Protein AF-0000000067866726 (afdb_homodimer)

InterPro domains:
  IPR000551 MerR-type HTH domain [PF13411] (6-73)
  IPR000551 MerR-type HTH domain [PS50937] (5-75)
  IPR000551 MerR-type HTH domain [SM00422] (6-76)
  IPR009061 Putative DNA-binding domain superfamily [SSF46955] (5-109)
  IPR011256 Regulatory factor, effector binding domain superfamily [G3DSA:3.20.80.10] (126-273)
  IPR011256 Regulatory factor, effector binding domain superfamily [SSF55136] (206-272)
  IPR029442 GyrI-like small molecule binding domain [PF06445] (130-273)
  IPR047057 MerR transcriptional regulator [PTHR30204] (3-128)

Organism: NCBI:txid29363

Nearest PDB structures (foldseek):
  3d71-assembly1_A-2  TM=7.477E-01  e=5.083E-14  Bacillus subtilis
  3iao-assembly1_A-2  TM=7.105E-01  e=2.191E-12  Bacillus subtilis
  1exi-assembly1_A  TM=6.691E-01  e=5.700E-12  Bacillus subtilis
  5kax-assembly1_A  TM=7.246E-01  e=3.405E-09  Chlorobaculum tepidum TLS
  7zhe-assembly1_A  TM=7.845E-01  e=1.345E-08  Ruminiclostridium cellulolyticum

Radius of gyration: 33.06 Å; Cα contacts (8 Å, |Δi|>4): 952; chains: 2; bounding box: 66×92×61 Å

pLDDT: mean 92.14, std 7.33, range [39.56, 98.62]

Sequence (548 aa):
MENDMYSIGKVEEMCKITKKALRYYDKIGILSPDKISDDSGYRYYSKRNLLLVPLIKYYKQSGFKLDEMREYLGGASYFKIENGFRKKIDELISLQSELELKLRSVNDWYKLILEAEGIMECNACQVGVKYIEKKEMIFLDQDFKYDYMDSIINIEFTNYIESKKNAITGPVIISYPSFKDKMNGNCKKMRIMQETILKCDDGIKVEYGGGTVVSCYHIGPHETINETYKKMSEWIKKHGYTCEDECYERYVTDYWTTQVPEKFVTEVIFKIKKMENDMYSIGKVEEMCKITKKALRYYDKIGILSPDKISDDSGYRYYSKRNLLLVPLIKYYKQSGFKLDEMREYLGGASYFKIENGFRKKIDELISLQSELELKLRSVNDWYKLILEAEGIMECNACQVGVKYIEKKEMIFLDQDFKYDYMDSIINIEFTNYIESKKNAITGPVIISYPSFKDKMNGNCKKMRIMQETILKCDDGIKVEYGGGTVVSCYHIGPHETINETYKKMSEWIKKHGYTCEDECYERYVTDYWTTQVPEKFVTEVIFKIKK

Foldseek 3Di:
DPQDKDWLVRLCVVLVHDSVVQVVCCVVPQAHAPDADPVPRTGIHTPVSSVCSVVVVVCVVLPDDSVLCSCVSVDDDPVVVVVSVVVSVVVVVVVVVVVVVVCQAVVQLVVLVVVLVVCVVVVFFDKDKDADDKDKWFKDKDWDQPPVVCVQVPPPVVVVCVVQVWAFHHWKKKKFQALVCVLVRNTTMIMIITHIPDDGDPVRIDMDTDAMKIKGKDAFAPVCCSVSVVVSVVVCVVVVWAFHRMKMKTWSDDPVHDPGRRSTMIMIITGTDD/DPQDKDWLVRLCVVLVDDSVVQVVCCVVPQAHAPDADPVPRTGIHTPVSSVCSVVVVVCVVLPDDSVLCSCVSVDDDPVVVVVSVVVSVVVVVVVVVVVVVVCQAVVQLVVLVVVLVVCVVVVFFDKDKDADDKDKWFKDKDWDQPPVVCVQVPPPVVVVCVVQVWAFHHWKKKKFQALVCVLVRNTTMIMIITHIPDDGDPVRIDMDTDAMKIKGKDAFAPVCCSVSVVVSVVVCVVVVWAFHRMKMKTWSDDPVHDPGRRSTIIMIITGTDD

Secondary structure (DSSP, 8-state):
-----EEHHHHHHHHT--HHHHHHHHHTTSS--SEE-TTT--EEE-HHHHTHHHHHHHHHHTT--HHHHHHHHTT--HHHHHHHHHHHHHHHHHHHHHHHHHHHHHHHHHHHHHHHHHHHHHT----EEEEE--EEEEEEEEE--S-HHHHHH-HHHHHHHHHTT--EEEEEEEEES-HHHHHTT---EEEEEEEESS---GGGEEEE--EEEEEEEEES-GGGTHHHHHHHHHHHHHHT--EEEEEEEEEEESTTT-S-GGG-EEEEEEEEP-/-----EEHHHHHHHHT--HHHHHHHHHTTSS--SEE-TTT--EEE-HHHHTHHHHHHHHHHTT--HHHHHHHHTT--HHHHHHHHHHHHHHHHHHHHHHHHHHHHHHHHHHHHHHHHHHHHHT----EEEEE--EEEEEEEEE--S-HHHHHH-HHHHHHHHHTT--EEEEEEEEES-HHHHHTT---EEEEEEEESS---GGGEEEE--EEEEEEEEES-GGGTHHHHHHHHHHHHHHT--EEEEEEEEEEESTTT-S-GGG-EEEEEEEEP-

Structure (mmCIF, N/CA/C/O backbone):
data_AF-0000000067866726-model_v1
#
loop_
_entity.id
_entity.type
_entity.pdbx_description
1 polymer 'MerR family transcriptional regulator'
#
loop_
_atom_site.group_PDB
_atom_site.id
_atom_site.type_symbol
_atom_site.label_atom_id
_atom_site.label_alt_id
_atom_site.label_comp_id
_atom_site.lab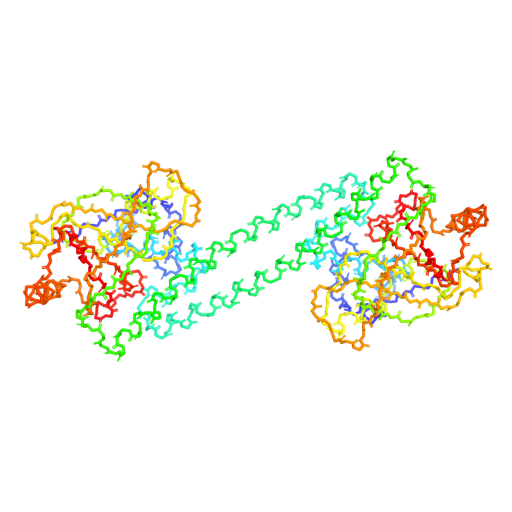el_asym_id
_atom_site.label_entity_id
_atom_site.label_seq_id
_atom_site.pdbx_PDB_ins_code
_atom_site.Cartn_x
_atom_site.Cartn_y
_atom_site.Cartn_z
_atom_site.occupancy
_atom_site.B_iso_or_equiv
_atom_site.auth_seq_id
_atom_site.auth_comp_id
_atom_site.auth_asym_id
_atom_site.auth_atom_id
_atom_site.pdbx_PDB_model_num
ATOM 1 N N . MET A 1 1 ? -13.531 41.688 15.703 1 39.56 1 MET A N 1
ATOM 2 C CA . MET A 1 1 ? -13.391 40.781 14.562 1 39.56 1 MET A CA 1
ATOM 3 C C . MET A 1 1 ? -14.742 40.531 13.891 1 39.56 1 MET A C 1
ATOM 5 O O . MET A 1 1 ? -15.672 40.031 14.531 1 39.56 1 MET A O 1
ATOM 9 N N . GLU A 1 2 ? -15.188 41.281 13.094 1 44.59 2 GLU A N 1
ATOM 10 C CA . GLU A 1 2 ? -16.531 41.375 12.523 1 44.59 2 GLU A CA 1
ATOM 11 C C . GLU A 1 2 ? -17 40 12.039 1 44.59 2 GLU A C 1
ATOM 13 O O . GLU A 1 2 ? -16.203 39.219 11.484 1 44.59 2 GLU A O 1
ATOM 18 N N . ASN A 1 3 ? -17.984 39.344 12.695 1 55.62 3 ASN A N 1
ATOM 19 C CA . ASN A 1 3 ? -18.656 38.062 12.609 1 55.62 3 ASN A CA 1
ATOM 20 C C . ASN A 1 3 ? -18.969 37.688 11.164 1 55.62 3 ASN A C 1
ATOM 22 O O . ASN A 1 3 ? -20.078 37.906 10.688 1 55.62 3 ASN A O 1
ATOM 26 N N . ASP A 1 4 ? -17.969 37.938 10.258 1 74 4 ASP A N 1
ATOM 27 C CA . ASP A 1 4 ? -18.281 37.781 8.836 1 74 4 ASP A CA 1
ATOM 28 C C . ASP A 1 4 ? -18.672 36.312 8.531 1 74 4 ASP A C 1
ATOM 30 O O . ASP A 1 4 ? -17.969 35.375 8.93 1 74 4 ASP A O 1
ATOM 34 N N . MET A 1 5 ? -19.922 36.219 8.359 1 86.88 5 MET A N 1
ATOM 35 C CA . MET A 1 5 ? -20.516 34.969 7.902 1 86.88 5 MET A CA 1
ATOM 36 C C . MET A 1 5 ? -20.344 34.812 6.395 1 86.88 5 MET A C 1
ATOM 38 O O . MET A 1 5 ? -20.391 35.781 5.648 1 86.88 5 MET A O 1
ATOM 42 N N . TYR A 1 6 ? -20 33.625 6.074 1 91.44 6 TYR A N 1
ATOM 43 C CA . TYR A 1 6 ? -19.797 33.281 4.668 1 91.44 6 TYR A CA 1
ATOM 44 C C . TYR A 1 6 ? -20.922 32.375 4.172 1 91.44 6 TYR A C 1
ATOM 46 O O . TYR A 1 6 ? -21.25 31.375 4.82 1 91.44 6 TYR A O 1
ATOM 54 N N . SER A 1 7 ? -21.484 32.75 3.049 1 91.12 7 SER A N 1
ATOM 55 C CA . SER A 1 7 ? -22.5 31.906 2.453 1 91.12 7 SER A CA 1
ATOM 56 C C . SER A 1 7 ? -21.875 30.609 1.928 1 91.12 7 SER A C 1
ATOM 58 O O . SER A 1 7 ? -20.672 30.531 1.717 1 91.12 7 SER A O 1
ATOM 60 N N . ILE A 1 8 ? -22.797 29.609 1.743 1 90.81 8 ILE A N 1
ATOM 61 C CA . ILE A 1 8 ? -22.328 28.312 1.269 1 90.81 8 ILE A CA 1
ATOM 62 C C . ILE A 1 8 ? -21.641 28.484 -0.084 1 90.81 8 ILE A C 1
ATOM 64 O O . ILE A 1 8 ? -20.672 27.781 -0.38 1 90.81 8 ILE A O 1
ATOM 68 N N . GLY A 1 9 ? -22.125 29.344 -0.984 1 91.06 9 GLY A N 1
ATOM 69 C CA . GLY A 1 9 ? -21.484 29.625 -2.262 1 91.06 9 GLY A CA 1
ATOM 70 C C . GLY A 1 9 ? -20.094 30.203 -2.119 1 91.06 9 GLY A C 1
ATOM 71 O O . GLY A 1 9 ? -19.188 29.844 -2.865 1 91.06 9 GLY A O 1
ATOM 72 N N . LYS A 1 10 ? -19.969 31.078 -1.201 1 91.44 10 LYS A N 1
ATOM 73 C CA . LYS A 1 10 ? -18.656 31.672 -0.946 1 91.44 10 LYS A CA 1
ATOM 74 C C . LYS A 1 10 ? -17.672 30.641 -0.402 1 91.44 10 LYS A C 1
ATOM 76 O O . LYS A 1 10 ? -16.5 30.641 -0.765 1 91.44 10 LYS A O 1
ATOM 81 N N . VAL A 1 11 ? -18.172 29.844 0.468 1 91.31 11 VAL A N 1
ATOM 82 C CA . VAL A 1 11 ? -17.344 28.781 1.022 1 91.31 11 VAL A CA 1
ATOM 83 C C . VAL A 1 11 ? -16.859 27.875 -0.098 1 91.31 11 VAL A C 1
ATOM 85 O O . VAL A 1 11 ? -15.688 27.484 -0.134 1 91.31 11 VAL A O 1
ATOM 88 N N . GLU A 1 12 ? -17.734 27.516 -0.987 1 92.62 12 GLU A N 1
ATOM 89 C CA . GLU A 1 12 ? -17.391 26.688 -2.137 1 92.62 12 GLU A CA 1
ATOM 90 C C . GLU A 1 12 ? -16.234 27.297 -2.936 1 92.62 12 GLU A C 1
ATOM 92 O O . GLU A 1 12 ? -15.289 26.594 -3.307 1 92.62 12 GLU A O 1
ATOM 97 N N . GLU A 1 13 ? -16.375 28.516 -3.111 1 92.56 13 GLU A N 1
ATOM 98 C CA . GLU A 1 13 ? -15.367 29.219 -3.902 1 92.56 13 GLU A CA 1
ATOM 99 C C . GLU A 1 13 ? -14.039 29.328 -3.152 1 92.56 13 GLU A C 1
ATOM 101 O O . GLU A 1 13 ? -12.977 29.062 -3.723 1 92.56 13 GLU A O 1
ATOM 106 N N . MET A 1 14 ? -14.102 29.656 -1.896 1 92.06 14 MET A N 1
ATOM 107 C CA . MET A 1 14 ? -12.906 29.938 -1.096 1 92.06 14 MET A CA 1
ATOM 108 C C . MET A 1 14 ? -12.156 28.641 -0.786 1 92.06 14 MET A C 1
ATOM 110 O O . MET A 1 14 ? -10.922 28.625 -0.781 1 92.06 14 MET A O 1
ATOM 114 N N . CYS A 1 15 ? -12.844 27.594 -0.505 1 92.75 15 CYS A N 1
ATOM 115 C CA . CYS A 1 15 ? -12.219 26.375 -0.012 1 92.75 15 CYS A CA 1
ATOM 116 C C . CYS A 1 15 ? -12.172 25.297 -1.1 1 92.75 15 CYS A C 1
ATOM 118 O O . CYS A 1 15 ? -11.656 24.203 -0.878 1 92.75 15 CYS A O 1
ATOM 120 N N . LYS A 1 16 ? -12.703 25.609 -2.256 1 92.56 16 LYS A N 1
ATOM 121 C CA . LYS A 1 16 ? -12.719 24.688 -3.389 1 92.56 16 LYS A CA 1
ATOM 122 C C . LYS A 1 16 ? -13.344 23.359 -3 1 92.56 16 LYS A C 1
ATOM 124 O O . LYS A 1 16 ? -12.75 22.297 -3.219 1 92.56 16 LYS A O 1
ATOM 129 N N . ILE A 1 17 ? -14.531 23.422 -2.482 1 92.44 17 ILE A N 1
ATOM 130 C CA . ILE A 1 17 ? -15.344 22.281 -2.109 1 92.44 17 ILE A CA 1
ATOM 131 C C . ILE A 1 17 ? -16.766 22.453 -2.641 1 92.44 17 ILE A C 1
ATOM 133 O O . ILE A 1 17 ? -17.266 23.578 -2.734 1 92.44 17 ILE A O 1
ATOM 137 N N . THR A 1 18 ? -17.375 21.453 -2.973 1 93.38 18 THR A N 1
ATOM 138 C CA . THR A 1 18 ? -18.703 21.562 -3.588 1 93.38 18 THR A CA 1
ATOM 139 C C . THR A 1 18 ? -19.766 21.781 -2.527 1 93.38 18 THR A C 1
ATOM 141 O O . THR A 1 18 ? -19.609 21.359 -1.376 1 93.38 18 THR A O 1
ATOM 144 N N . LYS A 1 19 ? -20.812 22.438 -2.965 1 93.56 19 LYS A N 1
ATOM 145 C CA . LYS A 1 19 ? -21.969 22.609 -2.084 1 93.56 19 LYS A CA 1
ATOM 146 C C . LYS A 1 19 ? -22.516 21.266 -1.627 1 93.56 19 LYS A C 1
ATOM 148 O O . LYS A 1 19 ? -22.938 21.109 -0.479 1 93.56 19 LYS A O 1
ATOM 153 N N . LYS A 1 20 ? -22.484 20.328 -2.539 1 94.19 20 LYS A N 1
ATOM 154 C CA . LYS A 1 20 ? -22.969 18.984 -2.229 1 94.19 20 LYS A CA 1
ATOM 155 C C . LYS A 1 20 ? -22.188 18.375 -1.062 1 94.19 20 LYS A C 1
ATOM 157 O O . LYS A 1 20 ? -22.781 17.797 -0.151 1 94.19 20 LYS A 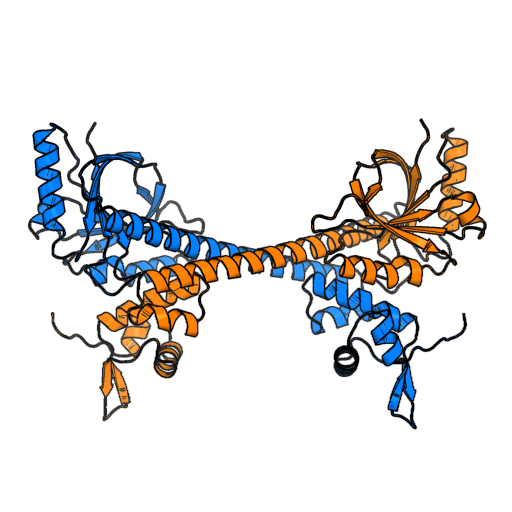O 1
ATOM 162 N N . ALA A 1 21 ? -20.938 18.547 -1.068 1 93.31 21 ALA A N 1
ATOM 163 C CA . ALA A 1 21 ? -20.094 18.031 0.008 1 93.31 21 ALA A CA 1
ATOM 164 C C . ALA A 1 21 ? -20.406 18.719 1.33 1 93.31 21 ALA A C 1
ATOM 166 O O . ALA A 1 21 ? -20.5 18.062 2.371 1 93.31 21 ALA A O 1
ATOM 167 N N . LEU A 1 22 ? -20.594 20.047 1.281 1 93.06 22 LEU A N 1
ATOM 168 C CA . LEU A 1 22 ? -20.891 20.812 2.484 1 93.06 22 LEU A CA 1
ATOM 169 C C . LEU A 1 22 ? -22.219 20.375 3.098 1 93.06 22 LEU A C 1
ATOM 171 O O . LEU A 1 22 ? -22.328 20.234 4.32 1 93.06 22 LEU A O 1
ATOM 175 N N . ARG A 1 23 ? -23.125 20.125 2.275 1 91.56 23 ARG A N 1
ATOM 176 C CA . ARG A 1 23 ? -24.422 19.656 2.754 1 91.56 23 ARG A CA 1
ATOM 177 C C . ARG A 1 23 ? -24.312 18.266 3.35 1 91.56 23 ARG A C 1
ATOM 179 O O . ARG A 1 23 ? -24.969 17.953 4.352 1 91.56 23 ARG A O 1
ATOM 186 N N . TYR A 1 24 ? -23.609 17.5 2.689 1 93.19 24 TYR A N 1
ATOM 187 C CA . TYR A 1 24 ? -23.406 16.141 3.209 1 93.19 24 TYR A CA 1
ATOM 188 C C . TYR A 1 24 ? -22.719 16.188 4.57 1 93.19 24 TYR A C 1
ATOM 190 O O . TYR A 1 24 ? -23.125 15.469 5.492 1 93.19 24 TYR A O 1
ATOM 198 N N . TYR A 1 25 ? -21.641 17.016 4.68 1 91.06 25 TYR A N 1
ATOM 199 C CA . TYR A 1 25 ? -20.922 17.156 5.945 1 91.06 25 TYR A CA 1
ATOM 200 C C . TYR A 1 25 ? -21.875 17.609 7.055 1 91.06 25 TYR A C 1
ATOM 202 O O . TYR A 1 25 ? -21.734 17.188 8.203 1 91.06 25 TYR A O 1
ATOM 210 N N . ASP A 1 26 ? -22.75 18.484 6.703 1 90.44 26 ASP A N 1
ATOM 211 C CA . ASP A 1 26 ? -23.75 18.953 7.656 1 90.44 26 ASP A CA 1
ATOM 212 C C . ASP A 1 26 ? -24.672 17.812 8.086 1 90.44 26 ASP A C 1
ATOM 214 O O . ASP A 1 26 ? -24.938 17.625 9.273 1 90.44 26 ASP A O 1
ATOM 218 N N . LYS A 1 27 ? -25.141 17.031 7.152 1 90.88 27 LYS A N 1
ATOM 219 C CA . LYS A 1 27 ? -26.047 15.922 7.398 1 90.88 27 LYS A CA 1
ATOM 220 C C . LYS A 1 27 ? -25.422 14.914 8.367 1 90.88 27 LYS A C 1
ATOM 222 O O . LYS A 1 27 ? -26.109 14.391 9.25 1 90.88 27 LYS A O 1
ATOM 227 N N . ILE A 1 28 ? -24.156 14.727 8.25 1 88.62 28 ILE A N 1
ATOM 228 C CA . ILE A 1 28 ? -23.531 13.695 9.07 1 88.62 28 ILE A CA 1
ATOM 229 C C . ILE A 1 28 ? -22.922 14.32 10.328 1 88.62 28 ILE A C 1
ATOM 231 O O . ILE A 1 28 ? -22.297 13.633 11.133 1 88.62 28 ILE A O 1
ATOM 235 N N . GLY A 1 29 ? -22.953 15.586 10.445 1 85.69 29 GLY A N 1
ATOM 236 C CA . GLY A 1 29 ? -22.594 16.266 11.68 1 85.69 29 GLY A CA 1
ATOM 237 C C . GLY A 1 29 ? -21.109 16.578 11.773 1 85.69 29 GLY A C 1
ATOM 238 O O . GLY A 1 29 ? -20.578 16.734 12.875 1 85.69 29 GLY A O 1
ATOM 239 N N . ILE A 1 30 ? -20.375 16.641 10.742 1 87 30 ILE A N 1
ATOM 240 C CA . ILE A 1 30 ? -18.938 16.953 10.719 1 87 30 ILE A CA 1
ATOM 241 C C . ILE A 1 30 ? -18.75 18.469 10.664 1 87 30 ILE A C 1
ATOM 243 O O . ILE A 1 30 ? -17.875 19.016 11.344 1 87 30 ILE A O 1
ATOM 247 N N . LEU A 1 31 ? -19.5 19.141 9.812 1 87.88 31 LEU A N 1
ATOM 248 C CA . LEU A 1 31 ? -19.469 20.578 9.602 1 87.88 31 LEU A CA 1
ATOM 249 C C . LEU A 1 31 ? -20.875 21.125 9.391 1 87.88 31 LEU A C 1
ATOM 251 O O . LEU A 1 31 ? -21.516 20.812 8.391 1 87.88 31 LEU A O 1
ATOM 255 N N . SER A 1 32 ? -21.266 21.844 10.32 1 89.06 32 SER A N 1
ATOM 256 C CA . SER A 1 32 ? -22.609 22.422 10.242 1 89.06 32 SER A CA 1
ATOM 257 C C . SER A 1 32 ? -22.562 23.938 10.078 1 89.06 32 SER A C 1
ATOM 259 O O . SER A 1 32 ? -21.656 24.594 10.602 1 89.06 32 SER A O 1
ATOM 261 N N . PRO A 1 33 ? -23.531 24.406 9.32 1 91.44 33 PRO A N 1
ATOM 262 C CA . PRO A 1 33 ? -23.578 25.859 9.227 1 91.44 33 PRO A CA 1
ATOM 263 C C . PRO A 1 33 ? -23.875 26.531 10.562 1 91.44 33 PRO A C 1
ATOM 265 O O . PRO A 1 33 ? -24.547 25.938 11.414 1 91.44 33 PRO A O 1
ATOM 268 N N . ASP A 1 34 ? -23.328 27.656 10.711 1 91.25 34 ASP A N 1
ATOM 269 C CA . ASP A 1 34 ? -23.547 28.406 11.938 1 91.25 34 ASP A CA 1
ATOM 270 C C . ASP A 1 34 ? -24.953 29.031 11.945 1 91.25 34 ASP A C 1
ATOM 272 O O . ASP A 1 34 ? -25.531 29.234 13.008 1 91.25 34 ASP A O 1
ATOM 276 N N . LYS A 1 35 ? -25.375 29.406 10.75 1 90.38 35 LYS A N 1
ATOM 277 C CA . LYS A 1 35 ? -26.688 30.016 10.625 1 90.38 35 LYS A CA 1
ATOM 278 C C . LYS A 1 35 ? -27.391 29.547 9.352 1 90.38 35 LYS A C 1
ATOM 280 O O . LYS A 1 35 ? -26.75 29.391 8.305 1 90.38 35 LYS A O 1
ATOM 285 N N . ILE A 1 36 ? -28.656 29.25 9.445 1 87.88 36 ILE A N 1
ATOM 286 C CA . ILE A 1 36 ? -29.484 28.953 8.289 1 87.88 36 ILE A CA 1
ATOM 287 C C . ILE A 1 36 ? -30.609 29.984 8.188 1 87.88 36 ILE A C 1
ATOM 289 O O . ILE A 1 36 ? -31.344 30.203 9.148 1 87.88 36 ILE A O 1
ATOM 293 N N . SER A 1 37 ? -30.562 30.578 7.078 1 86.56 37 SER A N 1
ATOM 294 C CA . SER A 1 37 ? -31.609 31.594 6.891 1 86.56 37 SER A CA 1
ATOM 295 C C . SER A 1 37 ? -33 30.953 6.898 1 86.56 37 SER A C 1
ATOM 297 O O . SER A 1 37 ? -33.219 29.953 6.215 1 86.56 37 SER A O 1
ATOM 299 N N . ASP A 1 38 ? -33.875 31.562 7.656 1 81.44 38 ASP A N 1
ATOM 300 C CA . ASP A 1 38 ? -35.25 31.062 7.75 1 81.44 38 ASP A CA 1
ATOM 301 C C . ASP A 1 38 ? -36 31.266 6.438 1 81.44 38 ASP A C 1
ATOM 303 O O . ASP A 1 38 ? -36.844 30.469 6.078 1 81.44 38 ASP A O 1
ATOM 307 N N . ASP A 1 39 ? -35.688 32.312 5.789 1 79.75 39 ASP A N 1
ATOM 308 C CA . ASP A 1 39 ? -36.438 32.719 4.598 1 79.75 39 ASP A CA 1
ATOM 309 C C . ASP A 1 39 ? -35.969 31.953 3.371 1 79.75 39 ASP A C 1
ATOM 311 O O . ASP A 1 39 ? -36.781 31.406 2.619 1 79.75 39 ASP A O 1
ATOM 315 N N . SER A 1 40 ? -34.656 31.828 3.172 1 79.12 40 SER A N 1
ATOM 316 C CA . SER A 1 40 ? -34.094 31.297 1.936 1 79.12 40 SER A CA 1
ATOM 317 C C . SER A 1 40 ? -33.562 29.875 2.145 1 79.12 40 SER A C 1
ATOM 319 O O . SER A 1 40 ? -33.375 29.141 1.181 1 79.12 40 SER A O 1
ATOM 321 N N . GLY A 1 41 ? -33.438 29.562 3.42 1 82.69 41 GLY A N 1
ATOM 322 C CA . GLY A 1 41 ? -32.844 28.266 3.693 1 82.69 41 GLY A CA 1
ATOM 323 C C . GLY A 1 41 ? -31.328 28.25 3.43 1 82.69 41 GLY A C 1
ATOM 324 O O . GLY A 1 41 ? -30.703 27.188 3.488 1 82.69 41 GLY A O 1
ATOM 325 N N . TYR A 1 42 ? -30.844 29.438 3.197 1 85.69 42 TYR A N 1
ATOM 326 C CA . TYR A 1 42 ? -29.422 29.531 2.838 1 85.69 42 TYR A CA 1
ATOM 327 C C . TYR A 1 42 ? -28.547 29.297 4.055 1 85.69 42 TYR A C 1
ATOM 329 O O . TYR A 1 42 ? -28.859 29.75 5.156 1 85.69 42 TYR A O 1
ATOM 337 N N . ARG A 1 43 ? -27.469 28.531 3.854 1 89.69 43 ARG A N 1
ATOM 338 C CA . ARG A 1 43 ? -26.531 28.203 4.922 1 89.69 43 ARG A CA 1
ATOM 339 C C . ARG A 1 43 ? -25.406 29.219 4.984 1 89.69 43 ARG A C 1
ATOM 341 O O . ARG A 1 43 ? -24.844 29.594 3.953 1 89.69 43 ARG A O 1
ATOM 348 N N . TYR A 1 44 ? -25.078 29.641 6.23 1 92.12 44 TYR A N 1
ATOM 349 C CA . TYR A 1 44 ? -23.984 30.578 6.477 1 92.12 44 TYR A CA 1
ATOM 350 C C . TYR A 1 44 ? -22.969 29.984 7.449 1 92.12 44 TYR A C 1
ATOM 352 O O . TYR A 1 44 ? -23.344 29.328 8.422 1 92.12 44 TYR A O 1
ATOM 360 N N . TYR A 1 45 ? -21.703 30.203 7.145 1 92.56 45 TYR A N 1
ATOM 361 C CA . TYR A 1 45 ? -20.609 29.656 7.938 1 92.56 45 TYR A CA 1
ATOM 362 C C . TYR A 1 45 ? -19.734 30.766 8.508 1 92.56 45 TYR A C 1
ATOM 364 O O . TYR A 1 45 ? -19.438 31.75 7.824 1 92.56 45 TYR A O 1
ATOM 372 N N . SER A 1 46 ? -19.375 30.562 9.742 1 91.06 46 SER A N 1
ATOM 373 C CA . SER A 1 46 ? -18.406 31.453 10.352 1 91.06 46 SER A CA 1
ATOM 374 C C . SER A 1 46 ? -17 31.172 9.828 1 91.06 46 SER A C 1
ATOM 376 O O . SER A 1 46 ? -16.766 30.156 9.164 1 91.06 46 SER A O 1
ATOM 378 N N . LYS A 1 47 ? -16.109 32.062 10.062 1 87.75 47 LYS A N 1
ATOM 379 C CA . LYS A 1 47 ? -14.719 31.844 9.68 1 87.75 47 LYS A CA 1
ATOM 380 C C . LYS A 1 47 ? -14.148 30.594 10.328 1 87.75 47 LYS A C 1
ATOM 382 O O . LYS A 1 47 ? -13.43 29.828 9.672 1 87.75 47 LYS A O 1
ATOM 387 N N . ARG A 1 48 ? -14.484 30.438 11.531 1 85.12 48 ARG A N 1
ATOM 388 C CA . ARG A 1 48 ? -14.008 29.25 12.258 1 85.12 48 ARG A CA 1
ATOM 389 C C . ARG A 1 48 ? -14.469 27.969 11.57 1 85.12 48 ARG A C 1
ATOM 391 O O . ARG A 1 48 ? -13.68 27.047 11.383 1 85.12 48 ARG A O 1
ATOM 398 N N . ASN A 1 49 ? -15.672 27.938 11.281 1 86.31 49 ASN A N 1
ATOM 399 C CA . ASN A 1 49 ? -16.219 26.766 10.617 1 86.31 49 ASN A CA 1
ATOM 400 C C . ASN A 1 49 ? -15.625 26.578 9.227 1 86.31 49 ASN A C 1
ATOM 402 O O . ASN A 1 49 ? -15.391 25.438 8.797 1 86.31 49 ASN A O 1
ATOM 406 N N . LEU A 1 50 ? -15.43 27.703 8.594 1 87.38 50 LEU A N 1
ATOM 407 C CA . LEU A 1 50 ? -14.781 27.688 7.289 1 87.38 50 LEU A CA 1
ATOM 408 C C . LEU A 1 50 ? -13.414 27.016 7.375 1 87.38 50 LEU A C 1
ATOM 410 O O . LEU A 1 50 ? -13.023 26.266 6.484 1 87.38 50 LEU A O 1
ATOM 414 N N . LEU A 1 51 ? -12.773 27.266 8.438 1 88.94 51 LEU A N 1
ATOM 415 C CA . LEU A 1 51 ? -11.398 26.812 8.594 1 88.94 51 LEU A CA 1
ATOM 416 C C . LEU A 1 51 ? -11.359 25.328 8.938 1 88.94 51 LEU A C 1
ATOM 418 O O . LEU A 1 51 ? -10.289 24.719 8.945 1 88.94 51 LEU A O 1
ATOM 422 N N . LEU A 1 52 ? -12.477 24.719 9.102 1 89 52 LEU A N 1
ATOM 423 C CA . LEU A 1 52 ? -12.539 23.281 9.352 1 89 52 LEU A CA 1
ATOM 424 C C . LEU A 1 52 ? -12.422 22.5 8.039 1 89 52 LEU A C 1
ATOM 426 O O . LEU A 1 52 ? -12.109 21.312 8.055 1 89 52 LEU A O 1
ATOM 430 N N . VAL A 1 53 ? -12.648 23.172 6.973 1 91.19 53 VAL A N 1
ATOM 431 C CA . VAL A 1 53 ? -12.672 22.5 5.672 1 91.19 53 VAL A CA 1
ATOM 432 C C . VAL A 1 53 ? -11.289 21.953 5.348 1 91.19 53 VAL A C 1
ATOM 434 O O . VAL A 1 53 ? -11.133 20.781 5.012 1 91.19 53 VAL A O 1
ATOM 437 N N . PRO A 1 54 ? -10.219 22.781 5.469 1 92.38 54 PRO A N 1
ATOM 438 C CA . PRO A 1 54 ? -8.883 22.219 5.23 1 92.38 54 PRO A CA 1
ATOM 439 C C . PRO A 1 54 ? -8.562 21.047 6.152 1 92.38 54 PRO A C 1
ATOM 441 O O . PRO A 1 54 ? -7.871 20.109 5.742 1 92.38 54 PRO A O 1
ATOM 444 N N . LEU A 1 55 ? -9.055 21.125 7.328 1 91.75 55 LEU A N 1
ATOM 445 C CA . LEU A 1 55 ? -8.828 20.031 8.273 1 91.75 55 LEU A CA 1
ATOM 446 C C . LEU A 1 55 ? -9.438 18.734 7.758 1 91.75 55 LEU A C 1
ATOM 448 O O . LEU A 1 55 ? -8.781 17.688 7.789 1 91.75 55 LEU A O 1
ATOM 452 N N . ILE A 1 56 ? -10.633 18.859 7.348 1 91.88 56 ILE A N 1
ATOM 453 C CA . ILE A 1 56 ? -11.336 17.703 6.805 1 91.88 56 ILE A CA 1
ATOM 454 C C . ILE A 1 56 ? -10.555 17.141 5.621 1 91.88 56 ILE A C 1
ATOM 456 O O . ILE A 1 56 ? -10.367 15.922 5.512 1 91.88 56 ILE A O 1
ATOM 460 N N . LYS A 1 57 ? -10.094 17.984 4.773 1 92.12 57 LYS A N 1
ATOM 461 C CA . LYS A 1 57 ? -9.32 17.562 3.615 1 92.12 57 LYS A CA 1
ATOM 462 C C . LYS A 1 57 ? -8.055 16.812 4.043 1 92.12 57 LYS A C 1
ATOM 464 O O . LYS A 1 57 ? -7.699 15.797 3.443 1 92.12 57 LYS A O 1
ATOM 469 N N . TYR A 1 58 ? -7.422 17.281 5.074 1 92.19 58 TYR A N 1
ATOM 470 C CA . TYR A 1 58 ? -6.176 16.672 5.52 1 92.19 58 TYR A CA 1
ATOM 471 C C . TYR A 1 58 ? -6.438 15.32 6.184 1 92.19 58 TYR A C 1
ATOM 473 O O . TYR A 1 58 ? -5.652 14.383 6.023 1 92.19 58 TYR A O 1
ATOM 481 N N . TYR A 1 59 ? -7.457 15.211 6.953 1 92.75 59 TYR A N 1
ATOM 482 C CA . TYR A 1 59 ? -7.844 13.93 7.523 1 92.75 59 TYR A CA 1
ATOM 483 C C . TYR A 1 59 ? -8.109 12.898 6.43 1 92.75 59 TYR A C 1
ATOM 485 O O . TYR A 1 59 ? -7.688 11.75 6.535 1 92.75 59 TYR A O 1
ATOM 493 N N . LYS A 1 60 ? -8.789 13.383 5.426 1 92.94 60 LYS A N 1
ATOM 494 C CA . LYS A 1 60 ? -9.062 12.508 4.289 1 92.94 60 LYS A CA 1
ATOM 495 C C . LYS A 1 60 ? -7.766 12.078 3.607 1 92.94 60 LYS A C 1
ATOM 497 O O . LYS A 1 60 ? -7.605 10.906 3.256 1 92.94 60 LYS A O 1
ATOM 502 N N . GLN A 1 61 ? -6.926 13.023 3.404 1 93.31 61 GLN A N 1
ATOM 503 C CA . GLN A 1 61 ? -5.617 12.727 2.83 1 93.31 61 GLN A CA 1
ATOM 504 C C . GLN A 1 61 ? -4.895 11.656 3.643 1 93.31 61 GLN A C 1
ATOM 506 O O . GLN A 1 61 ? -4.215 10.797 3.078 1 93.31 61 GLN A O 1
ATOM 511 N N . SER A 1 62 ? -5.086 11.742 4.941 1 94.12 62 SER A N 1
ATOM 512 C CA . SER A 1 62 ? -4.391 10.844 5.855 1 94.12 62 SER A CA 1
ATOM 513 C C . SER A 1 62 ? -5.086 9.492 5.941 1 94.12 62 SER A C 1
ATOM 515 O O . SER A 1 62 ? -4.621 8.594 6.645 1 94.12 62 SER A O 1
ATOM 517 N N . GLY A 1 63 ? -6.195 9.359 5.34 1 94.25 63 GLY A N 1
ATOM 518 C CA . GLY A 1 63 ? -6.84 8.055 5.223 1 94.25 63 GLY A CA 1
ATOM 519 C C . GLY A 1 63 ? -8 7.879 6.18 1 94.25 63 GLY A C 1
ATOM 520 O O . GLY A 1 63 ? -8.562 6.785 6.281 1 94.25 63 GLY A O 1
ATOM 521 N N . PHE A 1 64 ? -8.359 8.898 6.836 1 94.44 64 PHE A N 1
ATOM 522 C CA . PHE A 1 64 ? -9.484 8.797 7.766 1 94.44 64 PHE A CA 1
ATOM 523 C C . PHE A 1 64 ? -10.812 8.859 7.027 1 94.44 64 PHE A C 1
ATOM 525 O O . PHE A 1 64 ? -10.945 9.602 6.051 1 94.44 64 PHE A O 1
ATOM 532 N N . LYS A 1 65 ? -11.797 8.07 7.543 1 92 65 LYS A N 1
ATOM 533 C CA . LYS A 1 65 ? -13.18 8.172 7.074 1 92 65 LYS A CA 1
ATOM 534 C C . LYS A 1 65 ? -13.922 9.289 7.797 1 92 65 LYS A C 1
ATOM 536 O O . LYS A 1 65 ? -13.523 9.711 8.883 1 92 65 LYS A O 1
ATOM 541 N N . LEU A 1 66 ? -14.93 9.805 7.219 1 87.88 66 LEU A N 1
ATOM 542 C CA . LEU A 1 66 ? -15.664 10.945 7.754 1 87.88 66 LEU A CA 1
ATOM 543 C C . LEU A 1 66 ? -16.156 10.648 9.164 1 87.88 66 LEU A C 1
ATOM 545 O O . LEU A 1 66 ? -16.078 11.508 10.055 1 87.88 66 LEU A O 1
ATOM 549 N N . ASP A 1 67 ? -16.609 9.422 9.344 1 85.5 67 ASP A N 1
ATOM 550 C CA . ASP A 1 67 ? -17.141 9.055 10.656 1 85.5 67 ASP A CA 1
ATOM 551 C C . ASP A 1 67 ? -16.031 9.008 11.695 1 85.5 67 ASP A C 1
ATOM 553 O O . ASP A 1 67 ? -16.25 9.344 12.867 1 85.5 67 ASP A O 1
ATOM 557 N N . GLU A 1 68 ? -14.859 8.672 11.336 1 85.81 68 GLU A N 1
ATOM 558 C CA . GLU A 1 68 ? -13.719 8.602 12.242 1 85.81 68 GLU A CA 1
ATOM 559 C C . GLU A 1 68 ? -13.25 9.992 12.648 1 85.81 68 GLU A C 1
ATOM 561 O O . GLU A 1 68 ? -12.844 10.211 13.789 1 85.81 68 GLU A O 1
ATOM 566 N N . MET A 1 69 ? -13.336 10.938 11.719 1 85.94 69 MET A N 1
ATOM 567 C CA . MET A 1 69 ? -12.773 12.258 11.984 1 85.94 69 MET A CA 1
ATOM 568 C C . MET A 1 69 ? -13.695 13.078 12.875 1 85.94 69 MET A C 1
ATOM 570 O O . MET A 1 69 ? -13.258 14.023 13.531 1 85.94 69 MET A O 1
ATOM 574 N N . ARG A 1 70 ? -14.977 12.742 12.859 1 81.69 70 ARG A N 1
ATOM 575 C CA . ARG A 1 70 ? -15.938 13.469 13.68 1 81.69 70 ARG A CA 1
ATOM 576 C C . ARG A 1 70 ? -15.516 13.469 15.141 1 81.69 70 ARG A C 1
ATOM 578 O O . ARG A 1 70 ? -15.695 14.469 15.844 1 81.69 70 ARG A O 1
ATOM 585 N N . GLU A 1 71 ? -15.008 12.414 15.547 1 77.12 71 GLU A N 1
ATOM 586 C CA . GLU A 1 71 ? -14.602 12.266 16.938 1 77.12 71 GLU A CA 1
ATOM 587 C C . GLU A 1 71 ? -13.438 13.195 17.281 1 77.12 71 GLU A C 1
ATOM 589 O O . GLU A 1 71 ? -13.297 13.633 18.422 1 77.12 71 GLU A O 1
ATOM 594 N N . TYR A 1 72 ? -12.703 13.602 16.312 1 79.44 72 TYR A N 1
ATOM 595 C CA . TYR A 1 72 ? -11.5 14.391 16.531 1 79.44 72 TYR A CA 1
ATOM 596 C C . TYR A 1 72 ? -11.789 15.875 16.406 1 79.44 72 TYR A C 1
ATOM 598 O O . TYR A 1 72 ? -11.211 16.688 17.125 1 79.44 72 TYR A O 1
ATOM 606 N N . LEU A 1 73 ? -12.633 16.219 15.523 1 76.31 73 LEU A N 1
ATOM 607 C CA . LEU A 1 73 ? -12.953 17.625 15.234 1 76.31 73 LEU A CA 1
ATOM 608 C C . LEU A 1 73 ? -13.758 18.234 16.375 1 76.31 73 LEU A C 1
ATOM 610 O O . LEU A 1 73 ? -13.734 19.453 16.578 1 76.31 73 LEU A O 1
ATOM 614 N N . GLY A 1 74 ? -14.375 17.469 17.25 1 67.06 74 GLY A N 1
ATOM 615 C CA . GLY A 1 74 ? -15.234 17.969 18.312 1 67.06 74 GLY A CA 1
ATOM 616 C C . GLY A 1 74 ? -14.5 18.172 19.625 1 67.06 74 GLY A C 1
ATOM 617 O O . GLY A 1 74 ? -15.125 18.391 20.656 1 67.06 74 GLY A O 1
ATOM 618 N N . GLY A 1 75 ? -13.266 18.109 19.578 1 70.75 75 GLY A N 1
ATOM 619 C CA . GLY A 1 75 ? -12.562 18.375 20.828 1 70.75 75 GLY A CA 1
ATOM 620 C C . GLY A 1 75 ? -12.164 17.125 21.578 1 70.75 75 GLY A C 1
ATOM 621 O O . GLY A 1 75 ? -12.297 17.062 22.797 1 70.75 75 GLY A O 1
ATOM 622 N N . ALA A 1 76 ? -11.617 16.234 20.969 1 72.5 76 ALA A N 1
ATOM 623 C CA . ALA A 1 76 ? -11.172 15 21.625 1 72.5 76 ALA A CA 1
ATOM 624 C C . ALA A 1 76 ? -9.891 15.234 22.422 1 72.5 76 ALA A C 1
ATOM 626 O O . ALA A 1 76 ? -9.156 16.188 22.156 1 72.5 76 ALA A O 1
ATOM 627 N N . SER A 1 77 ? -9.781 14.453 23.484 1 76.31 77 SER A N 1
ATOM 628 C CA . SER A 1 77 ? -8.555 14.492 24.281 1 76.31 77 SER A CA 1
ATOM 629 C C . SER A 1 77 ? -7.355 14.039 23.453 1 76.31 77 SER A C 1
ATOM 631 O O . SER A 1 77 ? -7.508 13.344 22.453 1 76.31 77 SER A O 1
ATOM 633 N N . TYR A 1 78 ? -6.219 14.508 23.906 1 78.12 78 TYR A N 1
ATOM 634 C CA . TYR A 1 78 ? -4.977 14.109 23.25 1 78.12 78 TYR A CA 1
ATOM 635 C C . TYR A 1 78 ? -4.848 12.594 23.219 1 78.12 78 TYR A C 1
ATOM 637 O O . TYR A 1 78 ? -4.391 12.023 22.219 1 78.12 78 TYR A O 1
ATOM 645 N N . PHE A 1 79 ? -5.289 12.055 24.344 1 78.75 79 PHE A N 1
ATOM 646 C CA . PHE A 1 79 ? -5.18 10.602 24.438 1 78.75 79 PHE A CA 1
ATOM 647 C C . PHE A 1 79 ? -6.035 9.922 23.375 1 78.75 79 PHE A C 1
ATOM 649 O O . PHE A 1 79 ? -5.594 8.977 22.719 1 78.75 79 PHE A O 1
ATOM 656 N N . LYS A 1 80 ? -7.176 10.375 23.234 1 85.06 80 LYS A N 1
ATOM 657 C CA . LYS A 1 80 ? -8.086 9.812 22.25 1 85.06 80 LYS A CA 1
ATOM 658 C C . LYS A 1 80 ? -7.555 10.016 20.828 1 85.06 80 LYS A C 1
ATOM 660 O O . LYS A 1 80 ? -7.648 9.125 20 1 85.06 80 LYS A O 1
ATOM 665 N N . ILE A 1 81 ? -7.027 11.156 20.594 1 86.94 81 ILE A N 1
ATOM 666 C CA . ILE A 1 81 ? -6.48 11.484 19.281 1 86.94 81 ILE A CA 1
ATOM 667 C C . ILE A 1 81 ? -5.281 10.578 18.984 1 86.94 81 ILE A C 1
ATOM 669 O O . ILE A 1 81 ? -5.203 9.969 17.906 1 86.94 81 ILE A O 1
ATOM 673 N N . GLU A 1 82 ? -4.43 10.469 19.969 1 89.06 82 GLU A N 1
ATOM 674 C CA . GLU A 1 82 ? -3.244 9.633 19.812 1 89.06 82 GLU A CA 1
ATOM 675 C C . GLU A 1 82 ? -3.625 8.188 19.516 1 89.06 82 GLU A C 1
ATOM 677 O O . GLU A 1 82 ? -3.053 7.559 18.625 1 89.06 82 GLU A O 1
ATOM 682 N N . ASN A 1 83 ? -4.543 7.707 20.25 1 90.75 83 ASN A N 1
ATOM 683 C CA . ASN A 1 83 ? -4.992 6.332 20.062 1 90.75 83 ASN A CA 1
ATOM 684 C C . ASN A 1 83 ? -5.625 6.141 18.688 1 90.75 83 ASN A C 1
ATOM 686 O O . ASN A 1 83 ? -5.441 5.098 18.047 1 90.75 83 ASN A O 1
ATOM 690 N N . GLY A 1 84 ? -6.406 7.105 18.297 1 91.19 84 GLY A N 1
ATOM 691 C CA . GLY A 1 84 ? -7.016 7.055 16.984 1 91.19 84 GLY A CA 1
ATOM 692 C C . GLY A 1 84 ? -6 7.016 15.859 1 91.19 84 GLY A C 1
ATOM 693 O O . GLY A 1 84 ? -6.152 6.246 14.906 1 91.19 84 GLY A O 1
ATOM 694 N N . PHE A 1 85 ? -5 7.797 16.016 1 93.5 85 PHE A N 1
ATOM 695 C CA . PHE A 1 85 ? -3.953 7.848 15 1 93.5 85 PHE A CA 1
ATOM 696 C C . PHE A 1 85 ? -3.18 6.535 14.953 1 93.5 85 PHE A C 1
ATOM 698 O O . PHE A 1 85 ? -2.871 6.027 13.875 1 93.5 85 PHE A O 1
ATOM 705 N N . ARG A 1 86 ? -2.875 6.004 16.125 1 94.12 86 ARG A N 1
ATOM 706 C CA . ARG A 1 86 ? -2.18 4.723 16.188 1 94.12 86 ARG A CA 1
ATOM 707 C C . ARG A 1 86 ? -2.986 3.627 15.508 1 94.12 86 ARG A C 1
ATOM 709 O O . ARG A 1 86 ? -2.436 2.822 14.758 1 94.12 86 ARG A O 1
ATOM 716 N N . LYS A 1 87 ? -4.234 3.602 15.805 1 95.12 87 LYS A N 1
ATOM 717 C CA . LYS A 1 87 ? -5.113 2.615 15.188 1 95.12 87 LYS A CA 1
ATOM 718 C C . LYS A 1 87 ? -5.141 2.771 13.664 1 95.12 87 LYS A C 1
ATOM 720 O O . LYS A 1 87 ? -5.141 1.779 12.938 1 95.12 87 LYS A O 1
ATOM 725 N N . LYS A 1 88 ? -5.191 3.994 13.219 1 95.88 88 LYS A N 1
ATOM 726 C CA . LYS A 1 88 ? -5.191 4.266 11.789 1 95.88 88 LYS A CA 1
ATOM 727 C C . LYS A 1 88 ? -3.893 3.795 11.141 1 95.88 88 LYS A C 1
ATOM 729 O O . LYS A 1 88 ? -3.912 3.193 10.062 1 95.88 88 LYS A O 1
ATOM 734 N N . ILE A 1 89 ? -2.818 4.047 11.781 1 96.5 89 ILE A N 1
ATOM 735 C CA . ILE A 1 89 ? -1.521 3.613 11.273 1 96.5 89 ILE A CA 1
ATOM 736 C C . ILE A 1 89 ? -1.495 2.09 11.164 1 96.5 89 ILE A C 1
ATOM 738 O O . ILE A 1 89 ? -1.095 1.547 10.133 1 96.5 89 ILE A O 1
ATOM 742 N N . ASP A 1 90 ? -1.955 1.448 12.195 1 96.81 90 ASP A N 1
ATOM 743 C CA . ASP A 1 90 ? -1.999 -0.011 12.188 1 96.81 90 ASP A CA 1
ATOM 744 C C . ASP A 1 90 ? -2.863 -0.526 11.039 1 96.81 90 ASP A C 1
ATOM 746 O O . ASP A 1 90 ? -2.502 -1.497 10.367 1 96.81 90 ASP A O 1
ATOM 750 N N . GLU A 1 91 ? -3.969 0.108 10.891 1 96.75 91 GLU A N 1
ATOM 751 C CA . GLU A 1 91 ? -4.875 -0.254 9.812 1 96.75 91 GLU A CA 1
ATOM 752 C C . GLU A 1 91 ? -4.199 -0.097 8.453 1 96.75 91 GLU A C 1
ATOM 754 O O . GLU A 1 91 ? -4.281 -0.991 7.605 1 96.75 91 GLU A O 1
ATOM 759 N N . LEU A 1 92 ? -3.566 0.995 8.195 1 96.88 92 LEU A N 1
ATOM 760 C CA . LEU A 1 92 ? -2.932 1.284 6.914 1 96.88 92 LEU A CA 1
ATOM 761 C C . LEU A 1 92 ? -1.752 0.35 6.668 1 96.88 92 LEU A C 1
ATOM 763 O O . LEU A 1 92 ? -1.516 -0.072 5.535 1 96.88 92 LEU A O 1
ATOM 767 N N . ILE A 1 93 ? -1.041 0.021 7.75 1 95.56 93 ILE A N 1
ATOM 768 C CA . ILE A 1 93 ? 0.074 -0.912 7.637 1 95.56 93 ILE A CA 1
ATOM 769 C C . ILE A 1 93 ? -0.445 -2.289 7.227 1 95.56 93 ILE A C 1
ATOM 771 O O . ILE A 1 93 ? 0.152 -2.957 6.379 1 95.56 93 ILE A O 1
ATOM 775 N N . SER A 1 94 ? -1.472 -2.723 7.836 1 96.5 94 SER A N 1
ATOM 776 C CA . SER A 1 94 ? -2.088 -3.996 7.48 1 96.5 94 SER A CA 1
ATOM 777 C C . SER A 1 94 ? -2.514 -4.016 6.016 1 96.5 94 SER A C 1
ATOM 779 O O . SER A 1 94 ? -2.268 -4.992 5.305 1 96.5 94 SER A O 1
ATOM 781 N N . LEU A 1 95 ? -3.125 -2.951 5.594 1 95.75 95 LEU A N 1
ATOM 782 C CA . LEU A 1 95 ? -3.539 -2.834 4.199 1 95.75 95 LEU A CA 1
ATOM 783 C C . LEU A 1 95 ? -2.332 -2.859 3.268 1 95.75 95 LEU A C 1
ATOM 785 O O . LEU A 1 95 ? -2.379 -3.471 2.199 1 95.75 95 LEU A O 1
ATOM 789 N N . GLN A 1 96 ? -1.317 -2.186 3.646 1 94.88 96 GLN A N 1
ATOM 790 C CA . GLN A 1 96 ? -0.091 -2.156 2.855 1 94.88 96 GLN A CA 1
ATOM 791 C C . GLN A 1 96 ? 0.489 -3.557 2.688 1 94.88 96 GLN A C 1
ATOM 793 O O . GLN A 1 96 ? 0.917 -3.93 1.593 1 94.88 96 GLN A O 1
ATOM 798 N N . SER A 1 97 ? 0.5 -4.305 3.725 1 94.38 97 SER A N 1
ATOM 799 C CA . SER A 1 97 ? 1.013 -5.668 3.689 1 94.38 97 SER A CA 1
ATOM 800 C C . SER A 1 97 ? 0.183 -6.547 2.76 1 94.38 97 SER A C 1
ATOM 802 O O . SER A 1 97 ? 0.731 -7.355 2.008 1 94.38 97 SER A O 1
ATOM 804 N N . GLU A 1 98 ? -1.05 -6.434 2.875 1 95.19 98 GLU A N 1
ATOM 805 C CA . GLU A 1 98 ? -1.942 -7.188 1.995 1 95.19 98 GLU A CA 1
ATOM 806 C C . GLU A 1 98 ? -1.701 -6.832 0.531 1 95.19 98 GLU A C 1
ATOM 808 O O . GLU A 1 98 ? -1.693 -7.711 -0.333 1 95.19 98 GLU A O 1
ATOM 813 N N . LEU A 1 99 ? -1.589 -5.57 0.277 1 95.94 99 LEU A N 1
ATOM 814 C CA . LEU A 1 99 ? -1.366 -5.105 -1.089 1 95.94 99 LEU A CA 1
ATOM 815 C C . LEU A 1 99 ? -0.038 -5.625 -1.629 1 95.94 99 LEU A C 1
ATOM 817 O O . LEU A 1 99 ? 0.063 -5.977 -2.807 1 95.94 99 LEU A O 1
ATOM 821 N N . GLU A 1 100 ? 0.919 -5.641 -0.796 1 94.25 100 GLU A N 1
ATOM 822 C CA . GLU A 1 100 ? 2.223 -6.164 -1.194 1 94.25 100 GLU A CA 1
ATOM 823 C C . GLU A 1 100 ? 2.129 -7.637 -1.587 1 94.25 100 GLU A C 1
ATOM 825 O O . GLU A 1 100 ? 2.756 -8.07 -2.557 1 94.25 100 GLU A O 1
ATOM 830 N N . LEU A 1 101 ? 1.396 -8.352 -0.803 1 95 101 LEU A N 1
ATOM 831 C CA . LEU A 1 101 ? 1.176 -9.766 -1.101 1 95 101 LEU A CA 1
ATOM 832 C C . LEU A 1 101 ? 0.495 -9.938 -2.455 1 95 101 LEU A C 1
ATOM 834 O O . LEU A 1 101 ? 0.917 -10.766 -3.266 1 95 101 LEU A O 1
ATOM 838 N N . LYS A 1 102 ? -0.526 -9.18 -2.684 1 96.88 102 LYS A N 1
ATOM 839 C CA . LYS A 1 102 ? -1.242 -9.234 -3.955 1 96.88 102 LYS A CA 1
ATOM 840 C C . LYS A 1 102 ? -0.319 -8.891 -5.121 1 96.88 102 LYS A C 1
ATOM 842 O O . LYS A 1 102 ? -0.316 -9.578 -6.141 1 96.88 102 LYS A O 1
ATOM 847 N N . LEU A 1 103 ? 0.417 -7.879 -4.941 1 96.38 103 LEU A N 1
ATOM 848 C CA . LEU A 1 103 ? 1.309 -7.41 -6 1 96.38 103 LEU A CA 1
ATOM 849 C C . LEU A 1 103 ? 2.373 -8.453 -6.312 1 96.38 103 LEU A C 1
ATOM 851 O O . LEU A 1 103 ? 2.682 -8.703 -7.484 1 96.38 103 LEU A O 1
ATOM 855 N N . ARG A 1 104 ? 2.93 -9.031 -5.305 1 95.88 104 ARG A N 1
ATOM 856 C CA . ARG A 1 104 ? 3.918 -10.086 -5.504 1 95.88 104 ARG A CA 1
ATOM 857 C C . ARG A 1 104 ? 3.318 -11.266 -6.266 1 95.88 104 ARG A C 1
ATOM 859 O O . ARG A 1 104 ? 3.924 -11.773 -7.211 1 95.88 104 ARG A O 1
ATOM 866 N N . SER A 1 105 ? 2.156 -11.68 -5.863 1 96.31 105 SER A N 1
ATOM 867 C CA . SER A 1 105 ? 1.479 -12.805 -6.496 1 96.31 105 SER A CA 1
ATOM 868 C C . SER A 1 105 ? 1.215 -12.539 -7.973 1 96.31 105 SER A C 1
ATOM 870 O O . SER A 1 105 ? 1.576 -13.352 -8.828 1 96.31 105 SER A O 1
ATOM 872 N N . VAL A 1 106 ? 0.631 -11.43 -8.266 1 96.19 106 VAL A N 1
ATOM 873 C CA . VAL A 1 106 ? 0.228 -11.133 -9.633 1 96.19 106 VAL A CA 1
ATOM 874 C C . VAL A 1 106 ? 1.465 -10.883 -10.492 1 96.19 106 VAL A C 1
ATOM 876 O O . VAL A 1 106 ? 1.508 -11.289 -11.664 1 96.19 106 VAL A O 1
ATOM 879 N N . ASN A 1 107 ? 2.451 -10.25 -9.953 1 95.69 107 ASN A N 1
ATOM 880 C CA . ASN A 1 107 ? 3.682 -10 -10.695 1 95.69 107 ASN A CA 1
ATOM 881 C C . ASN A 1 107 ? 4.387 -11.297 -11.062 1 95.69 107 ASN A C 1
ATOM 883 O O . ASN A 1 107 ? 4.859 -11.453 -12.188 1 95.69 107 ASN A O 1
ATOM 887 N N . ASP A 1 108 ? 4.523 -12.141 -10.086 1 96.44 108 ASP A N 1
ATOM 888 C CA . ASP A 1 108 ? 5.168 -13.422 -10.344 1 96.44 108 ASP A CA 1
ATOM 889 C C . ASP A 1 108 ? 4.406 -14.219 -11.406 1 96.44 108 ASP A C 1
ATOM 891 O O . ASP A 1 108 ? 5.016 -14.867 -12.258 1 96.44 108 ASP A O 1
ATOM 895 N N . TRP A 1 109 ? 3.117 -14.234 -11.32 1 95.06 109 TRP A N 1
ATOM 896 C CA . TRP A 1 109 ? 2.297 -14.914 -12.312 1 95.06 109 TRP A CA 1
ATOM 897 C C . TRP A 1 109 ? 2.459 -14.273 -13.688 1 95.06 109 TRP A C 1
ATOM 899 O O . TRP A 1 109 ? 2.604 -14.969 -14.695 1 95.06 109 TRP A O 1
ATOM 909 N N . TYR A 1 110 ? 2.502 -12.984 -13.711 1 94.75 110 TYR A N 1
ATOM 910 C CA . TYR A 1 110 ? 2.686 -12.234 -14.945 1 94.75 110 TYR A CA 1
ATOM 911 C C . TYR A 1 110 ? 4.012 -12.586 -15.609 1 94.75 110 TYR A C 1
ATOM 913 O O . TYR A 1 110 ? 4.078 -12.758 -16.828 1 94.75 110 TYR A O 1
ATOM 921 N N . LYS A 1 111 ? 5.012 -12.648 -14.82 1 95.69 111 LYS A N 1
ATOM 922 C CA . LYS A 1 111 ? 6.328 -13 -15.344 1 95.69 111 LYS A CA 1
ATOM 923 C C . LYS A 1 111 ? 6.312 -14.375 -16 1 95.69 111 LYS A C 1
ATOM 925 O O . LYS A 1 111 ? 6.996 -14.602 -17 1 95.69 111 LYS A O 1
ATOM 930 N N . LEU A 1 112 ? 5.594 -15.281 -15.469 1 96 112 LEU A N 1
ATOM 931 C CA . LEU A 1 112 ? 5.469 -16.609 -16.062 1 96 112 LEU A CA 1
ATOM 932 C C . LEU A 1 112 ? 4.766 -16.531 -17.422 1 96 112 LEU A C 1
ATOM 934 O O . LEU A 1 112 ? 5.16 -17.219 -18.359 1 96 112 LEU A O 1
ATOM 938 N N . ILE A 1 113 ? 3.734 -15.773 -17.453 1 93.12 113 ILE A N 1
ATOM 939 C CA . ILE A 1 113 ? 3.008 -15.602 -18.703 1 93.12 113 ILE A CA 1
ATOM 940 C C . ILE A 1 113 ? 3.941 -15.016 -19.766 1 93.12 113 ILE A C 1
ATOM 942 O O . ILE A 1 113 ? 3.973 -15.492 -20.906 1 93.12 113 ILE A O 1
ATOM 946 N N . LEU A 1 114 ? 4.723 -14.047 -19.375 1 92.62 114 LEU A N 1
ATOM 947 C CA . LEU A 1 114 ? 5.684 -13.453 -20.312 1 92.62 114 LEU A CA 1
ATOM 948 C C . LEU A 1 114 ? 6.711 -14.484 -20.75 1 92.62 114 LEU A C 1
ATOM 950 O O . LEU A 1 114 ? 7.066 -14.539 -21.938 1 92.62 114 LEU A O 1
ATOM 954 N N . GLU A 1 115 ? 7.215 -15.195 -19.812 1 94.31 115 GLU A N 1
ATOM 955 C CA . GLU A 1 115 ? 8.156 -16.266 -20.125 1 94.31 115 GLU A CA 1
ATOM 956 C C . GLU A 1 115 ? 7.566 -17.234 -21.141 1 94.31 115 GLU A C 1
ATOM 958 O O . GLU A 1 115 ? 8.203 -17.547 -22.156 1 94.31 115 GLU A O 1
ATOM 963 N N . ALA A 1 116 ? 6.379 -17.641 -20.922 1 94.25 116 ALA A N 1
ATOM 964 C CA . ALA A 1 116 ? 5.723 -18.594 -21.812 1 94.25 116 ALA A CA 1
ATOM 965 C C . ALA A 1 116 ? 5.523 -18 -23.203 1 94.25 116 ALA A C 1
ATOM 967 O O . ALA A 1 116 ? 5.762 -18.656 -24.203 1 94.25 116 ALA A O 1
ATOM 968 N N . GLU A 1 117 ? 5.055 -16.828 -23.219 1 90.31 117 GLU A N 1
ATOM 969 C CA . GLU A 1 117 ? 4.875 -16.141 -24.484 1 90.31 117 GLU A CA 1
ATOM 970 C C . GLU A 1 117 ? 6.184 -16.062 -25.266 1 90.31 117 GLU A C 1
ATOM 972 O O . GLU A 1 117 ? 6.211 -16.328 -26.469 1 90.31 117 GLU A O 1
ATOM 977 N N . GLY A 1 118 ? 7.227 -15.688 -24.594 1 90.81 118 GLY A N 1
ATOM 978 C CA . GLY A 1 118 ? 8.531 -15.633 -25.234 1 90.81 118 GLY A CA 1
ATOM 979 C C . GLY A 1 118 ? 8.984 -16.969 -25.781 1 90.81 118 GLY A C 1
ATOM 980 O O . GLY A 1 118 ? 9.484 -17.047 -26.906 1 90.81 118 GLY A O 1
ATOM 981 N N . ILE A 1 119 ? 8.82 -17.984 -25.031 1 94.19 119 ILE A N 1
ATOM 982 C CA . ILE A 1 119 ? 9.234 -19.328 -25.422 1 94.19 119 ILE A CA 1
ATOM 983 C C . ILE A 1 119 ? 8.43 -19.766 -26.641 1 94.19 119 ILE A C 1
ATOM 985 O O . ILE A 1 119 ? 8.984 -20.328 -27.578 1 94.19 119 ILE A O 1
ATOM 989 N N . MET A 1 120 ? 7.191 -19.547 -26.609 1 92.06 120 MET A N 1
ATOM 990 C CA . MET A 1 120 ? 6.324 -19.969 -27.719 1 92.06 120 MET A CA 1
ATOM 991 C C . MET A 1 120 ? 6.641 -19.188 -28.984 1 92.06 120 MET A C 1
ATOM 993 O O . MET A 1 120 ? 6.66 -19.75 -30.078 1 92.06 120 MET A O 1
ATOM 997 N N . GLU A 1 121 ? 6.895 -17.969 -28.812 1 91 121 GLU A N 1
ATOM 998 C CA . GLU A 1 121 ? 7.215 -17.125 -29.969 1 91 121 GLU A CA 1
ATOM 999 C C . GLU A 1 121 ? 8.523 -17.547 -30.609 1 91 121 GLU A C 1
ATOM 1001 O O . GLU A 1 121 ? 8.648 -17.547 -31.844 1 91 121 GLU A O 1
ATOM 1006 N N . CYS A 1 122 ? 9.461 -17.938 -29.766 1 91.69 122 CYS A N 1
ATOM 1007 C CA . CYS A 1 122 ? 10.773 -18.281 -30.281 1 91.69 122 CYS A CA 1
ATOM 1008 C C . CYS A 1 122 ? 10.883 -19.781 -30.531 1 91.69 122 CYS A C 1
ATOM 1010 O O . CYS A 1 122 ? 11.891 -20.266 -31.047 1 91.69 122 CYS A O 1
ATOM 1012 N N . ASN A 1 123 ? 9.852 -20.484 -30.172 1 88.5 123 ASN A N 1
ATOM 1013 C CA . ASN A 1 123 ? 9.898 -21.953 -30.203 1 88.5 123 ASN A CA 1
ATOM 1014 C C . ASN A 1 123 ? 11.164 -22.484 -29.562 1 88.5 123 ASN A C 1
ATOM 1016 O O . ASN A 1 123 ? 11.867 -23.312 -30.156 1 88.5 123 ASN A O 1
ATOM 1020 N N . ALA A 1 124 ? 11.461 -21.922 -28.422 1 84.88 124 ALA A N 1
ATOM 1021 C CA . ALA A 1 124 ? 12.711 -22.234 -27.719 1 84.88 124 ALA A CA 1
ATOM 1022 C C . ALA A 1 124 ? 12.625 -23.578 -27.016 1 84.88 124 ALA A C 1
ATOM 1024 O O . ALA A 1 124 ? 12.445 -23.641 -25.797 1 84.88 124 ALA A O 1
ATOM 1025 N N . CYS A 1 125 ? 12.734 -24.656 -27.734 1 90.75 125 CYS A N 1
ATOM 1026 C CA . CYS A 1 125 ? 12.664 -26 -27.172 1 90.75 125 CYS A CA 1
ATOM 1027 C C . CYS A 1 125 ? 13.984 -26.75 -27.344 1 90.75 125 CYS A C 1
ATOM 1029 O O . CYS A 1 125 ? 13.992 -27.938 -27.672 1 90.75 125 CYS A O 1
ATOM 1031 N N . GLN A 1 126 ? 15.031 -26.031 -27.188 1 93.44 126 GLN A N 1
ATOM 1032 C CA . GLN A 1 126 ? 16.359 -26.641 -27.266 1 93.44 126 GLN A CA 1
ATOM 1033 C C . GLN A 1 126 ? 16.875 -27 -25.875 1 93.44 126 GLN A C 1
ATOM 1035 O O . GLN A 1 126 ? 16.594 -26.297 -24.906 1 93.44 126 GLN A O 1
ATOM 1040 N N . VAL A 1 127 ? 17.547 -28.141 -25.906 1 96.94 127 VAL A N 1
ATOM 1041 C CA . VAL A 1 127 ? 18.156 -28.578 -24.656 1 96.94 127 VAL A CA 1
ATOM 1042 C C . VAL A 1 127 ? 19.359 -27.688 -24.328 1 96.94 127 VAL A C 1
ATOM 1044 O O . VAL A 1 127 ? 20.141 -27.344 -25.219 1 96.94 127 VAL A O 1
ATOM 1047 N N . GLY A 1 128 ? 19.469 -27.25 -23.094 1 94.88 128 GLY A N 1
ATOM 1048 C CA . GLY A 1 128 ? 20.594 -26.422 -22.672 1 94.88 128 GLY A CA 1
ATOM 1049 C C . GLY A 1 128 ? 21 -26.641 -21.234 1 94.88 128 GLY A C 1
ATOM 1050 O O . GLY A 1 128 ? 20.312 -27.344 -20.484 1 94.88 128 GLY A O 1
ATOM 1051 N N . VAL A 1 129 ? 22.188 -26.109 -20.906 1 96.12 129 VAL A N 1
ATOM 1052 C CA . VAL A 1 129 ? 22.719 -26.172 -19.547 1 96.12 129 VAL A CA 1
ATOM 1053 C C . VAL A 1 129 ? 22.641 -24.797 -18.891 1 96.12 129 VAL A C 1
ATOM 1055 O O . VAL A 1 129 ? 22.922 -23.781 -19.516 1 96.12 129 VAL A O 1
ATOM 1058 N N . LYS A 1 130 ? 22.203 -24.797 -17.609 1 95.81 130 LYS A N 1
ATOM 1059 C CA . LYS A 1 130 ? 22.156 -23.531 -16.875 1 95.81 130 LYS A CA 1
ATOM 1060 C C . LYS A 1 130 ? 22.297 -23.766 -15.375 1 95.81 130 LYS A C 1
ATOM 1062 O O . LYS A 1 130 ? 22.234 -24.906 -14.914 1 95.81 130 LYS A O 1
ATOM 1067 N N . TYR A 1 131 ? 22.578 -22.703 -14.656 1 95.69 131 TYR A N 1
ATOM 1068 C CA . TYR A 1 131 ? 22.625 -22.734 -13.195 1 95.69 131 TYR A CA 1
ATOM 1069 C C . TYR A 1 131 ? 21.297 -22.297 -12.602 1 95.69 131 TYR A C 1
ATOM 1071 O O . TYR A 1 131 ? 20.703 -21.328 -13.062 1 95.69 131 TYR A O 1
ATOM 1079 N N . ILE A 1 132 ? 20.797 -23 -11.648 1 96.31 132 ILE A N 1
ATOM 1080 C CA . ILE A 1 132 ? 19.609 -22.609 -10.898 1 96.31 132 ILE A CA 1
ATOM 1081 C C . ILE A 1 132 ? 20 -22.25 -9.469 1 96.31 132 ILE A C 1
ATOM 1083 O O . ILE A 1 132 ? 20.641 -23.031 -8.766 1 96.31 132 ILE A O 1
ATOM 1087 N N . GLU A 1 133 ? 19.703 -21.062 -9.062 1 94.69 133 GLU A N 1
ATOM 1088 C CA . GLU A 1 133 ? 20 -20.609 -7.711 1 94.69 133 GLU A CA 1
ATOM 1089 C C . GLU A 1 133 ? 19.219 -21.406 -6.676 1 94.69 133 GLU A C 1
ATOM 1091 O O . GLU A 1 133 ? 18.094 -21.844 -6.938 1 94.69 133 GLU A O 1
ATOM 1096 N N . LYS A 1 134 ? 19.828 -21.438 -5.559 1 95.56 134 LYS A N 1
ATOM 1097 C CA . LYS A 1 134 ? 19.203 -22.156 -4.453 1 95.56 134 LYS A CA 1
ATOM 1098 C C . LYS A 1 134 ? 18.031 -21.359 -3.889 1 95.56 134 LYS A C 1
ATOM 1100 O O . LYS A 1 134 ? 18.141 -20.156 -3.664 1 95.56 134 LYS A O 1
ATOM 1105 N N . LYS A 1 135 ? 16.953 -22.125 -3.723 1 94.88 135 LYS A N 1
ATOM 1106 C CA . LYS A 1 135 ? 15.766 -21.531 -3.104 1 94.88 135 LYS A CA 1
ATOM 1107 C C . LYS A 1 135 ? 15.133 -22.5 -2.107 1 94.88 135 LYS A C 1
ATOM 1109 O O . LYS A 1 135 ? 15.281 -23.719 -2.227 1 94.88 135 LYS A O 1
ATOM 1114 N N . GLU A 1 136 ? 14.469 -21.875 -1.158 1 94.25 136 GLU A N 1
ATOM 1115 C CA . GLU A 1 136 ? 13.672 -22.672 -0.232 1 94.25 136 GLU A CA 1
ATOM 1116 C C . GLU A 1 136 ? 12.195 -22.656 -0.618 1 94.25 136 GLU A C 1
ATOM 1118 O O . GLU A 1 136 ? 11.617 -21.594 -0.84 1 94.25 136 GLU A O 1
ATOM 1123 N N . MET A 1 137 ? 11.633 -23.875 -0.704 1 96 137 MET A N 1
ATOM 1124 C CA . MET A 1 137 ? 10.25 -24.016 -1.146 1 96 137 MET A CA 1
ATOM 1125 C C . MET A 1 137 ? 9.445 -24.844 -0.154 1 96 137 MET A C 1
ATOM 1127 O O . MET A 1 137 ? 9.969 -25.766 0.461 1 96 137 MET A O 1
ATOM 1131 N N . ILE A 1 138 ? 8.195 -24.484 0.045 1 96.62 138 ILE A N 1
ATOM 1132 C CA . ILE A 1 138 ? 7.281 -25.391 0.747 1 96.62 138 ILE A CA 1
ATOM 1133 C C . ILE A 1 138 ? 6.93 -26.578 -0.151 1 96.62 138 ILE A C 1
ATOM 1135 O O . ILE A 1 138 ? 6.883 -26.438 -1.377 1 96.62 138 ILE A O 1
ATOM 1139 N N . PHE A 1 139 ? 6.691 -27.75 0.468 1 97.25 139 PHE A N 1
ATOM 1140 C CA . PHE A 1 139 ? 6.484 -28.938 -0.362 1 97.25 139 PHE A CA 1
ATOM 1141 C C . PHE A 1 139 ? 5.465 -29.875 0.273 1 97.25 139 PHE A C 1
ATOM 1143 O O . PHE A 1 139 ? 5.113 -29.719 1.444 1 97.25 139 PHE A O 1
ATOM 1150 N N . LEU A 1 140 ? 4.969 -30.75 -0.474 1 97.38 140 LEU A N 1
ATOM 1151 C CA . LEU A 1 140 ? 4.125 -31.859 -0.039 1 97.38 140 LEU A CA 1
ATOM 1152 C C . LEU A 1 140 ? 4.391 -33.094 -0.874 1 97.38 140 LEU A C 1
ATOM 1154 O O . LEU A 1 140 ? 4.324 -33.062 -2.104 1 97.38 140 LEU A O 1
ATOM 1158 N N . ASP A 1 141 ? 4.734 -34.219 -0.205 1 97.69 141 ASP A N 1
ATOM 1159 C CA . ASP A 1 141 ? 4.898 -35.5 -0.875 1 97.69 141 ASP A CA 1
ATOM 1160 C C . ASP A 1 141 ? 3.553 -36.188 -1.068 1 97.69 141 ASP A C 1
ATOM 1162 O O . ASP A 1 141 ? 2.725 -36.219 -0.156 1 97.69 141 ASP A O 1
ATOM 1166 N N . GLN A 1 142 ? 3.395 -36.688 -2.277 1 97.81 142 GLN A N 1
ATOM 1167 C CA . GLN A 1 142 ? 2.1 -37.281 -2.602 1 97.81 142 GLN A CA 1
ATOM 1168 C C . GLN A 1 142 ? 2.258 -38.438 -3.562 1 97.81 142 GLN A C 1
ATOM 1170 O O . GLN A 1 142 ? 3.344 -38.688 -4.102 1 97.81 142 GLN A O 1
ATOM 1175 N N . ASP A 1 143 ? 1.156 -39.188 -3.701 1 97.5 143 ASP A N 1
ATOM 1176 C CA . ASP A 1 143 ? 1.104 -40.188 -4.746 1 97.5 143 ASP A CA 1
ATOM 1177 C C . ASP A 1 143 ? 0.879 -39.562 -6.117 1 97.5 143 ASP A C 1
ATOM 1179 O O . ASP A 1 143 ? 0.254 -38.5 -6.227 1 97.5 143 ASP A O 1
ATOM 1183 N N . PHE A 1 144 ? 1.433 -40.219 -7.082 1 97.19 144 PHE A N 1
ATOM 1184 C CA . PHE A 1 144 ? 1.304 -39.75 -8.461 1 97.19 144 PHE A CA 1
ATOM 1185 C C . PHE A 1 144 ? 0.633 -40.812 -9.328 1 97.19 144 PHE A C 1
ATOM 1187 O O . PHE A 1 144 ? 1.031 -41.969 -9.32 1 97.19 144 PHE A O 1
ATOM 1194 N N . LYS A 1 145 ? -0.405 -40.438 -10.039 1 94.94 145 LYS A N 1
ATOM 1195 C CA . LYS A 1 145 ? -1.166 -41.375 -10.859 1 94.94 145 LYS A CA 1
ATOM 1196 C C . LYS A 1 145 ? -1.288 -40.875 -12.297 1 94.94 145 LYS A C 1
ATOM 1198 O O . LYS A 1 145 ? -2.301 -41.094 -12.953 1 94.94 145 LYS A O 1
ATOM 1203 N N . TYR A 1 146 ? -0.409 -40 -12.766 1 95.44 146 TYR A N 1
ATOM 1204 C CA . TYR A 1 146 ? -0.312 -39.438 -14.109 1 95.44 146 TYR A CA 1
ATOM 1205 C C . TYR A 1 146 ? -1.557 -38.656 -14.469 1 95.44 146 TYR A C 1
ATOM 1207 O O . TYR A 1 146 ? -1.964 -38.594 -15.633 1 95.44 146 TYR A O 1
ATOM 1215 N N . ASP A 1 147 ? -2.273 -38.188 -13.453 1 94 147 ASP A N 1
ATOM 1216 C CA . ASP A 1 147 ? -3.281 -37.125 -13.617 1 94 147 ASP A CA 1
ATOM 1217 C C . ASP A 1 147 ? -2.67 -35.75 -13.422 1 94 147 ASP A C 1
ATOM 1219 O O . ASP A 1 147 ? -2.643 -35.219 -12.312 1 94 147 ASP A O 1
ATOM 1223 N N . TYR A 1 148 ? -2.266 -35.156 -14.492 1 95.19 148 TYR A N 1
ATOM 1224 C CA . TYR A 1 148 ? -1.475 -33.938 -14.445 1 95.19 148 TYR A CA 1
ATOM 1225 C C . TYR A 1 148 ? -2.301 -32.781 -13.906 1 95.19 148 TYR A C 1
ATOM 1227 O O . TYR A 1 148 ? -1.813 -31.969 -13.102 1 95.19 148 TYR A O 1
ATOM 1235 N N . MET A 1 149 ? -3.502 -32.656 -14.383 1 93.62 149 MET A N 1
ATOM 1236 C CA . MET A 1 149 ? -4.336 -31.547 -13.914 1 93.62 149 MET A CA 1
ATOM 1237 C C . MET A 1 149 ? -4.488 -31.594 -12.391 1 93.62 149 MET A C 1
ATOM 1239 O O . MET A 1 149 ? -4.301 -30.578 -11.719 1 93.62 149 MET A O 1
ATOM 1243 N N . ASP A 1 150 ? -4.785 -32.75 -11.891 1 93.88 150 ASP A N 1
ATOM 1244 C CA . ASP A 1 150 ? -4.938 -32.938 -10.453 1 93.88 150 ASP A CA 1
ATOM 1245 C C . ASP A 1 150 ? -3.629 -32.656 -9.711 1 93.88 150 ASP A C 1
ATOM 1247 O O . ASP A 1 150 ? -3.637 -32.094 -8.625 1 93.88 150 ASP A O 1
ATOM 1251 N N . SER A 1 151 ? -2.527 -33.094 -10.289 1 96.25 151 SER A N 1
ATOM 1252 C CA . SER A 1 151 ? -1.217 -32.938 -9.664 1 96.25 151 SER A CA 1
ATOM 1253 C C . SER A 1 151 ? -0.768 -31.484 -9.633 1 96.25 151 SER A C 1
ATOM 1255 O O . SER A 1 151 ? -0.129 -31.047 -8.68 1 96.25 151 SER A O 1
ATOM 1257 N N . ILE A 1 152 ? -1.107 -30.75 -10.648 1 95.81 152 ILE A N 1
ATOM 1258 C CA . ILE A 1 152 ? -0.615 -29.391 -10.812 1 95.81 152 ILE A CA 1
ATOM 1259 C C . ILE A 1 152 ? -1.497 -28.422 -10.023 1 95.81 152 ILE A C 1
ATOM 1261 O O . ILE A 1 152 ? -0.994 -27.578 -9.281 1 95.81 152 ILE A O 1
ATOM 1265 N N . ILE A 1 153 ? -2.748 -28.406 -10.148 1 94.44 153 ILE A N 1
ATOM 1266 C CA . ILE A 1 153 ? -3.662 -27.562 -9.398 1 94.44 153 ILE A CA 1
ATOM 1267 C C . ILE A 1 153 ? -3.666 -27.984 -7.93 1 94.44 153 ILE A C 1
ATOM 1269 O O . ILE A 1 153 ? -3.496 -27.141 -7.035 1 94.44 153 ILE A O 1
ATOM 1273 N N . ASN A 1 154 ? -3.82 -29.266 -7.703 1 94.75 154 ASN A N 1
ATOM 1274 C CA . ASN A 1 154 ? -3.551 -29.984 -6.461 1 94.75 154 ASN A CA 1
ATOM 1275 C C . ASN A 1 154 ? -4.32 -29.375 -5.289 1 94.75 154 ASN A C 1
ATOM 1277 O O . ASN A 1 154 ? -3.799 -28.516 -4.578 1 94.75 154 ASN A O 1
ATOM 1281 N N . ILE A 1 155 ? -5.441 -29.781 -5.035 1 94.56 155 ILE A N 1
ATOM 1282 C CA . ILE A 1 155 ? -6.328 -29.297 -3.986 1 94.56 155 ILE A CA 1
ATOM 1283 C C . ILE A 1 155 ? -5.707 -29.578 -2.617 1 94.56 155 ILE A C 1
ATOM 1285 O O . ILE A 1 155 ? -5.734 -28.719 -1.733 1 94.56 155 ILE A O 1
ATOM 1289 N N . GLU A 1 156 ? -5.113 -30.734 -2.557 1 94.88 156 GLU A N 1
ATOM 1290 C CA . GLU A 1 156 ? -4.48 -31.109 -1.295 1 94.88 156 GLU A CA 1
ATOM 1291 C C . GLU A 1 156 ? -3.367 -30.125 -0.923 1 94.88 156 GLU A C 1
ATOM 1293 O O . GLU A 1 156 ? -3.262 -29.703 0.231 1 94.88 156 GLU A O 1
ATOM 1298 N N . PHE A 1 157 ? -2.586 -29.812 -1.834 1 96.12 157 PHE A N 1
ATOM 1299 C CA . PHE A 1 157 ? -1.49 -28.891 -1.603 1 96.12 157 PHE A CA 1
ATOM 1300 C C . PHE A 1 157 ? -2.023 -27.5 -1.243 1 96.12 157 PHE A C 1
ATOM 1302 O O . PHE A 1 157 ? -1.51 -26.844 -0.33 1 96.12 157 PHE A O 1
ATOM 1309 N N . THR A 1 158 ? -3.016 -27.047 -1.897 1 94.94 158 THR A N 1
ATOM 1310 C CA . THR A 1 158 ? -3.643 -25.766 -1.611 1 94.94 158 THR A CA 1
ATOM 1311 C C . THR A 1 158 ? -4.164 -25.734 -0.177 1 94.94 158 THR A C 1
ATOM 1313 O O . THR A 1 158 ? -3.943 -24.75 0.542 1 94.94 158 THR A O 1
ATOM 1316 N N . ASN A 1 159 ? -4.824 -26.781 0.182 1 95.06 159 ASN A N 1
ATOM 1317 C CA . ASN A 1 159 ? -5.324 -26.875 1.549 1 95.06 159 ASN A CA 1
ATOM 1318 C C . ASN A 1 159 ? -4.188 -26.859 2.564 1 95.06 159 ASN A C 1
ATOM 1320 O O . ASN A 1 159 ? -4.312 -26.25 3.629 1 95.06 159 ASN A O 1
ATOM 1324 N N . TYR A 1 160 ? -3.174 -27.578 2.189 1 95.5 160 TYR A N 1
ATOM 1325 C CA . TYR A 1 160 ? -2.006 -27.625 3.061 1 95.5 160 TYR A CA 1
ATOM 1326 C C . TYR A 1 160 ? -1.432 -26.234 3.291 1 95.5 160 TYR A C 1
ATOM 1328 O O . TYR A 1 160 ? -1.174 -25.844 4.434 1 95.5 160 TYR A O 1
ATOM 1336 N N . ILE A 1 161 ? -1.277 -25.469 2.307 1 94.38 161 ILE A N 1
ATOM 1337 C CA . ILE A 1 161 ? -0.75 -24.109 2.383 1 94.38 161 ILE A CA 1
ATOM 1338 C C . ILE A 1 161 ? -1.651 -23.25 3.27 1 94.38 161 ILE A C 1
ATOM 1340 O O . ILE A 1 161 ? -1.166 -22.5 4.125 1 94.38 161 ILE A O 1
ATOM 1344 N N . GLU A 1 162 ? -2.936 -23.328 3.051 1 92.75 162 GLU A N 1
ATOM 1345 C CA . GLU A 1 162 ? -3.902 -22.562 3.832 1 92.75 162 GLU A CA 1
ATOM 1346 C C . GLU A 1 162 ? -3.822 -22.922 5.312 1 92.75 162 GLU A C 1
ATOM 1348 O O . GLU A 1 162 ? -3.955 -22.047 6.176 1 92.75 162 GLU A O 1
ATOM 1353 N N . SER A 1 163 ? -3.646 -24.188 5.559 1 93.31 163 SER A N 1
ATOM 1354 C CA . SER A 1 163 ? -3.547 -24.641 6.941 1 93.31 163 SER A CA 1
ATOM 1355 C C . SER A 1 163 ? -2.322 -24.047 7.633 1 93.31 163 SER A C 1
ATOM 1357 O O . SER A 1 163 ? -2.293 -23.922 8.859 1 93.31 163 SER A O 1
ATOM 1359 N N . LYS A 1 164 ? -1.328 -23.734 6.844 1 93.31 164 LYS A N 1
ATOM 1360 C CA . LYS A 1 164 ? -0.119 -23.125 7.379 1 93.31 164 LYS A CA 1
ATOM 1361 C C . LYS A 1 164 ? -0.232 -21.594 7.375 1 93.31 164 LYS A C 1
ATOM 1363 O O . LYS A 1 164 ? 0.742 -20.891 7.656 1 93.31 164 LYS A O 1
ATOM 1368 N N . LYS A 1 165 ? -1.416 -21.109 6.996 1 91.12 165 LYS A N 1
ATOM 1369 C CA . LYS A 1 165 ? -1.701 -19.672 6.93 1 91.12 165 LYS A CA 1
ATOM 1370 C C . LYS A 1 165 ? -0.666 -18.953 6.078 1 91.12 165 LYS A C 1
ATOM 1372 O O . LYS A 1 165 ? -0.143 -17.906 6.48 1 91.12 165 LYS A O 1
ATOM 1377 N N . ASN A 1 166 ? -0.324 -19.562 5.016 1 93.69 166 ASN A N 1
ATOM 1378 C CA . ASN A 1 166 ? 0.644 -18.984 4.09 1 93.69 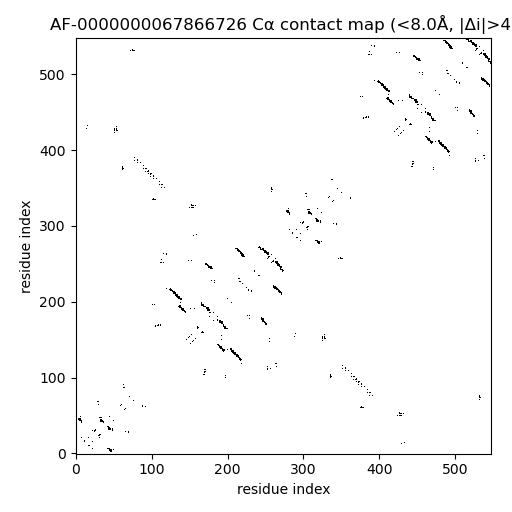166 ASN A CA 1
ATOM 1379 C C . ASN A 1 166 ? 0.037 -18.766 2.703 1 93.69 166 ASN A C 1
ATOM 1381 O O . ASN A 1 166 ? -1.148 -19.031 2.494 1 93.69 166 ASN A O 1
ATOM 1385 N N . ALA A 1 167 ? 0.771 -18.125 1.875 1 93.44 167 ALA A N 1
ATOM 1386 C CA . ALA A 1 167 ? 0.403 -17.891 0.481 1 93.44 167 ALA A CA 1
ATOM 1387 C C . ALA A 1 167 ? 1.547 -18.25 -0.459 1 93.44 167 ALA A C 1
ATOM 1389 O O . ALA A 1 167 ? 2.717 -18.031 -0.139 1 93.44 167 ALA A O 1
ATOM 1390 N N . ILE A 1 168 ? 1.144 -18.75 -1.55 1 94.06 168 ILE A N 1
ATOM 1391 C CA . ILE A 1 168 ? 2.154 -19.219 -2.494 1 94.06 168 ILE A CA 1
ATOM 1392 C C . ILE A 1 168 ? 2.281 -18.219 -3.645 1 94.06 168 ILE A C 1
ATOM 1394 O O . ILE A 1 168 ? 1.391 -17.391 -3.859 1 94.06 168 ILE A O 1
ATOM 1398 N N . THR A 1 169 ? 3.363 -18.359 -4.344 1 95.62 169 THR A N 1
ATOM 1399 C CA . THR A 1 169 ? 3.604 -17.562 -5.539 1 95.62 169 THR A CA 1
ATOM 1400 C C . THR A 1 169 ? 4.555 -18.281 -6.492 1 95.62 169 THR A C 1
ATOM 1402 O O . THR A 1 169 ? 5.129 -19.312 -6.141 1 95.62 169 THR A O 1
ATOM 1405 N N . GLY A 1 170 ? 4.551 -17.766 -7.73 1 95.06 170 GLY A N 1
ATOM 1406 C CA . GLY A 1 170 ? 5.461 -18.328 -8.711 1 95.06 170 GLY A CA 1
ATOM 1407 C C . GLY A 1 170 ? 4.973 -19.656 -9.273 1 95.06 170 GLY A C 1
ATOM 1408 O O . GLY A 1 170 ? 3.814 -20.031 -9.078 1 95.06 170 GLY A O 1
ATOM 1409 N N . PRO A 1 171 ? 5.828 -20.312 -9.922 1 97.56 171 PRO A N 1
ATOM 1410 C CA . PRO A 1 171 ? 5.422 -21.547 -10.617 1 97.56 171 PRO A CA 1
ATOM 1411 C C . PRO A 1 171 ? 5.309 -22.734 -9.672 1 97.56 171 PRO A C 1
ATOM 1413 O O . PRO A 1 171 ? 6.039 -22.828 -8.68 1 97.56 171 PRO A O 1
ATOM 1416 N N . VAL A 1 172 ? 4.43 -23.578 -10.023 1 98 172 VAL A N 1
ATOM 1417 C CA . VAL A 1 172 ? 4.406 -24.922 -9.43 1 98 172 VAL A CA 1
ATOM 1418 C C . VAL A 1 172 ? 5.586 -25.734 -9.945 1 98 172 VAL A C 1
ATOM 1420 O O . VAL A 1 172 ? 5.863 -25.75 -11.148 1 98 172 VAL A O 1
ATOM 1423 N N . ILE A 1 173 ? 6.297 -26.391 -9.078 1 98.56 173 ILE A N 1
ATOM 1424 C CA . ILE A 1 173 ? 7.375 -27.312 -9.438 1 98.56 173 ILE A CA 1
ATOM 1425 C C . ILE A 1 173 ? 7.094 -28.688 -8.852 1 98.56 173 ILE A C 1
ATOM 1427 O O . ILE A 1 173 ? 6.758 -28.812 -7.672 1 98.56 173 ILE A O 1
ATOM 1431 N N . ILE A 1 174 ? 7.152 -29.672 -9.664 1 98.62 174 ILE A N 1
ATOM 1432 C CA . ILE A 1 174 ? 6.969 -31.031 -9.195 1 98.62 174 ILE A CA 1
ATOM 1433 C C . ILE A 1 174 ? 8.242 -31.844 -9.43 1 98.62 174 ILE A C 1
ATOM 1435 O O . ILE A 1 174 ? 8.828 -31.781 -10.516 1 98.62 174 ILE A O 1
ATOM 1439 N N . SER A 1 175 ? 8.664 -32.5 -8.484 1 98.31 175 SER A N 1
ATOM 1440 C CA . SER A 1 175 ? 9.805 -33.406 -8.602 1 98.31 175 SER A CA 1
ATOM 1441 C C . SER A 1 175 ? 9.352 -34.875 -8.625 1 98.31 175 SER A C 1
ATOM 1443 O O . SER A 1 175 ? 8.383 -35.25 -7.957 1 98.31 175 SER A O 1
ATOM 1445 N N . TYR A 1 176 ? 9.977 -35.625 -9.398 1 98.19 176 TYR A N 1
ATOM 1446 C CA . TYR A 1 176 ? 9.773 -37.062 -9.492 1 98.19 176 TYR A CA 1
ATOM 1447 C C . TYR A 1 176 ? 11.055 -37.812 -9.148 1 98.19 176 TYR A C 1
ATOM 1449 O O . TYR A 1 176 ? 12.148 -37.406 -9.531 1 98.19 176 TYR A O 1
ATOM 1457 N N . PRO A 1 177 ? 10.969 -38.938 -8.477 1 97.38 177 PRO A N 1
ATOM 1458 C CA . PRO A 1 177 ? 12.148 -39.656 -7.996 1 97.38 177 PRO A CA 1
ATOM 1459 C C . PRO A 1 177 ? 13.023 -40.188 -9.133 1 97.38 177 PRO A C 1
ATOM 1461 O O . PRO A 1 177 ? 14.234 -40.344 -8.961 1 97.38 177 PRO A O 1
ATOM 1464 N N . SER A 1 178 ? 12.43 -40.5 -10.25 1 96.88 178 SER A N 1
ATOM 1465 C CA . SER A 1 178 ? 13.18 -41.094 -11.367 1 96.88 178 SER A CA 1
ATOM 1466 C C . SER A 1 178 ? 12.578 -40.656 -12.703 1 96.88 178 SER A C 1
ATOM 1468 O O . SER A 1 178 ? 11.422 -40.969 -12.992 1 96.88 178 SER A O 1
ATOM 1470 N N . PHE A 1 179 ? 13.438 -40.031 -13.531 1 95.75 179 PHE A N 1
ATOM 1471 C CA . PHE A 1 179 ? 12.922 -39.625 -14.836 1 95.75 179 PHE A CA 1
ATOM 1472 C C . PHE A 1 179 ? 12.648 -40.844 -15.711 1 95.75 179 PHE A C 1
ATOM 1474 O O . PHE A 1 179 ? 11.742 -40.844 -16.547 1 95.75 179 PHE A O 1
ATOM 1481 N N . LYS A 1 180 ? 13.383 -41.969 -15.516 1 94.44 180 LYS A N 1
ATOM 1482 C CA . LYS A 1 180 ? 13.164 -43.188 -16.25 1 94.44 180 LYS A CA 1
ATOM 1483 C C . LYS A 1 180 ? 11.797 -43.781 -15.922 1 94.44 180 LYS A C 1
ATOM 1485 O O . LYS A 1 180 ? 11.031 -44.156 -16.812 1 94.44 180 LYS A O 1
ATOM 1490 N N . ASP A 1 181 ? 11.531 -43.844 -14.617 1 96.25 181 ASP A N 1
ATOM 1491 C CA . ASP A 1 181 ? 10.242 -44.375 -14.188 1 96.25 181 ASP A CA 1
ATOM 1492 C C . ASP A 1 181 ? 9.094 -43.5 -14.68 1 96.25 181 ASP A C 1
ATOM 1494 O O . ASP A 1 181 ? 8.047 -44.031 -15.086 1 96.25 181 ASP A O 1
ATOM 1498 N N . LYS A 1 182 ? 9.305 -42.281 -14.664 1 96 182 LYS A N 1
ATOM 1499 C CA . LYS A 1 182 ? 8.281 -41.344 -15.109 1 96 182 LYS A CA 1
ATOM 1500 C C . LYS A 1 182 ? 7.973 -41.531 -16.594 1 96 182 LYS A C 1
ATOM 1502 O O . LYS A 1 182 ? 6.805 -41.594 -16.984 1 96 182 LYS A O 1
ATOM 1507 N N . MET A 1 183 ? 8.961 -41.625 -17.406 1 93.81 183 MET A N 1
ATOM 1508 C CA . MET A 1 183 ? 8.805 -41.812 -18.844 1 93.81 183 MET A CA 1
ATOM 1509 C C . MET A 1 183 ? 8.109 -43.125 -19.156 1 93.81 183 MET A C 1
ATOM 1511 O O . MET A 1 183 ? 7.328 -43.219 -20.109 1 93.81 183 MET A O 1
ATOM 1515 N N . ASN A 1 184 ? 8.398 -44.094 -18.312 1 93.75 184 ASN A N 1
ATOM 1516 C CA . ASN A 1 184 ? 7.922 -45.438 -18.594 1 93.75 184 ASN A CA 1
ATOM 1517 C C . ASN A 1 184 ? 6.555 -45.688 -17.969 1 93.75 184 ASN A C 1
ATOM 1519 O O . ASN A 1 184 ? 6.023 -46.781 -18.062 1 93.75 184 ASN A O 1
ATOM 1523 N N . GLY A 1 185 ? 6.031 -44.719 -17.281 1 93.81 185 GLY A N 1
ATOM 1524 C CA . GLY A 1 185 ? 4.707 -44.875 -16.703 1 93.81 185 GLY A CA 1
ATOM 1525 C C . GLY A 1 185 ? 4.711 -45.594 -15.375 1 93.81 185 GLY A C 1
ATOM 1526 O O . GLY A 1 185 ? 3.676 -46.094 -14.93 1 93.81 185 GLY A O 1
ATOM 1527 N N . ASN A 1 186 ? 5.871 -45.656 -14.719 1 95.44 186 ASN A N 1
ATOM 1528 C CA . ASN A 1 186 ? 6.008 -46.438 -13.5 1 95.44 186 ASN A CA 1
ATOM 1529 C C . ASN A 1 186 ? 6.184 -45.562 -12.273 1 95.44 186 ASN A C 1
ATOM 1531 O O . ASN A 1 186 ? 6.398 -46.031 -11.164 1 95.44 186 ASN A O 1
ATOM 1535 N N . CYS A 1 187 ? 6.133 -44.281 -12.461 1 96.94 187 CYS A N 1
ATOM 1536 C CA . CYS A 1 187 ? 6.312 -43.375 -11.352 1 96.94 187 CYS A CA 1
ATOM 1537 C C . CYS A 1 187 ? 5.062 -43.312 -10.477 1 96.94 187 CYS A C 1
ATOM 1539 O O . CYS A 1 187 ? 3.961 -43.094 -10.984 1 96.94 187 CYS A O 1
ATOM 1541 N N . LYS A 1 188 ? 5.234 -43.438 -9.117 1 97.19 188 LYS A N 1
ATOM 1542 C CA . LYS A 1 188 ? 4.066 -43.531 -8.242 1 97.19 188 LYS A CA 1
ATOM 1543 C C . LYS A 1 188 ? 4.102 -42.438 -7.18 1 97.19 188 LYS A C 1
ATOM 1545 O O . LYS A 1 188 ? 3.146 -42.281 -6.414 1 97.19 188 LYS A O 1
ATOM 1550 N N . LYS A 1 189 ? 5.18 -41.75 -7.16 1 98 189 LYS A N 1
ATOM 1551 C CA . LYS A 1 189 ? 5.34 -40.719 -6.148 1 98 189 LYS A CA 1
ATOM 1552 C C . LYS A 1 189 ? 5.77 -39.375 -6.781 1 98 189 LYS A C 1
ATOM 1554 O O . LYS A 1 189 ? 6.418 -39.375 -7.832 1 98 189 LYS A O 1
ATOM 1559 N N . MET A 1 190 ? 5.422 -38.312 -6.164 1 98.19 190 MET A N 1
ATOM 1560 C CA . MET A 1 190 ? 5.832 -36.969 -6.586 1 98.19 190 MET A CA 1
ATOM 1561 C C . MET A 1 190 ? 5.934 -36.031 -5.387 1 98.19 190 MET A C 1
ATOM 1563 O O . MET A 1 190 ? 5.383 -36.312 -4.324 1 98.19 190 MET A O 1
ATOM 1567 N N . ARG A 1 191 ? 6.691 -35 -5.512 1 98.19 191 ARG A N 1
ATOM 1568 C CA . ARG A 1 191 ? 6.77 -33.906 -4.562 1 98.19 191 ARG A CA 1
ATOM 1569 C C . ARG A 1 191 ? 6.406 -32.594 -5.23 1 98.19 191 ARG A C 1
ATOM 1571 O O . ARG A 1 191 ? 7.066 -32.156 -6.18 1 98.19 191 ARG A O 1
ATOM 1578 N N . ILE A 1 192 ? 5.344 -32 -4.789 1 98.31 192 ILE A N 1
ATOM 1579 C CA . ILE A 1 192 ? 4.977 -30.703 -5.297 1 98.31 192 ILE A CA 1
ATOM 1580 C C . ILE A 1 192 ? 5.625 -29.609 -4.438 1 98.31 192 ILE A C 1
ATOM 1582 O O . ILE A 1 192 ? 5.668 -29.734 -3.211 1 98.31 192 ILE A O 1
ATOM 1586 N N . MET A 1 193 ? 6.148 -28.594 -5.074 1 97.94 193 MET A N 1
ATOM 1587 C CA . MET A 1 193 ? 6.852 -27.5 -4.398 1 97.94 193 MET A CA 1
ATOM 1588 C C . MET A 1 193 ? 6.465 -26.156 -4.988 1 97.94 193 MET A C 1
ATOM 1590 O O . MET A 1 193 ? 6.242 -26.031 -6.195 1 97.94 193 MET A O 1
ATOM 1594 N N . GLN A 1 194 ? 6.461 -25.156 -4.121 1 97.12 194 GLN A N 1
ATOM 1595 C CA . GLN A 1 194 ? 6.227 -23.781 -4.57 1 97.12 194 GLN A CA 1
ATOM 1596 C C . GLN A 1 194 ? 6.781 -22.781 -3.57 1 97.12 194 GLN A C 1
ATOM 1598 O O . GLN A 1 194 ? 7.008 -23.109 -2.404 1 97.12 194 GLN A O 1
ATOM 1603 N N . GLU A 1 195 ? 7.039 -21.609 -4.086 1 95.88 195 GLU A N 1
ATOM 1604 C CA . GLU A 1 195 ? 7.543 -20.547 -3.217 1 95.88 195 GLU A CA 1
ATOM 1605 C C . GLU A 1 195 ? 6.422 -19.953 -2.367 1 95.88 195 GLU A C 1
ATOM 1607 O O . GLU A 1 195 ? 5.309 -19.75 -2.854 1 95.88 195 GLU A O 1
ATOM 1612 N N . THR A 1 196 ? 6.766 -19.641 -1.112 1 94.12 196 THR A N 1
ATOM 1613 C CA . THR A 1 196 ? 5.805 -18.984 -0.234 1 94.12 196 THR A CA 1
ATOM 1614 C C . THR A 1 196 ? 6.07 -17.484 -0.175 1 94.12 196 THR A C 1
ATOM 1616 O O . THR A 1 196 ? 7.203 -17.047 -0.375 1 94.12 196 THR A O 1
ATOM 1619 N N . ILE A 1 197 ? 5.047 -16.766 0.065 1 92.31 197 ILE A N 1
ATOM 1620 C CA . ILE A 1 197 ? 5.184 -15.32 0.188 1 92.31 197 ILE A CA 1
ATOM 1621 C C . ILE A 1 197 ? 5.547 -14.953 1.625 1 92.31 197 ILE A C 1
ATOM 1623 O O . ILE A 1 197 ? 6.441 -14.141 1.858 1 92.31 197 ILE A O 1
ATOM 1627 N N . LEU A 1 198 ? 4.863 -15.578 2.586 1 91 198 LEU A N 1
ATOM 1628 C CA . LEU A 1 198 ? 5.141 -15.336 3.998 1 91 198 LEU A CA 1
ATOM 1629 C C . LEU A 1 198 ? 6.199 -16.312 4.516 1 91 198 LEU A C 1
ATOM 1631 O O . LEU A 1 198 ? 6.418 -17.375 3.926 1 91 198 LEU A O 1
ATOM 1635 N N . LYS A 1 199 ? 6.777 -15.898 5.59 1 86.31 199 LYS A N 1
ATOM 1636 C CA . LYS A 1 199 ? 7.781 -16.75 6.211 1 86.31 199 LYS A CA 1
ATOM 1637 C C . LYS A 1 199 ? 7.168 -18.062 6.695 1 86.31 199 LYS A C 1
ATOM 1639 O O . LYS A 1 199 ? 6.055 -18.078 7.223 1 86.31 199 LYS A O 1
ATOM 1644 N N . CYS A 1 200 ? 7.816 -19.094 6.391 1 84.06 200 CYS A N 1
ATOM 1645 C CA . CYS A 1 200 ? 7.348 -20.438 6.754 1 84.06 200 CYS A CA 1
ATOM 1646 C C . CYS A 1 200 ? 8.336 -21.125 7.684 1 84.06 200 CYS A C 1
ATOM 1648 O O . CYS A 1 200 ? 9.531 -20.828 7.66 1 84.06 200 CYS A O 1
ATOM 1650 N N . ASP A 1 201 ? 7.852 -21.984 8.508 1 83.06 201 ASP A N 1
ATOM 1651 C CA . ASP A 1 201 ? 8.695 -22.75 9.414 1 83.06 201 ASP A CA 1
ATOM 1652 C C . ASP A 1 201 ? 9.672 -23.641 8.633 1 83.06 201 ASP A C 1
ATOM 1654 O O . ASP A 1 201 ? 9.336 -24.141 7.555 1 83.06 201 ASP A O 1
ATOM 1658 N N . ASP A 1 202 ? 10.781 -23.906 9.156 1 77.75 202 ASP A N 1
ATOM 1659 C CA . ASP A 1 202 ? 11.852 -24.641 8.492 1 77.75 202 ASP A CA 1
ATOM 1660 C C . ASP A 1 202 ? 11.453 -26.109 8.258 1 77.75 202 ASP A C 1
ATOM 1662 O O . ASP A 1 202 ? 11.883 -26.719 7.285 1 77.75 202 ASP A O 1
ATOM 1666 N N . GLY A 1 203 ? 10.648 -26.656 9.008 1 83.31 203 GLY A N 1
ATOM 1667 C CA . GLY A 1 203 ? 10.32 -28.078 8.922 1 83.31 203 GLY A CA 1
ATOM 1668 C C . GLY A 1 203 ? 9.453 -28.406 7.727 1 83.31 203 GLY A C 1
ATOM 1669 O O . GLY A 1 203 ? 9.266 -29.594 7.398 1 83.31 203 GLY A O 1
ATOM 1670 N N . ILE A 1 204 ? 8.969 -27.516 7.109 1 88.75 204 ILE A N 1
ATOM 1671 C CA . ILE A 1 204 ? 8.062 -27.797 6 1 88.75 204 ILE A CA 1
ATOM 1672 C C . ILE A 1 204 ? 8.641 -27.234 4.703 1 88.75 204 ILE A C 1
ATOM 1674 O O . ILE A 1 204 ? 7.902 -27 3.74 1 88.75 204 ILE A O 1
ATOM 1678 N N . LYS A 1 205 ? 9.922 -26.969 4.656 1 93.19 205 LYS A N 1
ATOM 1679 C CA . LYS A 1 205 ? 10.586 -26.422 3.479 1 93.19 205 LYS A CA 1
ATOM 1680 C C . LYS A 1 205 ? 11.609 -27.406 2.92 1 93.19 205 LYS A C 1
ATOM 1682 O O . LYS A 1 205 ? 12.117 -28.25 3.648 1 93.19 205 LYS A O 1
ATOM 1687 N N . VAL A 1 206 ? 11.898 -27.297 1.66 1 94.81 206 VAL A N 1
ATOM 1688 C CA . VAL A 1 206 ? 12.914 -28.078 0.968 1 94.81 206 VAL A CA 1
ATOM 1689 C C . VAL A 1 206 ? 13.742 -27.172 0.058 1 94.81 206 VAL A C 1
ATOM 1691 O O . VAL A 1 206 ? 13.242 -26.156 -0.427 1 94.81 206 VAL A O 1
ATOM 1694 N N . GLU A 1 207 ? 14.93 -27.609 -0.149 1 94.06 207 GLU A N 1
ATOM 1695 C CA . GLU A 1 207 ? 15.797 -26.844 -1.041 1 94.06 207 GLU A CA 1
ATOM 1696 C C . GLU A 1 207 ? 15.57 -27.234 -2.498 1 94.06 207 GLU A C 1
ATOM 1698 O O . GLU A 1 207 ? 15.422 -28.422 -2.814 1 94.06 207 GLU A O 1
ATOM 1703 N N . TYR A 1 208 ? 15.438 -26.281 -3.324 1 95.38 208 TYR A N 1
ATOM 1704 C CA . TYR A 1 208 ? 15.367 -26.422 -4.773 1 95.38 208 TYR A CA 1
ATOM 1705 C C . TYR A 1 208 ? 16.469 -25.625 -5.461 1 95.38 208 TYR A C 1
ATOM 1707 O O . TYR A 1 208 ? 16.75 -24.484 -5.082 1 95.38 208 TYR A O 1
ATOM 1715 N N . GLY A 1 209 ? 17.031 -26.281 -6.492 1 94.81 209 GLY A N 1
ATOM 1716 C CA . GLY A 1 209 ? 18.109 -25.609 -7.203 1 94.81 209 GLY A CA 1
ATOM 1717 C C . GLY A 1 209 ? 19.469 -25.75 -6.516 1 94.81 209 GLY A C 1
ATOM 1718 O O . GLY A 1 209 ? 19.781 -26.812 -5.98 1 94.81 209 GLY A O 1
ATOM 1719 N N . GLY A 1 210 ? 20.359 -24.812 -6.699 1 93.12 210 GLY A N 1
ATOM 1720 C CA . GLY A 1 210 ? 21.703 -24.844 -6.117 1 93.12 210 GLY A CA 1
ATOM 1721 C C . GLY A 1 210 ? 22.688 -25.656 -6.922 1 93.12 210 GLY A C 1
ATOM 1722 O O . GLY A 1 210 ? 23.5 -26.391 -6.352 1 93.12 210 GLY A O 1
ATOM 1723 N N . GLY A 1 211 ? 22.594 -25.484 -8.219 1 93.88 211 GLY A N 1
ATOM 1724 C CA . GLY A 1 211 ? 23.516 -26.25 -9.039 1 93.88 211 GLY A CA 1
ATOM 1725 C C . GLY A 1 211 ? 23.25 -26.094 -10.523 1 93.88 211 GLY A C 1
ATOM 1726 O O . GLY A 1 211 ? 22.359 -25.344 -10.93 1 93.88 211 GLY A O 1
ATOM 1727 N N . THR A 1 212 ? 24.078 -26.875 -11.219 1 96 212 THR A N 1
ATOM 1728 C CA . THR A 1 212 ? 23.938 -26.859 -12.672 1 96 212 THR A CA 1
ATOM 1729 C C . THR A 1 212 ? 22.969 -27.938 -13.133 1 96 212 THR A C 1
ATOM 1731 O O . THR A 1 212 ? 22.984 -29.062 -12.617 1 96 212 THR A O 1
ATOM 1734 N N . VAL A 1 213 ? 22.156 -27.531 -14.148 1 97.81 213 VAL A N 1
ATOM 1735 C CA . VAL A 1 213 ? 21.125 -28.453 -14.602 1 97.81 213 VAL A CA 1
ATOM 1736 C C . VAL A 1 213 ? 21.109 -28.484 -16.125 1 97.81 213 VAL A C 1
ATOM 1738 O O . VAL A 1 213 ? 21.625 -27.578 -16.781 1 97.81 213 VAL A O 1
ATOM 1741 N N . VAL A 1 214 ? 20.625 -29.562 -16.641 1 97.25 214 VAL A N 1
ATOM 1742 C CA . VAL A 1 214 ? 20.156 -29.625 -18.016 1 97.25 214 VAL A CA 1
ATOM 1743 C C . VAL A 1 214 ? 18.656 -29.359 -18.078 1 97.25 214 VAL A C 1
ATOM 1745 O O . VAL A 1 214 ? 17.891 -29.969 -17.328 1 97.25 214 VAL A O 1
ATOM 1748 N N . SER A 1 215 ? 18.25 -28.469 -18.906 1 97.94 215 SER A N 1
ATOM 1749 C CA . SER A 1 215 ? 16.828 -28.125 -18.969 1 97.94 215 SER A CA 1
ATOM 1750 C C . SER A 1 215 ? 16.344 -27.984 -20.406 1 97.94 215 SER A C 1
ATOM 1752 O O . SER A 1 215 ? 17.156 -27.781 -21.312 1 97.94 215 SER A O 1
ATOM 1754 N N . CYS A 1 216 ? 15.086 -28.172 -20.578 1 98.25 216 CYS A N 1
ATOM 1755 C CA . CYS A 1 216 ? 14.422 -28.031 -21.859 1 98.25 216 CYS A CA 1
ATOM 1756 C C . CYS A 1 216 ? 12.945 -27.703 -21.688 1 98.25 216 CYS A C 1
ATOM 1758 O O . CYS A 1 216 ? 12.266 -28.312 -20.859 1 98.25 216 CYS A O 1
ATOM 1760 N N . TYR A 1 217 ? 12.492 -26.797 -22.484 1 98.25 217 TYR A N 1
ATOM 1761 C CA . TYR A 1 217 ? 11.07 -26.453 -22.438 1 98.25 217 TYR A CA 1
ATOM 1762 C C . TYR A 1 217 ? 10.25 -27.422 -23.281 1 98.25 217 TYR A C 1
ATOM 1764 O O . TYR A 1 217 ? 10.68 -27.828 -24.359 1 98.25 217 TYR A O 1
ATOM 1772 N N . HIS A 1 218 ? 9.125 -27.781 -22.828 1 98.12 218 HIS A N 1
ATOM 1773 C CA . HIS A 1 218 ? 8.094 -28.516 -23.547 1 98.12 218 HIS A CA 1
ATOM 1774 C C . HIS A 1 218 ? 6.887 -27.625 -23.828 1 98.12 218 HIS A C 1
ATOM 1776 O O . HIS A 1 218 ? 6.289 -27.062 -22.906 1 98.12 218 HIS A O 1
ATOM 1782 N N . ILE A 1 219 ? 6.555 -27.5 -25.078 1 97.12 219 ILE A N 1
ATOM 1783 C CA . ILE A 1 219 ? 5.371 -26.734 -25.453 1 97.12 219 ILE A CA 1
ATOM 1784 C C . ILE A 1 219 ? 4.262 -27.703 -25.891 1 97.12 219 ILE A C 1
ATOM 1786 O O . ILE A 1 219 ? 4.453 -28.5 -26.812 1 97.12 219 ILE A O 1
ATOM 1790 N N . GLY A 1 220 ? 3.109 -27.609 -25.172 1 95.75 220 GLY A N 1
ATOM 1791 C CA . GLY A 1 220 ? 1.996 -28.469 -25.547 1 95.75 220 GLY A CA 1
ATOM 1792 C C . GLY A 1 220 ? 1.459 -29.297 -24.375 1 95.75 220 GLY A C 1
ATOM 1793 O O . GLY A 1 220 ? 1.809 -29.047 -23.219 1 95.75 220 GLY A O 1
ATOM 1794 N N . PRO A 1 221 ? 0.576 -30.203 -24.672 1 96.88 221 PRO A N 1
ATOM 1795 C CA . PRO A 1 221 ? -0.073 -30.984 -23.625 1 96.88 221 PRO A CA 1
ATOM 1796 C C . PRO A 1 221 ? 0.919 -31.812 -22.797 1 96.88 221 PRO A C 1
ATOM 1798 O O . PRO A 1 221 ? 1.945 -32.25 -23.328 1 96.88 221 PRO A O 1
ATOM 1801 N N . HIS A 1 222 ? 0.598 -32.094 -21.547 1 96.56 222 HIS A N 1
ATOM 1802 C CA . HIS A 1 222 ? 1.463 -32.844 -20.641 1 96.56 222 HIS A CA 1
ATOM 1803 C C . HIS A 1 222 ? 1.539 -34.312 -21.047 1 96.56 222 HIS A C 1
ATOM 1805 O O . HIS A 1 222 ? 2.512 -35 -20.719 1 96.56 222 HIS A O 1
ATOM 1811 N N . GLU A 1 223 ? 0.606 -34.75 -21.781 1 93.81 223 GLU A N 1
ATOM 1812 C CA . GLU A 1 223 ? 0.568 -36.125 -22.234 1 93.81 223 GLU A CA 1
ATOM 1813 C C . GLU A 1 223 ? 1.722 -36.438 -23.188 1 93.81 223 GLU A C 1
ATOM 1815 O O . GLU A 1 223 ? 2.117 -37.594 -23.344 1 93.81 223 GLU A O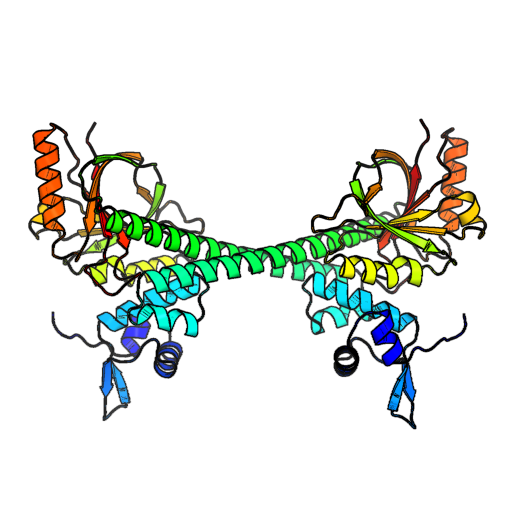 1
ATOM 1820 N N . THR A 1 224 ? 2.23 -35.406 -23.844 1 96.06 224 THR A N 1
ATOM 1821 C CA . THR A 1 224 ? 3.299 -35.625 -24.812 1 96.06 224 THR A CA 1
ATOM 1822 C C . THR A 1 224 ? 4.648 -35.219 -24.234 1 96.06 224 THR A C 1
ATOM 1824 O O . THR A 1 224 ? 5.648 -35.156 -24.953 1 96.06 224 THR A O 1
ATOM 1827 N N . ILE A 1 225 ? 4.711 -35 -22.969 1 97.12 225 ILE A N 1
ATOM 1828 C CA . ILE A 1 225 ? 5.902 -34.438 -22.344 1 97.12 225 ILE A CA 1
ATOM 1829 C C . ILE A 1 225 ? 7.051 -35.438 -22.422 1 97.12 225 ILE A C 1
ATOM 1831 O O . ILE A 1 225 ? 8.219 -35.062 -22.344 1 97.12 225 ILE A O 1
ATOM 1835 N N . ASN A 1 226 ? 6.789 -36.719 -22.594 1 96.56 226 ASN A N 1
ATOM 1836 C CA . ASN A 1 226 ? 7.805 -37.75 -22.703 1 96.56 226 ASN A CA 1
ATOM 1837 C C . ASN A 1 226 ? 8.727 -37.5 -23.906 1 96.56 226 ASN A C 1
ATOM 1839 O O . ASN A 1 226 ? 9.891 -37.906 -23.891 1 96.56 226 ASN A O 1
ATOM 1843 N N . GLU A 1 227 ? 8.195 -36.875 -24.906 1 96.62 227 GLU A N 1
ATOM 1844 C CA . GLU A 1 227 ? 9.031 -36.531 -26.047 1 96.62 227 GLU A CA 1
ATOM 1845 C C . GLU A 1 227 ? 10.211 -35.656 -25.641 1 96.62 227 GLU A C 1
ATOM 1847 O O . GLU A 1 227 ? 11.32 -35.844 -26.156 1 96.62 227 GLU A O 1
ATOM 1852 N N . THR A 1 228 ? 9.945 -34.781 -24.781 1 97.38 228 THR A N 1
ATOM 1853 C CA . THR A 1 228 ? 10.992 -33.875 -24.297 1 97.38 228 THR A CA 1
ATOM 1854 C C . THR A 1 228 ? 11.984 -34.625 -23.422 1 97.38 228 THR A C 1
ATOM 1856 O O . THR A 1 228 ? 13.195 -34.438 -23.531 1 97.38 228 THR A O 1
ATOM 1859 N N . TYR A 1 229 ? 11.484 -35.531 -22.578 1 97.19 229 TYR A N 1
ATOM 1860 C CA . TYR A 1 229 ? 12.359 -36.375 -21.75 1 97.19 229 TYR A CA 1
ATOM 1861 C C . TYR A 1 229 ? 13.312 -37.156 -22.625 1 97.19 229 TYR A C 1
ATOM 1863 O O . TYR A 1 229 ? 14.508 -37.25 -22.344 1 97.19 229 TYR A O 1
ATOM 1871 N N . LYS A 1 230 ? 12.789 -37.75 -23.641 1 96.19 230 LYS A N 1
ATOM 1872 C CA . LYS A 1 230 ? 13.594 -38.531 -24.562 1 96.19 230 LYS A CA 1
ATOM 1873 C C . LYS A 1 230 ? 14.656 -37.656 -25.234 1 96.19 230 LYS A C 1
ATOM 1875 O O . LYS A 1 230 ? 15.82 -38.062 -25.328 1 96.19 230 LYS A O 1
ATOM 1880 N N . LYS A 1 231 ? 14.18 -36.562 -25.688 1 97.06 231 LYS A N 1
ATOM 1881 C CA . LYS A 1 231 ? 15.086 -35.594 -26.328 1 97.06 231 LYS A CA 1
ATOM 1882 C C . LYS A 1 231 ? 16.25 -35.25 -25.391 1 97.06 231 LYS A C 1
ATOM 1884 O O . LYS A 1 231 ? 17.406 -35.25 -25.812 1 97.06 231 LYS A O 1
ATOM 1889 N N . MET A 1 232 ? 15.938 -34.969 -24.203 1 97.06 232 MET A N 1
ATOM 1890 C CA . MET A 1 232 ? 16.953 -34.625 -23.219 1 97.06 232 MET A CA 1
ATOM 1891 C C . MET A 1 232 ? 17.891 -35.781 -22.938 1 97.06 232 MET A C 1
ATOM 1893 O O . MET A 1 232 ? 19.109 -35.594 -22.844 1 97.06 232 MET A O 1
ATOM 1897 N N . SER A 1 233 ? 17.391 -36.906 -22.797 1 95.06 233 SER A N 1
ATOM 1898 C CA . SER A 1 233 ? 18.188 -38.094 -22.531 1 95.06 233 SER A CA 1
ATOM 1899 C C . SER A 1 233 ? 19.203 -38.344 -23.656 1 95.06 233 SER A C 1
ATOM 1901 O O . SER A 1 233 ? 20.375 -38.656 -23.391 1 95.06 233 SER A O 1
ATOM 1903 N N . GLU A 1 234 ? 18.734 -38.25 -24.844 1 95.56 234 GLU A N 1
ATOM 1904 C CA . GLU A 1 234 ? 19.625 -38.438 -26 1 95.56 234 GLU A CA 1
ATOM 1905 C C . GLU A 1 234 ? 20.719 -37.375 -26.016 1 95.56 234 GLU A C 1
ATOM 1907 O O . GLU A 1 234 ? 21.875 -37.688 -26.297 1 95.56 234 GLU A O 1
ATOM 1912 N N . TRP A 1 235 ? 20.297 -36.188 -25.812 1 96.5 235 TRP A N 1
ATOM 1913 C CA . TRP A 1 235 ? 21.234 -35.062 -25.797 1 96.5 235 TRP A CA 1
ATOM 1914 C C . TRP A 1 235 ? 22.312 -35.281 -24.734 1 96.5 235 TRP A C 1
ATOM 1916 O O . TRP A 1 235 ? 23.5 -35.031 -25 1 96.5 235 TRP A O 1
ATOM 1926 N N . ILE A 1 236 ? 21.922 -35.656 -23.578 1 95.25 236 ILE A N 1
ATOM 1927 C CA . ILE A 1 236 ? 22.828 -35.875 -22.453 1 95.25 236 ILE A CA 1
ATOM 1928 C C . ILE A 1 236 ? 23.844 -36.938 -22.828 1 95.25 236 ILE A C 1
ATOM 1930 O O . ILE A 1 236 ? 25.047 -36.781 -22.578 1 95.25 236 ILE A O 1
ATOM 1934 N N . LYS A 1 237 ? 23.359 -38.031 -23.359 1 94 237 LYS A N 1
ATOM 1935 C CA . LYS A 1 237 ? 24.234 -39.125 -23.797 1 94 237 LYS A CA 1
ATOM 1936 C C . LYS A 1 237 ? 25.234 -38.625 -24.844 1 94 237 LYS A C 1
ATOM 1938 O O . LYS A 1 237 ? 26.422 -38.938 -24.75 1 94 237 LYS A O 1
ATOM 1943 N N . LYS A 1 238 ? 24.781 -37.969 -25.766 1 96 238 LYS A N 1
ATOM 1944 C CA . LYS A 1 238 ? 25.609 -37.469 -26.859 1 96 238 LYS A CA 1
ATOM 1945 C C . LYS A 1 238 ? 26.703 -36.531 -26.359 1 96 238 LYS A C 1
ATOM 1947 O O . LYS A 1 238 ? 27.797 -36.5 -26.891 1 96 238 LYS A O 1
ATOM 1952 N N . HIS A 1 239 ? 26.422 -35.781 -25.344 1 95.31 239 HIS A N 1
ATOM 1953 C CA . HIS A 1 239 ? 27.344 -34.75 -24.891 1 95.31 239 HIS A CA 1
ATOM 1954 C C . HIS A 1 239 ? 28.125 -35.219 -23.672 1 95.31 239 HIS A C 1
ATOM 1956 O O . HIS A 1 239 ? 28.969 -34.469 -23.156 1 95.31 239 HIS A O 1
ATOM 1962 N N . GLY A 1 240 ? 27.828 -36.312 -23.078 1 93.12 240 GLY A N 1
ATOM 1963 C CA . GLY A 1 240 ? 28.625 -36.969 -22.062 1 93.12 240 GLY A CA 1
ATOM 1964 C C . GLY A 1 240 ? 28.359 -36.469 -20.656 1 93.12 240 GLY A C 1
ATOM 1965 O O . GLY A 1 240 ? 29.25 -36.469 -19.812 1 93.12 240 GLY A O 1
ATOM 1966 N N . TYR A 1 241 ? 27.188 -35.938 -20.438 1 93.62 241 TYR A N 1
ATOM 1967 C CA . TYR A 1 241 ? 26.812 -35.5 -19.094 1 93.62 241 TYR A CA 1
ATOM 1968 C C . TYR A 1 241 ? 26.234 -36.656 -18.281 1 93.62 241 TYR A C 1
ATOM 1970 O O . TYR A 1 241 ? 25.734 -37.625 -18.859 1 93.62 241 TYR A O 1
ATOM 1978 N N . THR A 1 242 ? 26.422 -36.562 -16.922 1 94.25 242 THR A N 1
ATOM 1979 C CA . THR A 1 242 ? 25.766 -37.469 -16 1 94.25 242 THR A CA 1
ATOM 1980 C C . THR A 1 242 ? 24.781 -36.719 -15.109 1 94.25 242 THR A C 1
ATOM 1982 O O . THR A 1 242 ? 25.141 -35.719 -14.477 1 94.25 242 THR A O 1
ATOM 1985 N N . CYS A 1 243 ? 23.531 -37.219 -15.086 1 94.19 243 CYS A N 1
ATOM 1986 C CA . CYS A 1 243 ? 22.484 -36.531 -14.344 1 94.19 243 CYS A CA 1
ATOM 1987 C C . CYS A 1 243 ? 21.922 -37.406 -13.242 1 94.19 243 CYS A C 1
ATOM 1989 O O . CYS A 1 243 ? 22.047 -38.656 -13.305 1 94.19 243 CYS A O 1
ATOM 1991 N N . GLU A 1 244 ? 21.391 -36.781 -12.266 1 94.62 244 GLU A N 1
ATOM 1992 C CA . GLU A 1 244 ? 20.672 -37.5 -11.219 1 94.62 244 GLU A CA 1
ATOM 1993 C C . GLU A 1 244 ? 19.391 -38.156 -11.766 1 94.62 244 GLU A C 1
ATOM 1995 O O . GLU A 1 244 ? 18.875 -37.719 -12.797 1 94.62 244 GLU A O 1
ATOM 2000 N N . ASP A 1 245 ? 18.906 -39.125 -11.031 1 94.94 245 ASP A N 1
ATOM 2001 C CA . ASP A 1 245 ? 17.672 -39.781 -11.445 1 94.94 245 ASP A CA 1
ATOM 2002 C C . ASP A 1 245 ? 16.453 -38.875 -11.211 1 94.94 245 ASP A C 1
ATOM 2004 O O . ASP A 1 245 ? 15.508 -38.906 -11.992 1 94.94 245 ASP A O 1
ATOM 2008 N N . GLU A 1 246 ? 16.547 -38.188 -10.164 1 96.19 246 GLU A N 1
ATOM 2009 C CA . GLU A 1 246 ? 15.469 -37.25 -9.844 1 96.19 246 GLU A CA 1
ATOM 2010 C C . GLU A 1 246 ? 15.32 -36.188 -10.922 1 96.19 246 GLU A C 1
ATOM 2012 O O . GLU A 1 246 ? 16.312 -35.656 -11.438 1 96.19 246 GLU A O 1
ATOM 2017 N N . CYS A 1 247 ? 14.109 -35.875 -11.289 1 97.31 247 CYS A N 1
ATOM 2018 C CA . CYS A 1 247 ? 13.859 -34.844 -12.281 1 97.31 247 CYS A CA 1
ATOM 2019 C C . CYS A 1 247 ? 12.781 -33.875 -11.797 1 97.31 247 CYS A C 1
ATOM 2021 O O . CYS A 1 247 ? 12.07 -34.156 -10.836 1 97.31 247 CYS A O 1
ATOM 2023 N N . TYR A 1 248 ? 12.75 -32.75 -12.43 1 98.25 248 TYR A N 1
ATOM 2024 C CA . TYR A 1 248 ? 11.812 -31.688 -12.047 1 98.25 248 TYR A CA 1
ATOM 2025 C C . TYR A 1 248 ? 11.039 -31.188 -13.258 1 98.25 248 TYR A C 1
ATOM 2027 O O . TYR A 1 248 ? 11.578 -31.125 -14.367 1 98.25 248 TYR A O 1
ATOM 2035 N N . GLU A 1 249 ? 9.859 -30.891 -13.055 1 98.56 249 GLU A N 1
ATOM 2036 C CA . GLU A 1 249 ? 9.047 -30.141 -14.008 1 98.56 249 GLU A CA 1
ATOM 2037 C C . GLU A 1 249 ? 8.594 -28.797 -13.414 1 98.56 249 GLU A C 1
ATOM 2039 O O . GLU A 1 249 ? 7.973 -28.766 -12.352 1 98.56 249 GLU A O 1
ATOM 2044 N N . ARG A 1 250 ? 8.984 -27.734 -13.984 1 98.56 250 ARG A N 1
ATOM 2045 C CA . ARG A 1 250 ? 8.547 -26.391 -13.648 1 98.56 250 ARG A CA 1
ATOM 2046 C C . ARG A 1 250 ? 7.434 -25.922 -14.578 1 98.56 250 ARG A C 1
ATOM 2048 O O . ARG A 1 250 ? 7.648 -25.75 -15.781 1 98.56 250 ARG A O 1
ATOM 2055 N N . TYR A 1 251 ? 6.301 -25.734 -14.039 1 98.38 251 TYR A N 1
ATOM 2056 C CA . TYR A 1 251 ? 5.137 -25.406 -14.859 1 98.38 251 TYR A CA 1
ATOM 2057 C C . TYR A 1 251 ? 5.023 -23.891 -15.047 1 98.38 251 TYR A C 1
ATOM 2059 O O . TYR A 1 251 ? 4.566 -23.188 -14.148 1 98.38 251 TYR A O 1
ATOM 2067 N N . VAL A 1 252 ? 5.344 -23.438 -16.219 1 97.25 252 VAL A N 1
ATOM 2068 C CA . VAL A 1 252 ? 5.367 -22.016 -16.547 1 97.25 252 VAL A CA 1
ATOM 2069 C C . VAL A 1 252 ? 3.947 -21.531 -16.844 1 97.25 252 VAL A C 1
ATOM 2071 O O . VAL A 1 252 ? 3.422 -20.656 -16.141 1 97.25 252 VAL A O 1
ATOM 2074 N N . THR A 1 253 ? 3.301 -22.094 -17.812 1 94.69 253 THR A N 1
ATOM 2075 C CA . THR A 1 253 ? 1.864 -21.953 -18.016 1 94.69 253 THR A CA 1
ATOM 2076 C C . THR A 1 253 ? 1.203 -23.328 -18.125 1 94.69 253 THR A C 1
ATOM 2078 O O . THR A 1 253 ? 1.763 -24.25 -18.734 1 94.69 253 THR A O 1
ATOM 2081 N N . ASP A 1 254 ? 0.116 -23.438 -17.531 1 94.31 254 ASP A N 1
ATOM 2082 C CA . ASP A 1 254 ? -0.614 -24.688 -17.438 1 94.31 254 ASP A CA 1
ATOM 2083 C C . ASP A 1 254 ? -2.086 -24.453 -17.109 1 94.31 254 ASP A C 1
ATOM 2085 O O . ASP A 1 254 ? -2.674 -23.469 -17.562 1 94.31 254 ASP A O 1
ATOM 2089 N N . TYR A 1 255 ? -2.695 -25.406 -16.406 1 90.31 255 TYR A N 1
ATOM 2090 C CA . TYR A 1 255 ? -4.121 -25.344 -16.094 1 90.31 255 TYR A CA 1
ATOM 2091 C C . TYR A 1 255 ? -4.453 -24.125 -15.258 1 90.31 255 TYR A C 1
ATOM 2093 O O . TYR A 1 255 ? -5.609 -23.703 -15.195 1 90.31 255 TYR A O 1
ATOM 2101 N N . TRP A 1 256 ? -3.479 -23.578 -14.656 1 90 256 TRP A N 1
ATOM 2102 C CA . TRP A 1 256 ? -3.674 -22.375 -13.852 1 90 256 TRP A CA 1
ATOM 2103 C C . TRP A 1 256 ? -3.91 -21.172 -14.742 1 90 256 TRP A C 1
ATOM 2105 O O . TRP A 1 256 ? -4.613 -20.234 -14.359 1 90 256 TRP A O 1
ATOM 2115 N N . THR A 1 257 ? -3.361 -21.156 -15.859 1 88.81 257 THR A N 1
ATOM 2116 C CA . THR A 1 257 ? -3.312 -19.969 -16.688 1 88.81 257 THR A CA 1
ATOM 2117 C C . THR A 1 257 ? -4.281 -20.078 -17.859 1 88.81 257 THR A C 1
ATOM 2119 O O . THR A 1 257 ? -4.957 -19.125 -18.219 1 88.81 257 THR A O 1
ATOM 2122 N N . THR A 1 258 ? -4.309 -21.266 -18.391 1 86.5 258 THR A N 1
ATOM 2123 C CA . THR A 1 258 ? -5.109 -21.453 -19.594 1 86.5 258 THR A CA 1
ATOM 2124 C C . THR A 1 258 ? -5.695 -22.859 -19.656 1 86.5 258 THR A C 1
ATOM 2126 O O . THR A 1 258 ? -5.188 -23.766 -19 1 86.5 258 THR A O 1
ATOM 2129 N N . GLN A 1 259 ? -6.723 -22.984 -20.469 1 82.5 259 GLN A N 1
ATOM 2130 C CA . GLN A 1 259 ? -7.352 -24.297 -20.672 1 82.5 259 GLN A CA 1
ATOM 2131 C C . GLN A 1 259 ? -7.016 -24.859 -22.047 1 82.5 259 GLN A C 1
ATOM 2133 O O . GLN A 1 259 ? -7.609 -25.859 -22.469 1 82.5 259 GLN A O 1
ATOM 2138 N N . VAL A 1 260 ? -6.121 -24.266 -22.672 1 88.31 260 VAL A N 1
ATOM 2139 C CA . VAL A 1 260 ? -5.68 -24.719 -23.984 1 88.31 260 VAL A CA 1
ATOM 2140 C C . VAL A 1 260 ? -4.344 -25.438 -23.859 1 88.31 260 VAL A C 1
ATOM 2142 O O . VAL A 1 260 ? -3.285 -24.812 -23.859 1 88.31 260 VAL A O 1
ATOM 2145 N N . PRO A 1 261 ? -4.402 -26.719 -23.906 1 92 261 PRO A N 1
ATOM 2146 C CA . PRO A 1 261 ? -3.195 -27.516 -23.656 1 92 261 PRO A CA 1
ATOM 2147 C C . PRO A 1 261 ? -2.057 -27.188 -24.625 1 92 261 PRO A C 1
ATOM 2149 O O . PRO A 1 261 ? -0.884 -27.266 -24.234 1 92 261 PRO A O 1
ATOM 2152 N N . GLU A 1 262 ? -2.377 -26.781 -25.812 1 92.25 262 GLU A N 1
ATOM 2153 C CA . GLU A 1 262 ? -1.359 -26.469 -26.812 1 92.25 262 GLU A CA 1
ATOM 2154 C C . GLU A 1 262 ? -0.533 -25.266 -26.406 1 92.25 262 GLU A C 1
ATOM 2156 O O . GLU A 1 262 ? 0.54 -25.016 -26.953 1 92.25 262 GLU A O 1
ATOM 2161 N N . LYS A 1 263 ? -1.031 -24.609 -25.406 1 91.31 263 LYS A N 1
ATOM 2162 C CA . LYS A 1 263 ? -0.348 -23.406 -24.969 1 91.31 263 LYS A CA 1
ATOM 2163 C C . LYS A 1 263 ? 0.366 -23.609 -23.641 1 91.31 263 LYS A C 1
ATOM 2165 O O . LYS A 1 263 ? 0.862 -22.672 -23.031 1 91.31 263 LYS A O 1
ATOM 2170 N N . PHE A 1 264 ? 0.396 -24.812 -23.219 1 95.31 264 PHE A N 1
ATOM 2171 C CA . PHE A 1 264 ? 1.146 -25.125 -22.016 1 95.31 264 PHE A CA 1
ATOM 2172 C C . PHE A 1 264 ? 2.646 -25.031 -22.266 1 95.31 264 PHE A C 1
ATOM 2174 O O . PHE A 1 264 ? 3.127 -25.453 -23.328 1 95.31 264 PHE A O 1
ATOM 2181 N N . VAL A 1 265 ? 3.305 -24.438 -21.391 1 96.88 265 VAL A N 1
ATOM 2182 C CA . VAL A 1 265 ? 4.766 -24.406 -21.391 1 96.88 265 VAL A CA 1
ATOM 2183 C C . VAL A 1 265 ? 5.309 -24.984 -20.094 1 96.88 265 VAL A C 1
ATOM 2185 O O . VAL A 1 265 ? 4.977 -24.5 -19 1 96.88 265 VAL A O 1
ATOM 2188 N N . THR A 1 266 ? 6.062 -26.031 -20.156 1 98.44 266 THR A N 1
ATOM 2189 C CA . THR A 1 266 ? 6.676 -26.688 -19.016 1 98.44 266 THR A CA 1
ATOM 2190 C C . THR A 1 266 ? 8.18 -26.828 -19.203 1 98.44 266 THR A C 1
ATOM 2192 O O . THR A 1 266 ? 8.641 -27.156 -20.312 1 98.44 266 THR A O 1
ATOM 2195 N N . GLU A 1 267 ? 8.922 -26.531 -18.234 1 98.5 267 GLU A N 1
ATOM 2196 C CA . GLU A 1 267 ? 10.367 -26.75 -18.281 1 98.5 267 GLU A CA 1
ATOM 2197 C C . GLU A 1 267 ? 10.758 -28.031 -17.562 1 98.5 267 GLU A C 1
ATOM 2199 O O . GLU A 1 267 ? 10.484 -28.188 -16.375 1 98.5 267 G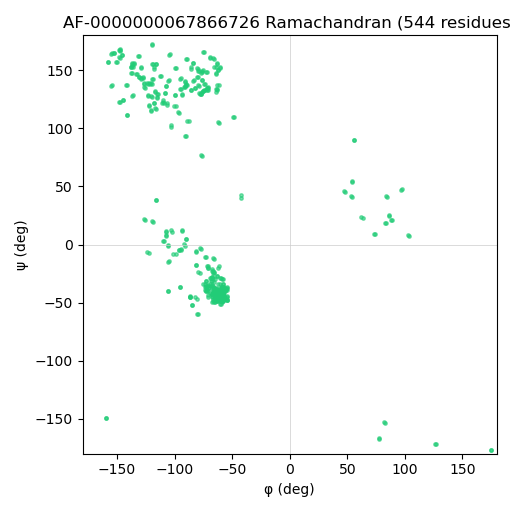LU A O 1
ATOM 2204 N N . VAL A 1 268 ? 11.336 -28.922 -18.281 1 98.44 268 VAL A N 1
ATOM 2205 C CA . VAL A 1 268 ? 11.859 -30.141 -17.688 1 98.44 268 VAL A CA 1
ATOM 2206 C C . VAL A 1 268 ? 13.312 -29.938 -17.266 1 98.44 268 VAL A C 1
ATOM 2208 O O . VAL A 1 268 ? 14.109 -29.391 -18.016 1 98.44 268 VAL A O 1
ATOM 2211 N N . ILE A 1 269 ? 13.656 -30.453 -16.078 1 98.19 269 ILE A N 1
ATOM 2212 C CA . ILE A 1 269 ? 14.961 -30.125 -15.508 1 98.19 269 ILE A CA 1
ATOM 2213 C C . ILE A 1 269 ? 15.594 -31.375 -14.914 1 98.19 269 ILE A C 1
ATOM 2215 O O . ILE A 1 269 ? 14.961 -32.094 -14.125 1 98.19 269 ILE A O 1
ATOM 2219 N N . PHE A 1 270 ? 16.828 -31.672 -15.297 1 97.12 270 PHE A N 1
ATOM 2220 C CA . PHE A 1 270 ? 17.656 -32.719 -14.719 1 97.12 270 PHE A CA 1
ATOM 2221 C C . PHE A 1 270 ? 18.875 -32.125 -14.023 1 97.12 270 PHE A C 1
ATOM 2223 O O . PHE A 1 270 ? 19.625 -31.328 -14.625 1 97.12 270 PHE A O 1
ATOM 2230 N N . LYS A 1 271 ? 19.109 -32.5 -12.844 1 95.69 271 LYS A N 1
ATOM 2231 C CA . LYS A 1 271 ? 20.312 -32.031 -12.156 1 95.69 271 LYS A CA 1
ATOM 2232 C C . LYS A 1 271 ? 21.547 -32.781 -12.648 1 95.69 271 LYS A C 1
ATOM 2234 O O . LYS A 1 271 ? 21.547 -34 -12.695 1 95.69 271 LYS A O 1
ATOM 2239 N N . ILE A 1 272 ? 22.594 -32.094 -13.031 1 93.56 272 ILE A N 1
ATOM 2240 C CA . ILE A 1 272 ? 23.859 -32.688 -13.469 1 93.56 272 ILE A CA 1
ATOM 2241 C C . ILE A 1 272 ? 24.656 -33.156 -12.258 1 93.56 272 ILE A C 1
ATOM 2243 O O . ILE A 1 272 ? 24.766 -32.438 -11.258 1 93.56 272 ILE A O 1
ATOM 2247 N N . LYS A 1 273 ? 25.062 -34.344 -12.344 1 86.56 273 LYS A N 1
ATOM 2248 C CA . LYS A 1 273 ? 25.922 -34.906 -11.297 1 86.56 273 LYS A CA 1
ATOM 2249 C C . LYS A 1 273 ? 27.344 -34.375 -11.414 1 86.56 273 LYS A C 1
ATOM 2251 O O . LYS A 1 273 ? 27.875 -34.219 -12.523 1 86.56 273 LYS A O 1
ATOM 2256 N N . LYS A 1 274 ? 27.922 -33.906 -10.188 1 67.75 274 LYS A N 1
ATOM 2257 C CA . LYS A 1 274 ? 29.328 -33.5 -10.133 1 67.75 274 LYS A CA 1
ATOM 2258 C C . LYS A 1 274 ? 30.234 -34.719 -10.438 1 67.75 274 LYS A C 1
ATOM 2260 O O . LYS A 1 274 ? 29.906 -35.844 -10.078 1 67.75 274 LYS A O 1
ATOM 2265 N N . MET B 1 1 ? -11.664 -43.031 -16.906 1 39.72 1 MET B N 1
ATOM 2266 C CA . MET B 1 1 ? -11.633 -42.094 -15.805 1 39.72 1 MET B CA 1
ATOM 2267 C C . MET B 1 1 ? -13.023 -41.875 -15.211 1 39.72 1 MET B C 1
ATOM 2269 O O . MET B 1 1 ? -13.945 -41.438 -15.898 1 39.72 1 MET B O 1
ATOM 2273 N N . GLU B 1 2 ? -13.492 -42.656 -14.422 1 44.66 2 GLU B N 1
ATOM 2274 C CA . GLU B 1 2 ? -14.859 -42.75 -13.93 1 44.66 2 GLU B CA 1
ATOM 2275 C C . GLU B 1 2 ? -15.391 -41.375 -13.477 1 44.66 2 GLU B C 1
ATOM 2277 O O . GLU B 1 2 ? -14.656 -40.594 -12.883 1 44.66 2 GLU B O 1
ATOM 2282 N N . ASN B 1 3 ? -16.344 -40.75 -14.203 1 55.41 3 ASN B N 1
ATOM 2283 C CA . ASN B 1 3 ? -17.047 -39.5 -14.18 1 55.41 3 ASN B CA 1
ATOM 2284 C C . ASN B 1 3 ? -17.469 -39.094 -12.758 1 55.41 3 ASN B C 1
ATOM 2286 O O . ASN B 1 3 ? -18.609 -39.281 -12.375 1 55.41 3 ASN B O 1
ATOM 2290 N N . ASP B 1 4 ? -16.531 -39.344 -11.773 1 74.06 4 ASP B N 1
ATOM 2291 C CA . ASP B 1 4 ? -16.953 -39.156 -10.391 1 74.06 4 ASP B CA 1
ATOM 2292 C C . ASP B 1 4 ? -17.375 -37.719 -10.109 1 74.06 4 ASP B C 1
ATOM 2294 O O . ASP B 1 4 ? -16.656 -36.781 -10.453 1 74.06 4 ASP B O 1
ATOM 2298 N N . MET B 1 5 ? -18.656 -37.625 -10.031 1 86.81 5 MET B N 1
ATOM 2299 C CA . MET B 1 5 ? -19.297 -36.375 -9.625 1 86.81 5 MET B CA 1
ATOM 2300 C C . MET B 1 5 ? -19.234 -36.188 -8.109 1 86.81 5 MET B C 1
ATOM 2302 O O . MET B 1 5 ? -19.328 -37.188 -7.367 1 86.81 5 MET B O 1
ATOM 2306 N N . TYR B 1 6 ? -18.922 -35.031 -7.758 1 91.5 6 TYR B N 1
ATOM 2307 C CA . TYR B 1 6 ? -18.844 -34.688 -6.344 1 91.5 6 TYR B CA 1
ATOM 2308 C C . TYR B 1 6 ? -20 -33.781 -5.934 1 91.5 6 TYR B C 1
ATOM 2310 O O . TYR B 1 6 ? -20.297 -32.781 -6.605 1 91.5 6 TYR B O 1
ATOM 2318 N N . SER B 1 7 ? -20.625 -34.188 -4.852 1 91.06 7 SER B N 1
ATOM 2319 C CA . SER B 1 7 ? -21.703 -33.344 -4.336 1 91.06 7 SER B CA 1
ATOM 2320 C C . SER B 1 7 ? -21.141 -32.031 -3.77 1 91.06 7 SER B C 1
ATOM 2322 O O . SER B 1 7 ? -19.953 -31.938 -3.467 1 91.06 7 SER B O 1
ATOM 2324 N N . ILE B 1 8 ? -22.094 -31.062 -3.658 1 90.88 8 ILE B N 1
ATOM 2325 C CA . ILE B 1 8 ? -21.672 -29.75 -3.156 1 90.88 8 ILE B CA 1
ATOM 2326 C C . ILE B 1 8 ? -21.078 -29.906 -1.758 1 90.88 8 ILE B C 1
ATOM 2328 O O . ILE B 1 8 ? -20.141 -29.188 -1.396 1 90.88 8 ILE B O 1
ATOM 2332 N N . GLY B 1 9 ? -21.625 -30.75 -0.89 1 91.12 9 GLY B N 1
ATOM 2333 C CA . GLY B 1 9 ? -21.078 -31.031 0.431 1 91.12 9 GLY B CA 1
ATOM 2334 C C . GLY B 1 9 ? -19.656 -31.594 0.39 1 91.12 9 GLY B C 1
ATOM 2335 O O . GLY B 1 9 ? -18.812 -31.203 1.194 1 91.12 9 GLY B O 1
ATOM 2336 N N . LYS B 1 10 ? -19.453 -32.469 -0.512 1 91.5 10 LYS B N 1
ATOM 2337 C CA . LYS B 1 10 ? -18.125 -33.031 -0.669 1 91.5 10 LYS B CA 1
ATOM 2338 C C . LYS B 1 10 ? -17.125 -32 -1.146 1 91.5 10 LYS B C 1
ATOM 2340 O O . LYS B 1 10 ? -15.977 -31.984 -0.697 1 91.5 10 LYS B O 1
ATOM 2345 N N . VAL B 1 11 ? -17.562 -31.203 -2.049 1 91.25 11 VAL B N 1
ATOM 2346 C CA . VAL B 1 11 ? -16.703 -30.125 -2.545 1 91.25 11 VAL B CA 1
ATOM 2347 C C . VAL B 1 11 ? -16.328 -29.203 -1.394 1 91.25 11 VAL B C 1
ATOM 2349 O O . VAL B 1 11 ? -15.164 -28.797 -1.274 1 91.25 11 VAL B O 1
ATOM 2352 N N . GLU B 1 12 ? -17.281 -28.859 -0.568 1 92.62 12 GLU B N 1
ATOM 2353 C CA . GLU B 1 12 ? -17.031 -28.031 0.602 1 92.62 12 GLU B CA 1
ATOM 2354 C C . GLU B 1 12 ? -15.93 -28.625 1.482 1 92.62 12 GLU B C 1
ATOM 2356 O O . GLU B 1 12 ? -15.023 -27.906 1.917 1 92.62 12 GLU B O 1
ATOM 2361 N N . GLU B 1 13 ? -16.047 -29.844 1.652 1 92.56 13 GLU B N 1
ATOM 2362 C CA . GLU B 1 13 ? -15.102 -30.531 2.516 1 92.56 13 GLU B CA 1
ATOM 2363 C C . GLU B 1 13 ? -13.719 -30.609 1.864 1 92.56 13 GLU B C 1
ATOM 2365 O O . GLU B 1 13 ? -12.711 -30.328 2.508 1 92.56 13 GLU B O 1
ATOM 2370 N N . MET B 1 14 ? -13.688 -30.953 0.609 1 92.19 14 MET B N 1
ATOM 2371 C CA . MET B 1 14 ? -12.43 -31.203 -0.1 1 92.19 14 MET B CA 1
ATOM 2372 C C . MET B 1 14 ? -11.68 -29.906 -0.359 1 92.19 14 MET B C 1
ATOM 2374 O O . MET B 1 14 ? -10.453 -29.859 -0.275 1 92.19 14 MET B O 1
ATOM 2378 N N . CYS B 1 15 ? -12.359 -28.859 -0.685 1 92.81 15 CYS B N 1
ATOM 2379 C CA . CYS B 1 15 ? -11.719 -27.625 -1.135 1 92.81 15 CYS B CA 1
ATOM 2380 C C . CYS B 1 15 ? -11.773 -26.547 -0.051 1 92.81 15 CYS B C 1
ATOM 2382 O O . CYS B 1 15 ? -11.266 -25.453 -0.24 1 92.81 15 CYS B O 1
ATOM 2384 N N . LYS B 1 16 ? -12.375 -26.875 1.068 1 92.56 16 LYS B N 1
ATOM 2385 C CA . LYS B 1 16 ? -12.484 -25.938 2.191 1 92.56 16 LYS B CA 1
ATOM 2386 C C . LYS B 1 16 ? -13.109 -24.625 1.756 1 92.56 16 LYS B C 1
ATOM 2388 O O . LYS B 1 16 ? -12.555 -23.547 2.021 1 92.56 16 LYS B O 1
ATOM 2393 N N . ILE B 1 17 ? -14.25 -24.719 1.161 1 92.44 17 ILE B N 1
ATOM 2394 C CA . ILE B 1 17 ? -15.055 -23.578 0.728 1 92.44 17 ILE B CA 1
ATOM 2395 C C . ILE B 1 17 ? -16.516 -23.781 1.15 1 92.44 17 ILE B C 1
ATOM 2397 O O . ILE B 1 17 ? -16.984 -24.922 1.201 1 92.44 17 ILE B O 1
ATOM 2401 N N . THR B 1 18 ? -17.156 -22.781 1.442 1 93.31 18 THR B N 1
ATOM 2402 C CA . THR B 1 18 ? -18.516 -22.906 1.959 1 93.31 18 THR B CA 1
ATOM 2403 C C . THR B 1 18 ? -19.5 -23.141 0.822 1 93.31 18 THR B C 1
ATOM 2405 O O . THR B 1 18 ? -19.266 -22.734 -0.314 1 93.31 18 THR B O 1
ATOM 2408 N N . LYS B 1 19 ? -20.562 -23.828 1.177 1 93.5 19 LYS B N 1
ATOM 2409 C CA . LYS B 1 19 ? -21.656 -24.016 0.216 1 93.5 19 LYS B CA 1
ATOM 2410 C C . LYS B 1 19 ? -22.188 -22.688 -0.281 1 93.5 19 LYS B C 1
ATOM 2412 O O . LYS B 1 19 ? -22.531 -22.547 -1.456 1 93.5 19 LYS B O 1
ATOM 2417 N N . LYS B 1 20 ? -22.25 -21.75 0.64 1 94.19 20 LYS B N 1
ATOM 2418 C CA . LYS B 1 20 ? -22.719 -20.406 0.294 1 94.19 20 LYS B CA 1
ATOM 2419 C C . LYS B 1 20 ? -21.875 -19.797 -0.813 1 94.19 20 LYS B C 1
ATOM 2421 O O . LYS B 1 20 ? -22.406 -19.219 -1.766 1 94.19 20 LYS B O 1
ATOM 2426 N N . ALA B 1 21 ? -20.609 -19.938 -0.728 1 93.31 21 ALA B N 1
ATOM 2427 C CA . ALA B 1 21 ? -19.703 -19.406 -1.739 1 93.31 21 ALA B CA 1
ATOM 2428 C C . ALA B 1 21 ? -19.906 -20.109 -3.08 1 93.31 21 ALA B C 1
ATOM 2430 O O . ALA B 1 21 ? -19.938 -19.453 -4.129 1 93.31 21 ALA B O 1
ATOM 2431 N N . LEU B 1 22 ? -20.078 -21.438 -3.041 1 93.06 22 LEU B N 1
ATOM 2432 C CA . LEU B 1 22 ? -20.266 -22.203 -4.262 1 93.06 22 LEU B CA 1
ATOM 2433 C C . LEU B 1 22 ? -21.547 -21.781 -4.973 1 93.06 22 LEU B C 1
ATOM 2435 O O . LEU B 1 22 ? -21.578 -21.656 -6.199 1 93.06 22 LEU B O 1
ATOM 2439 N N . ARG B 1 23 ? -22.531 -21.578 -4.219 1 91.5 23 ARG B N 1
ATOM 2440 C CA . ARG B 1 23 ? -23.797 -21.125 -4.789 1 91.5 23 ARG B CA 1
ATOM 2441 C C . ARG B 1 23 ? -23.672 -19.719 -5.379 1 91.5 23 ARG B C 1
ATOM 2443 O O . ARG B 1 23 ? -24.25 -19.438 -6.426 1 91.5 23 ARG B O 1
ATOM 2450 N N . TYR B 1 24 ? -23.031 -18.938 -4.66 1 93.12 24 TYR B N 1
ATOM 2451 C CA . TYR B 1 24 ? -22.797 -17.594 -5.168 1 93.12 24 TYR B CA 1
ATOM 2452 C C . TYR B 1 24 ? -22.016 -17.625 -6.477 1 93.12 24 TYR B C 1
ATOM 2454 O O . TYR B 1 24 ? -22.359 -16.922 -7.426 1 93.12 24 TYR B O 1
ATOM 2462 N N . TYR B 1 25 ? -20.922 -18.438 -6.504 1 91 25 TYR B N 1
ATOM 2463 C CA . TYR B 1 25 ? -20.109 -18.562 -7.715 1 91 25 TYR B CA 1
ATOM 2464 C C . TYR B 1 25 ? -20.969 -19.031 -8.891 1 91 25 TYR B C 1
ATOM 2466 O O . TYR B 1 25 ? -20.75 -18.609 -10.023 1 91 25 TYR B O 1
ATOM 2474 N N . ASP B 1 26 ? -21.844 -19.922 -8.609 1 90.38 26 ASP B N 1
ATOM 2475 C CA . ASP B 1 26 ? -22.766 -20.406 -9.633 1 90.38 26 ASP B CA 1
ATOM 2476 C C . ASP B 1 26 ? -23.672 -19.266 -10.125 1 90.38 26 ASP B C 1
ATOM 2478 O O . ASP B 1 26 ? -23.844 -19.094 -11.328 1 90.38 26 ASP B O 1
ATOM 2482 N N . LYS B 1 27 ? -24.219 -18.5 -9.219 1 90.88 27 LYS B N 1
ATOM 2483 C CA . LYS B 1 27 ? -25.125 -17.406 -9.531 1 90.88 27 LYS B CA 1
ATOM 2484 C C . LYS B 1 27 ? -24.453 -16.391 -10.453 1 90.88 27 LYS B C 1
ATOM 2486 O O . LYS B 1 27 ? -25.094 -15.875 -11.383 1 90.88 27 LYS B O 1
ATOM 2491 N N . ILE B 1 28 ? -23.188 -16.172 -10.25 1 88.69 28 ILE B N 1
ATOM 2492 C CA . ILE B 1 28 ? -22.516 -15.133 -11.023 1 88.69 28 ILE B CA 1
ATOM 2493 C C . ILE B 1 28 ? -21.812 -15.75 -12.227 1 88.69 28 ILE B C 1
ATOM 2495 O O . ILE B 1 28 ? -21.141 -15.047 -12.984 1 88.69 28 ILE B O 1
ATOM 2499 N N . GLY B 1 29 ? -21.812 -17.016 -12.352 1 85.62 29 GLY B N 1
ATOM 2500 C CA . GLY B 1 29 ? -21.344 -17.688 -13.555 1 85.62 29 GLY B CA 1
ATOM 2501 C C . GLY B 1 29 ? -19.859 -17.984 -13.539 1 85.62 29 GLY B C 1
ATOM 2502 O O . GLY B 1 29 ? -19.234 -18.125 -14.594 1 85.62 29 GLY B O 1
ATOM 2503 N N . ILE B 1 30 ? -19.203 -18.031 -12.453 1 86.94 30 ILE B N 1
ATOM 2504 C CA . ILE B 1 30 ? -17.781 -18.312 -12.328 1 86.94 30 ILE B CA 1
ATOM 2505 C C . ILE B 1 30 ? -17.562 -19.828 -12.258 1 86.94 30 ILE B C 1
ATOM 2507 O O . ILE B 1 30 ? -16.641 -20.359 -12.883 1 86.94 30 ILE B O 1
ATOM 2511 N N . LEU B 1 31 ? -18.359 -20.516 -11.469 1 87.88 31 LEU B N 1
ATOM 2512 C CA . LEU B 1 31 ? -18.328 -21.953 -11.258 1 87.88 31 LEU B CA 1
ATOM 2513 C C . LEU B 1 31 ? -19.734 -22.516 -11.148 1 87.88 31 LEU B C 1
ATOM 2515 O O . LEU B 1 31 ? -20.469 -22.219 -10.203 1 87.88 31 LEU B O 1
ATOM 2519 N N . SER B 1 32 ? -20.062 -23.25 -12.109 1 88.94 32 SER B N 1
ATOM 2520 C CA . SER B 1 32 ? -21.391 -23.844 -12.133 1 88.94 32 SER B CA 1
ATOM 2521 C C . SER B 1 32 ? -21.328 -25.359 -11.953 1 88.94 32 SER B C 1
ATOM 2523 O O . SER B 1 32 ? -20.375 -26 -12.414 1 88.94 32 SER B O 1
ATOM 2525 N N . PRO B 1 33 ? -22.344 -25.844 -11.266 1 91.44 33 PRO B N 1
ATOM 2526 C CA . PRO B 1 33 ? -22.375 -27.312 -11.172 1 91.44 33 PRO B CA 1
ATOM 2527 C C . PRO B 1 33 ? -22.562 -27.984 -12.531 1 91.44 33 PRO B C 1
ATOM 2529 O O . PRO B 1 33 ? -23.172 -27.406 -13.43 1 91.44 33 PRO B O 1
ATOM 2532 N N . ASP B 1 34 ? -21.969 -29.094 -12.641 1 91.25 34 ASP B N 1
ATOM 2533 C CA . ASP B 1 34 ? -22.094 -29.859 -13.883 1 91.25 34 ASP B CA 1
ATOM 2534 C C . ASP B 1 34 ? -23.469 -30.5 -13.992 1 91.25 34 ASP B C 1
ATOM 2536 O O . ASP B 1 34 ? -23.984 -30.719 -15.102 1 91.25 34 ASP B O 1
ATOM 2540 N N . LYS B 1 35 ? -23.984 -30.875 -12.828 1 90.31 35 LYS B N 1
ATOM 2541 C CA . LYS B 1 35 ? -25.297 -31.5 -12.797 1 90.31 35 LYS B CA 1
ATOM 2542 C C . LYS B 1 35 ? -26.109 -31.047 -11.586 1 90.31 35 LYS B C 1
ATOM 2544 O O . LYS B 1 35 ? -25.547 -30.906 -10.492 1 90.31 35 LYS B O 1
ATOM 2549 N N . IL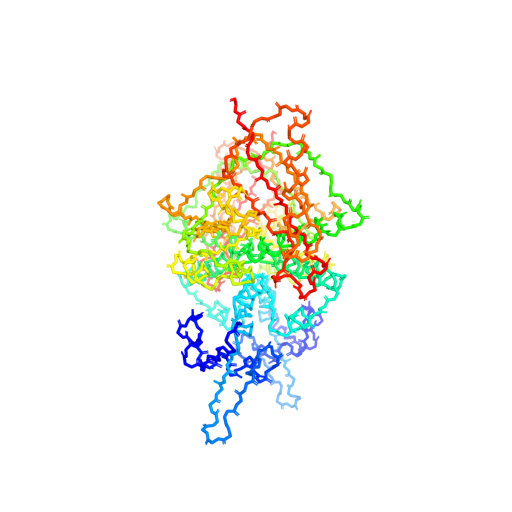E B 1 36 ? -27.359 -30.766 -11.789 1 87.88 36 ILE B N 1
ATOM 2550 C CA . ILE B 1 36 ? -28.281 -30.484 -10.695 1 87.88 36 ILE B CA 1
ATOM 2551 C C . ILE B 1 36 ? -29.406 -31.531 -10.68 1 87.88 36 ILE B C 1
ATOM 2553 O O . ILE B 1 36 ? -30.062 -31.75 -11.695 1 87.88 36 ILE B O 1
ATOM 2557 N N . SER B 1 37 ? -29.438 -32.125 -9.57 1 86.5 37 SER B N 1
ATOM 2558 C CA . SER B 1 37 ? -30.469 -33.156 -9.461 1 86.5 37 SER B CA 1
ATOM 2559 C C . SER B 1 37 ? -31.875 -32.531 -9.562 1 86.5 37 SER B C 1
ATOM 2561 O O . SER B 1 37 ? -32.156 -31.547 -8.891 1 86.5 37 SER B O 1
ATOM 2563 N N . ASP B 1 38 ? -32.688 -33.125 -10.398 1 81.25 38 ASP B N 1
ATOM 2564 C CA . ASP B 1 38 ? -34.062 -32.656 -10.594 1 81.25 38 ASP B CA 1
ATOM 2565 C C . ASP B 1 38 ? -34.906 -32.875 -9.336 1 81.25 38 ASP B C 1
ATOM 2567 O O . ASP B 1 38 ? -35.781 -32.094 -9.039 1 81.25 38 ASP B O 1
ATOM 2571 N N . ASP B 1 39 ? -34.625 -33.938 -8.672 1 79.69 39 ASP B N 1
ATOM 2572 C CA . ASP B 1 39 ? -35.438 -34.344 -7.539 1 79.69 39 ASP B CA 1
ATOM 2573 C C . ASP B 1 39 ? -35.062 -33.562 -6.277 1 79.69 39 ASP B C 1
ATOM 2575 O O . ASP B 1 39 ? -35.969 -33.062 -5.582 1 79.69 39 ASP B O 1
ATOM 2579 N N . SER B 1 40 ? -33.812 -33.438 -5.973 1 78.94 40 SER B N 1
ATOM 2580 C CA . SER B 1 40 ? -33.344 -32.875 -4.699 1 78.94 40 SER B CA 1
ATOM 2581 C C . SER B 1 40 ? -32.812 -31.469 -4.867 1 78.94 40 SER B C 1
ATOM 2583 O O . SER B 1 40 ? -32.688 -30.719 -3.895 1 78.94 40 SER B O 1
ATOM 2585 N N . GLY B 1 41 ? -32.594 -31.141 -6.129 1 82.88 41 GLY B N 1
ATOM 2586 C CA . GLY B 1 41 ? -31.984 -29.844 -6.359 1 82.88 41 GLY B CA 1
ATOM 2587 C C . GLY B 1 41 ? -30.516 -29.797 -5.984 1 82.88 41 GLY B C 1
ATOM 2588 O O . GLY B 1 41 ? -29.891 -28.734 -5.992 1 82.88 41 GLY B O 1
ATOM 2589 N N . TYR B 1 42 ? -30.016 -30.984 -5.707 1 85.69 42 TYR B N 1
ATOM 2590 C CA . TYR B 1 42 ? -28.641 -31.062 -5.242 1 85.69 42 TYR B CA 1
ATOM 2591 C C . TYR B 1 42 ? -27.656 -30.828 -6.387 1 85.69 42 TYR B C 1
ATOM 2593 O O . TYR B 1 42 ? -27.891 -31.281 -7.512 1 85.69 42 TYR B O 1
ATOM 2601 N N . ARG B 1 43 ? -26.625 -30.062 -6.109 1 89.69 43 ARG B N 1
ATOM 2602 C CA . ARG B 1 43 ? -25.609 -29.703 -7.105 1 89.69 43 ARG B CA 1
ATOM 2603 C C . ARG B 1 43 ? -24.453 -30.703 -7.078 1 89.69 43 ARG B C 1
ATOM 2605 O O . ARG B 1 43 ? -23.969 -31.078 -6.008 1 89.69 43 ARG B O 1
ATOM 2612 N N . TYR B 1 44 ? -24.031 -31.109 -8.289 1 92.12 44 TYR B N 1
ATOM 2613 C CA . TYR B 1 44 ? -22.922 -32.031 -8.445 1 92.12 44 TYR B CA 1
ATOM 2614 C C . TYR B 1 44 ? -21.844 -31.422 -9.344 1 92.12 44 TYR B C 1
ATOM 2616 O O . TYR B 1 44 ? -22.156 -30.781 -10.352 1 92.12 44 TYR B O 1
ATOM 2624 N N . TYR B 1 45 ? -20.609 -31.625 -8.953 1 92.56 45 TYR B N 1
ATOM 2625 C CA . TYR B 1 45 ? -19.469 -31.047 -9.664 1 92.56 45 TYR B CA 1
ATOM 2626 C C . TYR B 1 45 ? -18.531 -32.156 -10.172 1 92.56 45 TYR B C 1
ATOM 2628 O O . TYR B 1 45 ? -18.281 -33.125 -9.461 1 92.56 45 TYR B O 1
ATOM 2636 N N . SER B 1 46 ? -18.078 -31.938 -11.367 1 91.12 46 SER B N 1
ATOM 2637 C CA . SER B 1 46 ? -17.047 -32.812 -11.906 1 91.12 46 SER B CA 1
ATOM 2638 C C . SER B 1 46 ? -15.688 -32.5 -11.281 1 91.12 46 SER B C 1
ATOM 2640 O O . SER B 1 46 ? -15.523 -31.5 -10.609 1 91.12 46 SER B O 1
ATOM 2642 N N . LYS B 1 47 ? -14.773 -33.375 -11.461 1 87.88 47 LYS B N 1
ATOM 2643 C CA . LYS B 1 47 ? -13.414 -33.156 -10.984 1 87.88 47 LYS B CA 1
ATOM 2644 C C . LYS B 1 47 ? -12.812 -31.891 -11.578 1 87.88 47 LYS B C 1
ATOM 2646 O O . LYS B 1 47 ? -12.156 -31.109 -10.875 1 87.88 47 LYS B O 1
ATOM 2651 N N . ARG B 1 48 ? -13.062 -31.719 -12.805 1 85.38 48 ARG B N 1
ATOM 2652 C CA . ARG B 1 48 ? -12.562 -30.547 -13.492 1 85.38 48 ARG B CA 1
ATOM 2653 C C . ARG B 1 48 ? -13.086 -29.266 -12.836 1 85.38 48 ARG B C 1
ATOM 2655 O O . ARG B 1 48 ? -12.32 -28.328 -12.586 1 85.38 48 ARG B O 1
ATOM 2662 N N . ASN B 1 49 ? -14.32 -29.25 -12.633 1 86.5 49 ASN B N 1
ATOM 2663 C CA . ASN B 1 49 ? -14.93 -28.078 -12.008 1 86.5 49 ASN B CA 1
ATOM 2664 C C . ASN B 1 49 ? -14.43 -27.891 -10.578 1 86.5 49 ASN B C 1
ATOM 2666 O O . ASN B 1 49 ? -14.242 -26.75 -10.125 1 86.5 49 ASN B O 1
ATOM 2670 N N . LEU B 1 50 ? -14.273 -29.016 -9.938 1 87.56 50 LEU B N 1
ATOM 2671 C CA . LEU B 1 50 ? -13.711 -28.984 -8.594 1 87.56 50 LEU B CA 1
ATOM 2672 C C . LEU B 1 50 ? -12.344 -28.312 -8.586 1 87.56 50 LEU B C 1
ATOM 2674 O O . LEU B 1 50 ? -12.031 -27.531 -7.676 1 87.56 50 LEU B O 1
ATOM 2678 N N . LEU B 1 51 ? -11.633 -28.547 -9.594 1 89 51 LEU B N 1
ATOM 2679 C CA . LEU B 1 51 ? -10.258 -28.062 -9.664 1 89 51 LEU B CA 1
ATOM 2680 C C . LEU B 1 51 ? -10.211 -26.578 -10 1 89 51 LEU B C 1
ATOM 2682 O O . LEU B 1 51 ? -9.156 -25.953 -9.93 1 89 51 LEU B O 1
ATOM 2686 N N . LEU B 1 52 ? -11.328 -26 -10.25 1 89.12 52 LEU B N 1
ATOM 2687 C CA . LEU B 1 52 ? -11.391 -24.562 -10.5 1 89.12 52 LEU B CA 1
ATOM 2688 C C . LEU B 1 52 ? -11.383 -23.781 -9.195 1 89.12 52 LEU B C 1
ATOM 2690 O O . LEU B 1 52 ? -11.086 -22.578 -9.18 1 89.12 52 LEU B O 1
ATOM 2694 N N . VAL B 1 53 ? -11.672 -24.438 -8.133 1 91.25 53 VAL B N 1
ATOM 2695 C CA . VAL B 1 53 ? -11.805 -23.766 -6.844 1 91.25 53 VAL B CA 1
ATOM 2696 C C . VAL B 1 53 ? -10.453 -23.203 -6.418 1 91.25 53 VAL B C 1
ATOM 2698 O O . VAL B 1 53 ? -10.352 -22.016 -6.07 1 91.25 53 VAL B O 1
ATOM 2701 N N . PRO B 1 54 ? -9.367 -24 -6.461 1 92.44 54 PRO B N 1
ATOM 2702 C CA . PRO B 1 54 ? -8.062 -23.422 -6.125 1 92.44 54 PRO B CA 1
ATOM 2703 C C . PRO B 1 54 ? -7.695 -22.234 -7.02 1 92.44 54 PRO B C 1
ATOM 2705 O O . PRO B 1 54 ? -7.055 -21.281 -6.559 1 92.44 54 PRO B O 1
ATOM 2708 N N . LEU B 1 55 ? -8.102 -22.312 -8.227 1 91.81 55 LEU B N 1
ATOM 2709 C CA . LEU B 1 55 ? -7.832 -21.219 -9.148 1 91.81 55 LEU B CA 1
ATOM 2710 C C . LEU B 1 55 ? -8.492 -19.922 -8.68 1 91.81 55 LEU B C 1
ATOM 2712 O O . LEU B 1 55 ? -7.863 -18.875 -8.656 1 91.81 55 LEU B O 1
ATOM 2716 N N . ILE B 1 56 ? -9.727 -20.078 -8.359 1 91.88 56 ILE B N 1
ATOM 2717 C CA . ILE B 1 56 ? -10.484 -18.938 -7.871 1 91.88 56 ILE B CA 1
ATOM 2718 C C . ILE B 1 56 ? -9.805 -18.359 -6.629 1 91.88 56 ILE B C 1
ATOM 2720 O O . ILE B 1 56 ? -9.648 -17.141 -6.508 1 91.88 56 ILE B O 1
ATOM 2724 N N . LYS B 1 57 ? -9.383 -19.203 -5.75 1 92.19 57 LYS B N 1
ATOM 2725 C CA . LYS B 1 57 ? -8.703 -18.766 -4.535 1 92.19 57 LYS B CA 1
ATOM 2726 C C . LYS B 1 57 ? -7.426 -18 -4.867 1 92.19 57 LYS B C 1
ATOM 2728 O O . LYS B 1 57 ? -7.133 -16.984 -4.242 1 92.19 57 LYS B O 1
ATOM 2733 N N . TYR B 1 58 ? -6.711 -18.453 -5.848 1 92.25 58 TYR B N 1
ATOM 2734 C CA . TYR B 1 58 ? -5.445 -17.812 -6.199 1 92.25 58 TYR B CA 1
ATOM 2735 C C . TYR B 1 58 ? -5.68 -16.469 -6.883 1 92.25 58 TYR B C 1
ATOM 2737 O O . TYR B 1 58 ? -4.93 -15.516 -6.664 1 92.25 58 TYR B O 1
ATOM 2745 N N . TYR B 1 59 ? -6.648 -16.375 -7.727 1 92.81 59 TYR B N 1
ATOM 2746 C CA . TYR B 1 59 ? -7.016 -15.094 -8.32 1 92.81 59 TYR B CA 1
ATOM 2747 C C . TYR B 1 59 ? -7.375 -14.078 -7.25 1 92.81 59 TYR B C 1
ATOM 2749 O O . TYR B 1 59 ? -6.973 -12.914 -7.328 1 92.81 59 TYR B O 1
ATOM 2757 N N . LYS B 1 60 ? -8.109 -14.578 -6.301 1 92.94 60 LYS B N 1
ATOM 2758 C CA . LYS B 1 60 ? -8.477 -13.711 -5.184 1 92.94 60 LYS B CA 1
ATOM 2759 C C . LYS B 1 60 ? -7.246 -13.258 -4.41 1 92.94 60 LYS B C 1
ATOM 2761 O O . LYS B 1 60 ? -7.133 -12.078 -4.047 1 92.94 60 LYS B O 1
ATOM 2766 N N . GLN B 1 61 ? -6.41 -14.188 -4.148 1 93.31 61 GLN B N 1
ATOM 2767 C CA . GLN B 1 61 ? -5.152 -13.859 -3.482 1 93.31 61 GLN B CA 1
ATOM 2768 C C . GLN B 1 61 ? -4.391 -12.781 -4.238 1 93.31 61 GLN B C 1
ATOM 2770 O O . GLN B 1 61 ? -3.771 -11.906 -3.625 1 93.31 61 GLN B O 1
ATOM 2775 N N . SER B 1 62 ? -4.484 -12.867 -5.547 1 94.12 62 SER B N 1
ATOM 2776 C CA . SER B 1 62 ? -3.74 -11.961 -6.406 1 94.12 62 SER B CA 1
ATOM 2777 C C . SER B 1 62 ? -4.453 -10.617 -6.547 1 94.12 62 SER B C 1
ATOM 2779 O O . SER B 1 62 ? -3.955 -9.711 -7.215 1 94.12 62 SER B O 1
ATOM 2781 N N . GLY B 1 63 ? -5.605 -10.492 -6.02 1 94.31 63 GLY B N 1
ATOM 2782 C CA . GLY B 1 63 ? -6.277 -9.211 -5.949 1 94.31 63 GLY B CA 1
ATOM 2783 C C . GLY B 1 63 ? -7.371 -9.047 -6.988 1 94.31 63 GLY B C 1
ATOM 2784 O O . GLY B 1 63 ? -7.938 -7.961 -7.137 1 94.31 63 GLY B O 1
ATOM 2785 N N . PHE B 1 64 ? -7.672 -10.078 -7.672 1 94.38 64 PHE B N 1
ATOM 2786 C CA . PHE B 1 64 ? -8.719 -9.984 -8.68 1 94.38 64 PHE B CA 1
ATOM 2787 C C . PHE B 1 64 ? -10.102 -10.078 -8.039 1 94.38 64 PHE B C 1
ATOM 2789 O O . PHE B 1 64 ? -10.297 -10.82 -7.074 1 94.38 64 PHE B O 1
ATOM 2796 N N . LYS B 1 65 ? -11.055 -9.297 -8.633 1 91.88 65 LYS B N 1
ATOM 2797 C CA . LYS B 1 65 ? -12.461 -9.422 -8.266 1 91.88 65 LYS B CA 1
ATOM 2798 C C . LYS B 1 65 ? -13.133 -10.555 -9.047 1 91.88 65 LYS B C 1
ATOM 2800 O O . LYS B 1 65 ? -12.641 -10.961 -10.102 1 91.88 65 LYS B O 1
ATOM 2805 N N . LEU B 1 66 ? -14.172 -11.078 -8.531 1 87.88 66 LEU B N 1
ATOM 2806 C CA . LEU B 1 66 ? -14.844 -12.234 -9.125 1 87.88 66 LEU B CA 1
ATOM 2807 C C . LEU B 1 66 ? -15.242 -11.945 -10.57 1 87.88 66 LEU B C 1
ATOM 2809 O O . LEU B 1 66 ? -15.078 -12.805 -11.445 1 87.88 66 LEU B O 1
ATOM 2813 N N . ASP B 1 67 ? -15.703 -10.727 -10.789 1 85.38 67 ASP B N 1
ATOM 2814 C CA . ASP B 1 67 ? -16.125 -10.367 -12.133 1 85.38 67 ASP B CA 1
ATOM 2815 C C . ASP B 1 67 ? -14.945 -10.305 -13.094 1 85.38 67 ASP B C 1
ATOM 2817 O O . ASP B 1 67 ? -15.07 -10.641 -14.266 1 85.38 67 ASP B O 1
ATOM 2821 N N . GLU B 1 68 ? -13.812 -9.953 -12.641 1 85.69 68 GLU B N 1
ATOM 2822 C CA . GLU B 1 68 ? -12.602 -9.859 -13.453 1 85.69 68 GLU B CA 1
ATOM 2823 C C . GLU B 1 68 ? -12.086 -11.242 -13.82 1 85.69 68 GLU B C 1
ATOM 2825 O O . GLU B 1 68 ? -11.594 -11.453 -14.938 1 85.69 68 GLU B O 1
ATOM 2830 N N . MET B 1 69 ? -12.227 -12.195 -12.906 1 85.81 69 MET B N 1
ATOM 2831 C CA . MET B 1 69 ? -11.617 -13.5 -13.125 1 85.81 69 MET B CA 1
ATOM 2832 C C . MET B 1 69 ? -12.469 -14.336 -14.078 1 85.81 69 MET B C 1
ATOM 2834 O O . MET B 1 69 ? -11.961 -15.273 -14.703 1 85.81 69 MET B O 1
ATOM 2838 N N . ARG B 1 70 ? -13.742 -14.031 -14.164 1 81.62 70 ARG B N 1
ATOM 2839 C CA . ARG B 1 70 ? -14.633 -14.773 -15.047 1 81.62 70 ARG B CA 1
ATOM 2840 C C . ARG B 1 70 ? -14.109 -14.766 -16.484 1 81.62 70 ARG B C 1
ATOM 2842 O O . ARG B 1 70 ? -14.211 -15.766 -17.188 1 81.62 70 ARG B O 1
ATOM 2849 N N . GLU B 1 71 ? -13.594 -13.703 -16.844 1 77 71 GLU B N 1
ATOM 2850 C CA . GLU B 1 71 ? -13.086 -13.547 -18.203 1 77 71 GLU B CA 1
ATOM 2851 C C . GLU B 1 71 ? -11.891 -14.469 -18.469 1 77 71 GLU B C 1
ATOM 2853 O O . GLU B 1 71 ? -11.664 -14.898 -19.594 1 77 71 GLU B O 1
ATOM 2858 N N . TYR B 1 72 ? -11.219 -14.859 -17.453 1 79 72 TYR B N 1
ATOM 2859 C CA . TYR B 1 72 ? -9.984 -15.625 -17.594 1 79 72 TYR B CA 1
ATOM 2860 C C . TYR B 1 72 ? -10.258 -17.125 -17.484 1 79 72 TYR B C 1
ATOM 2862 O O . TYR B 1 72 ? -9.633 -17.922 -18.172 1 79 72 TYR B O 1
ATOM 2870 N N . LEU B 1 73 ? -11.156 -17.469 -16.656 1 76.06 73 LEU B N 1
ATOM 2871 C CA . LEU B 1 73 ? -11.469 -18.875 -16.406 1 76.06 73 LEU B CA 1
ATOM 2872 C C . LEU B 1 73 ? -12.18 -19.5 -17.609 1 76.06 73 LEU B C 1
ATOM 2874 O O . LEU B 1 73 ? -12.125 -20.719 -17.797 1 76.06 73 LEU B O 1
ATOM 2878 N N . GLY B 1 74 ? -12.75 -18.75 -18.516 1 66.88 74 GLY B N 1
ATOM 2879 C CA . GLY B 1 74 ? -13.516 -19.25 -19.656 1 66.88 74 GLY B CA 1
ATOM 2880 C C . GLY B 1 74 ? -12.688 -19.422 -20.906 1 66.88 74 GLY B C 1
ATOM 2881 O O . GLY B 1 74 ? -13.234 -19.641 -21.984 1 66.88 74 GLY B O 1
ATOM 2882 N N . GLY B 1 75 ? -11.453 -19.359 -20.781 1 70.44 75 GLY B N 1
ATOM 2883 C CA . GLY B 1 75 ? -10.656 -19.625 -21.969 1 70.44 75 GLY B CA 1
ATOM 2884 C C . GLY B 1 75 ? -10.227 -18.359 -22.688 1 70.44 75 GLY B C 1
ATOM 2885 O O . GLY B 1 75 ? -10.258 -18.297 -23.906 1 70.44 75 GLY B O 1
ATOM 2886 N N . ALA B 1 76 ? -9.75 -17.438 -22.031 1 72.12 76 ALA B N 1
ATOM 2887 C CA . ALA B 1 76 ? -9.281 -16.203 -22.656 1 72.12 76 ALA B CA 1
ATOM 2888 C C . ALA B 1 76 ? -7.941 -16.422 -23.359 1 72.12 76 ALA B C 1
ATOM 2890 O O . ALA B 1 76 ? -7.207 -17.359 -23.031 1 72.12 76 ALA B O 1
ATOM 2891 N N . SER B 1 77 ? -7.766 -15.633 -24.406 1 76.06 77 SER B N 1
ATOM 2892 C CA . SER B 1 77 ? -6.488 -15.648 -25.094 1 76.06 77 SER B CA 1
ATOM 2893 C C . SER B 1 77 ? -5.355 -15.172 -24.203 1 76.06 77 SER B C 1
ATOM 2895 O O . SER B 1 77 ? -5.594 -14.484 -23.203 1 76.06 77 SER B O 1
ATOM 2897 N N . TYR B 1 78 ? -4.172 -15.625 -24.547 1 77.81 78 TYR B N 1
ATOM 2898 C CA . TYR B 1 78 ? -2.992 -15.203 -23.797 1 77.81 78 TYR B CA 1
ATOM 2899 C C . TYR B 1 78 ? -2.891 -13.688 -23.75 1 77.81 78 TYR B C 1
ATOM 2901 O O . TYR B 1 78 ? -2.521 -13.109 -22.719 1 77.81 78 TYR B O 1
ATOM 2909 N N . PHE B 1 79 ? -3.246 -13.148 -24.922 1 78.38 79 PHE B N 1
ATOM 2910 C CA . PHE B 1 79 ? -3.154 -11.695 -25.016 1 78.38 79 PHE B CA 1
ATOM 2911 C C . PHE B 1 79 ? -4.102 -11.039 -24.016 1 78.38 79 PHE B C 1
ATOM 2913 O O . PHE B 1 79 ? -3.723 -10.086 -23.328 1 78.38 79 PHE B O 1
ATOM 2920 N N . LYS B 1 80 ? -5.238 -11.516 -23.953 1 84.88 80 LYS B N 1
ATOM 2921 C CA . LYS B 1 80 ? -6.234 -10.969 -23.047 1 84.88 80 LYS B CA 1
ATOM 2922 C C . LYS B 1 80 ? -5.809 -11.172 -21.594 1 84.88 80 LYS B C 1
ATOM 2924 O O . LYS B 1 80 ? -5.984 -10.281 -20.75 1 84.88 80 LYS B O 1
ATOM 2929 N N . ILE B 1 81 ? -5.285 -12.305 -21.297 1 86.75 81 ILE B N 1
ATOM 2930 C CA . ILE B 1 81 ? -4.832 -12.617 -19.953 1 86.75 81 ILE B CA 1
ATOM 2931 C C . ILE B 1 81 ? -3.678 -11.695 -19.562 1 86.75 81 ILE B C 1
ATOM 2933 O O . ILE B 1 81 ? -3.689 -11.094 -18.5 1 86.75 81 ILE B O 1
ATOM 2937 N N . GLU B 1 82 ? -2.748 -11.586 -20.484 1 88.94 82 GLU B N 1
ATOM 2938 C CA . GLU B 1 82 ? -1.591 -10.727 -20.25 1 88.94 82 GLU B CA 1
ATOM 2939 C C . GLU B 1 82 ? -2.016 -9.289 -19.984 1 88.94 82 GLU B C 1
ATOM 2941 O O . GLU B 1 82 ? -1.526 -8.648 -19.047 1 88.94 82 GLU B O 1
ATOM 2946 N N . ASN B 1 83 ? -2.885 -8.805 -20.781 1 90.62 83 ASN B N 1
ATOM 2947 C CA . ASN B 1 83 ? -3.371 -7.438 -20.625 1 90.62 83 ASN B CA 1
ATOM 2948 C C . ASN B 1 83 ? -4.109 -7.254 -19.312 1 90.62 83 ASN B C 1
ATOM 2950 O O . ASN B 1 83 ? -3.99 -6.211 -18.656 1 90.62 83 ASN B O 1
ATOM 2954 N N . GLY B 1 84 ? -4.891 -8.242 -18.969 1 91 84 GLY B N 1
ATOM 2955 C CA . GLY B 1 84 ? -5.602 -8.203 -17.703 1 91 84 GLY B CA 1
ATOM 2956 C C . GLY B 1 84 ? -4.672 -8.148 -16.5 1 91 84 GLY B C 1
ATOM 2957 O O . GLY B 1 84 ? -4.906 -7.387 -15.57 1 91 84 GLY B O 1
ATOM 2958 N N . PHE B 1 85 ? -3.66 -8.914 -16.594 1 93.38 85 PHE B N 1
ATOM 2959 C CA . PHE B 1 85 ? -2.689 -8.945 -15.5 1 93.38 85 PHE B CA 1
ATOM 2960 C C . PHE B 1 85 ? -1.945 -7.621 -15.398 1 93.38 85 PHE B C 1
ATOM 2962 O O . PHE B 1 85 ? -1.723 -7.109 -14.297 1 93.38 85 PHE B O 1
ATOM 2969 N N . ARG B 1 86 ? -1.563 -7.082 -16.547 1 94.06 86 ARG B N 1
ATOM 2970 C CA . ARG B 1 86 ? -0.886 -5.789 -16.562 1 94.06 86 ARG B CA 1
ATOM 2971 C C . ARG B 1 86 ? -1.76 -4.707 -15.938 1 94.06 86 ARG B C 1
ATOM 2973 O O . ARG B 1 86 ? -1.279 -3.893 -15.148 1 94.06 86 ARG B O 1
ATOM 2980 N N . LYS B 1 87 ? -2.984 -4.695 -16.328 1 95.06 87 LYS B N 1
ATOM 2981 C CA . LYS B 1 87 ? -3.926 -3.725 -15.773 1 95.06 87 LYS B CA 1
ATOM 2982 C C . LYS B 1 87 ? -4.059 -3.883 -14.266 1 95.06 87 LYS B C 1
ATOM 2984 O O . LYS B 1 87 ? -4.125 -2.893 -13.531 1 95.06 87 LYS B O 1
ATOM 2989 N N . LYS B 1 88 ? -4.121 -5.109 -13.82 1 95.81 88 LYS B N 1
ATOM 2990 C CA . LYS B 1 88 ? -4.223 -5.383 -12.391 1 95.81 88 LYS B CA 1
ATOM 2991 C C . LYS B 1 88 ? -2.984 -4.895 -11.648 1 95.81 88 LYS B C 1
ATOM 2993 O O . LYS B 1 88 ? -3.094 -4.297 -10.578 1 95.81 88 LYS B O 1
ATOM 2998 N N . ILE B 1 89 ? -1.869 -5.133 -12.203 1 96.5 89 ILE B N 1
ATOM 2999 C CA . ILE B 1 89 ? -0.618 -4.68 -11.609 1 96.5 89 ILE B CA 1
ATOM 3000 C C . ILE B 1 89 ? -0.625 -3.156 -11.492 1 96.5 89 ILE B C 1
ATOM 3002 O O . ILE B 1 89 ? -0.309 -2.607 -10.43 1 96.5 89 ILE B O 1
ATOM 3006 N N . ASP B 1 90 ? -1.018 -2.512 -12.555 1 96.81 90 ASP B N 1
ATOM 3007 C CA . ASP B 1 90 ? -1.084 -1.054 -12.547 1 96.81 90 ASP B CA 1
ATOM 3008 C C . ASP B 1 90 ? -2.039 -0.551 -11.469 1 96.81 90 ASP B C 1
ATOM 3010 O O . ASP B 1 90 ? -1.741 0.424 -10.773 1 96.81 90 ASP B O 1
ATOM 3014 N N . GLU B 1 91 ? -3.141 -1.21 -11.406 1 96.75 91 GLU B N 1
ATOM 3015 C CA . GLU B 1 91 ? -4.129 -0.864 -10.391 1 96.75 91 GLU B CA 1
ATOM 3016 C C . GLU B 1 91 ? -3.555 -1.011 -8.984 1 96.75 91 GLU B C 1
ATOM 3018 O O . GLU B 1 91 ? -3.715 -0.12 -8.148 1 96.75 91 GLU B O 1
ATOM 3023 N N . LEU B 1 92 ? -2.916 -2.086 -8.688 1 96.81 92 LEU B N 1
ATOM 3024 C CA . LEU B 1 92 ? -2.373 -2.367 -7.363 1 96.81 92 LEU B CA 1
ATOM 3025 C C . LEU B 1 92 ? -1.23 -1.415 -7.027 1 96.81 92 LEU B C 1
ATOM 3027 O O . LEU B 1 92 ? -1.086 -0.989 -5.883 1 96.81 92 LEU B O 1
ATOM 3031 N N . ILE B 1 93 ? -0.445 -1.079 -8.062 1 95.56 93 ILE B N 1
ATOM 3032 C CA . ILE B 1 93 ? 0.645 -0.128 -7.867 1 95.56 93 ILE B CA 1
ATOM 3033 C C . ILE B 1 93 ? 0.075 1.239 -7.492 1 95.56 93 ILE B C 1
ATOM 3035 O O . ILE B 1 93 ? 0.599 1.916 -6.605 1 95.56 93 ILE B O 1
ATOM 3039 N N . SER B 1 94 ? -0.908 1.662 -8.164 1 96.44 94 SER B N 1
ATOM 3040 C CA . SER B 1 94 ? -1.572 2.924 -7.859 1 96.44 94 SER B CA 1
ATOM 3041 C C . SER B 1 94 ? -2.104 2.936 -6.43 1 96.44 94 SER B C 1
ATOM 3043 O O . SER B 1 94 ? -1.931 3.916 -5.703 1 96.44 94 SER B O 1
ATOM 3045 N N . LEU B 1 95 ? -2.73 1.852 -6.055 1 95.75 95 LEU B N 1
ATOM 3046 C CA . LEU B 1 95 ? -3.246 1.727 -4.695 1 95.75 95 LEU B CA 1
ATOM 3047 C C . LEU B 1 95 ? -2.109 1.77 -3.678 1 95.75 95 LEU B C 1
ATOM 3049 O O . LEU B 1 95 ? -2.248 2.375 -2.613 1 95.75 95 LEU B O 1
ATOM 3053 N N . GLN B 1 96 ? -1.064 1.119 -3.99 1 94.88 96 GLN B N 1
ATOM 3054 C CA . GLN B 1 96 ? 0.101 1.107 -3.111 1 94.88 96 GLN B CA 1
ATOM 3055 C C . GLN B 1 96 ? 0.644 2.518 -2.9 1 94.88 96 GLN B C 1
ATOM 3057 O O . GLN B 1 96 ? 0.985 2.896 -1.777 1 94.88 96 GLN B O 1
ATOM 3062 N N . SER B 1 97 ? 0.718 3.273 -3.932 1 94.38 97 SER B N 1
ATOM 3063 C CA . SER B 1 97 ? 1.204 4.648 -3.861 1 94.38 97 SER B CA 1
ATOM 3064 C C . SER B 1 97 ? 0.293 5.512 -2.996 1 94.38 97 SER B C 1
ATOM 3066 O O . SER B 1 97 ? 0.771 6.328 -2.205 1 94.38 97 SER B O 1
ATOM 3068 N N . GLU B 1 98 ? -0.927 5.379 -3.189 1 95.25 98 GLU B N 1
ATOM 3069 C CA . GLU B 1 98 ? -1.895 6.113 -2.381 1 95.25 98 GLU B CA 1
ATOM 3070 C C . GLU B 1 98 ? -1.757 5.762 -0.902 1 95.25 98 GLU B C 1
ATOM 3072 O O . GLU B 1 98 ? -1.829 6.637 -0.04 1 95.25 98 GLU B O 1
ATOM 3077 N N . LEU B 1 99 ? -1.634 4.5 -0.636 1 96 99 LEU B N 1
ATOM 3078 C CA . LEU B 1 99 ? -1.505 4.039 0.742 1 96 99 LEU B CA 1
ATOM 3079 C C . LEU B 1 99 ? -0.229 4.582 1.378 1 96 99 LEU B C 1
ATOM 3081 O O . LEU B 1 99 ? -0.219 4.93 2.561 1 96 99 LEU B O 1
ATOM 3085 N N . GLU B 1 100 ? 0.781 4.613 0.605 1 94.25 100 GLU B N 1
ATOM 3086 C CA . GLU B 1 100 ? 2.043 5.156 1.096 1 94.25 100 GLU B CA 1
ATOM 3087 C C . GLU B 1 100 ? 1.9 6.625 1.479 1 94.25 100 GLU B C 1
ATOM 3089 O O . GLU B 1 100 ? 2.453 7.066 2.49 1 94.25 100 GLU B O 1
ATOM 3094 N N . LEU B 1 101 ? 1.211 7.344 0.65 1 95 101 LEU B N 1
ATOM 3095 C CA . LEU B 1 101 ? 0.947 8.75 0.93 1 95 101 LEU B CA 1
ATOM 3096 C C . LEU B 1 101 ? 0.165 8.914 2.229 1 95 101 LEU B C 1
ATOM 3098 O O . LEU B 1 101 ? 0.51 9.75 3.068 1 95 101 LEU B O 1
ATOM 3102 N N . LYS B 1 102 ? -0.858 8.133 2.383 1 96.88 102 LYS B N 1
ATOM 3103 C CA . LYS B 1 102 ? -1.666 8.172 3.598 1 96.88 102 LYS B CA 1
ATOM 3104 C C . LYS B 1 102 ? -0.824 7.836 4.828 1 96.88 102 LYS B C 1
ATOM 3106 O O . LYS B 1 102 ? -0.908 8.523 5.848 1 96.88 102 LYS B O 1
ATOM 3111 N N . LEU B 1 103 ? -0.052 6.844 4.699 1 96.44 103 LEU B N 1
ATOM 3112 C CA . LEU B 1 103 ? 0.768 6.391 5.82 1 96.44 103 LEU B CA 1
ATOM 3113 C C . LEU B 1 103 ? 1.789 7.453 6.211 1 96.44 103 LEU B C 1
ATOM 3115 O O . LEU B 1 103 ? 2.012 7.699 7.398 1 96.44 103 LEU B O 1
ATOM 3119 N N . ARG B 1 104 ? 2.406 8.039 5.238 1 95.88 104 ARG B N 1
ATOM 3120 C CA . ARG B 1 104 ? 3.359 9.109 5.504 1 95.88 104 ARG B CA 1
ATOM 3121 C C . ARG B 1 104 ? 2.688 10.273 6.223 1 95.88 104 ARG B C 1
ATOM 3123 O O . ARG B 1 104 ? 3.221 10.797 7.203 1 95.88 104 ARG B O 1
ATOM 3130 N N . SER B 1 105 ? 1.551 10.672 5.742 1 96.38 105 SER B N 1
ATOM 3131 C CA . SER B 1 105 ? 0.812 11.789 6.32 1 96.38 105 SER B CA 1
ATOM 3132 C C . SER B 1 105 ? 0.442 11.516 7.773 1 96.38 105 SER B C 1
ATOM 3134 O O . SER B 1 105 ? 0.718 12.336 8.656 1 96.38 105 SER B O 1
ATOM 3136 N N . VAL B 1 106 ? -0.144 10.391 8.023 1 96.25 106 VAL B N 1
ATOM 3137 C CA . VAL B 1 106 ? -0.644 10.086 9.359 1 96.25 106 VAL B CA 1
ATOM 3138 C C . VAL B 1 106 ? 0.529 9.859 10.312 1 96.25 106 VAL B C 1
ATOM 3140 O O . VAL B 1 106 ? 0.478 10.266 11.477 1 96.25 106 VAL B O 1
ATOM 3143 N N . ASN B 1 107 ? 1.566 9.242 9.836 1 95.75 107 ASN B N 1
ATOM 3144 C CA . ASN B 1 107 ? 2.744 9.016 10.664 1 95.75 107 ASN B CA 1
ATOM 3145 C C . ASN B 1 107 ? 3.398 10.328 11.086 1 95.75 107 ASN B C 1
ATOM 3147 O O . ASN B 1 107 ? 3.787 10.492 12.242 1 95.75 107 ASN B O 1
ATOM 3151 N N . ASP B 1 108 ? 3.592 11.18 10.125 1 96.5 108 ASP B N 1
ATOM 3152 C CA . ASP B 1 108 ? 4.191 12.477 10.422 1 96.5 108 ASP B CA 1
ATOM 3153 C C . ASP B 1 108 ? 3.338 13.258 11.422 1 96.5 108 ASP B C 1
ATOM 3155 O O . ASP B 1 108 ? 3.871 13.914 12.32 1 96.5 108 ASP B O 1
ATOM 3159 N N . TRP B 1 109 ? 2.055 13.242 11.242 1 95.25 109 TRP B N 1
ATOM 3160 C CA . TRP B 1 109 ? 1.151 13.906 12.172 1 95.25 109 TRP B CA 1
ATOM 3161 C C . TRP B 1 109 ? 1.222 13.273 13.555 1 95.25 109 TRP B C 1
ATOM 3163 O O . TRP B 1 109 ? 1.271 13.969 14.57 1 95.25 109 TRP B O 1
ATOM 3173 N N . TYR B 1 110 ? 1.282 11.984 13.586 1 94.94 110 TYR B N 1
ATOM 3174 C CA . TYR B 1 110 ? 1.386 11.234 14.836 1 94.94 110 TYR B CA 1
ATOM 3175 C C . TYR B 1 110 ? 2.652 11.609 15.594 1 94.94 110 TYR B C 1
ATOM 3177 O O . TYR B 1 110 ? 2.625 11.773 16.812 1 94.94 110 TYR B O 1
ATOM 3185 N N . LYS B 1 111 ? 3.709 11.695 14.883 1 95.81 111 LYS B N 1
ATOM 3186 C CA . LYS B 1 111 ? 4.977 12.07 15.508 1 95.81 111 LYS B CA 1
ATOM 3187 C C . LYS B 1 111 ? 4.887 13.445 16.156 1 95.81 111 LYS B C 1
ATOM 3189 O O . LYS B 1 111 ? 5.488 13.68 17.203 1 95.81 111 LYS B O 1
ATOM 3194 N N . LEU B 1 112 ? 4.195 14.328 15.562 1 96.06 112 LEU B N 1
ATOM 3195 C CA . LEU B 1 112 ? 4 15.656 16.141 1 96.06 112 LEU B CA 1
ATOM 3196 C C . LEU B 1 112 ? 3.203 15.57 17.438 1 96.06 112 LEU B C 1
ATOM 3198 O O . LEU B 1 112 ? 3.51 16.266 18.406 1 96.06 112 LEU B O 1
ATOM 3202 N N . ILE B 1 113 ? 2.188 14.789 17.406 1 93.38 113 ILE B N 1
ATOM 3203 C CA . ILE B 1 113 ? 1.374 14.594 18.609 1 93.38 113 ILE B CA 1
ATOM 3204 C C . ILE B 1 113 ? 2.238 14.031 19.734 1 93.38 113 ILE B C 1
ATOM 3206 O O . ILE B 1 113 ? 2.178 14.508 20.859 1 93.38 113 ILE B O 1
ATOM 3210 N N . LEU B 1 114 ? 3.059 13.078 19.406 1 92.81 114 LEU B N 1
ATOM 3211 C CA . LEU B 1 114 ? 3.959 12.508 20.391 1 92.81 114 LEU B CA 1
ATOM 3212 C C . LEU B 1 114 ? 4.934 13.555 20.922 1 92.81 114 LEU B C 1
ATOM 3214 O O . LEU B 1 114 ? 5.203 13.617 22.125 1 92.81 114 LEU B O 1
ATOM 3218 N N . GLU B 1 115 ? 5.492 14.266 20.016 1 94.44 115 GLU B N 1
ATOM 3219 C CA . GLU B 1 115 ? 6.391 15.352 20.391 1 94.44 115 GLU B CA 1
ATOM 3220 C C . GLU B 1 115 ? 5.707 16.312 21.359 1 94.44 115 GLU B C 1
ATOM 3222 O O . GLU B 1 115 ? 6.266 16.641 22.422 1 94.44 115 GLU B O 1
ATOM 3227 N N . ALA B 1 116 ? 4.535 16.703 21.047 1 94.38 116 ALA B N 1
ATOM 3228 C CA . ALA B 1 116 ? 3.799 17.656 21.891 1 94.38 116 ALA B CA 1
ATOM 3229 C C . ALA B 1 116 ? 3.506 17.047 23.266 1 94.38 116 ALA B C 1
ATOM 3231 O O . ALA B 1 116 ? 3.654 17.719 24.281 1 94.38 116 ALA B O 1
ATOM 3232 N N . GLU B 1 117 ? 3.062 15.852 23.25 1 90.5 117 GLU B N 1
ATOM 3233 C CA . GLU B 1 117 ? 2.797 15.156 24.5 1 90.5 117 GLU B CA 1
ATOM 3234 C C . GLU B 1 117 ? 4.047 15.102 25.375 1 90.5 117 GLU B C 1
ATOM 3236 O O . GLU B 1 117 ? 3.98 15.367 26.578 1 90.5 117 GLU B O 1
ATOM 3241 N N . GLY B 1 118 ? 5.141 14.758 24.781 1 91.06 118 GLY B N 1
ATOM 3242 C CA . GLY B 1 118 ? 6.395 14.727 25.516 1 91.06 118 GLY B CA 1
ATOM 3243 C C . GLY B 1 118 ? 6.789 16.078 26.094 1 91.06 118 GLY B C 1
ATOM 3244 O O . GLY B 1 118 ? 7.199 16.156 27.25 1 91.06 118 GLY B O 1
ATOM 3245 N N . ILE B 1 119 ? 6.668 17.062 25.328 1 94.25 119 ILE B N 1
ATOM 3246 C CA . ILE B 1 119 ? 7.023 18.422 25.75 1 94.25 119 ILE B CA 1
ATOM 3247 C C . ILE B 1 119 ? 6.125 18.859 26.906 1 94.25 119 ILE B C 1
ATOM 3249 O O . ILE B 1 119 ? 6.602 19.422 27.891 1 94.25 119 ILE B O 1
ATOM 3253 N N . MET B 1 120 ? 4.891 18.609 26.781 1 92.25 120 MET B N 1
ATOM 3254 C CA . MET B 1 120 ? 3.941 19.016 27.828 1 92.25 120 MET B CA 1
ATOM 3255 C C . MET B 1 120 ? 4.18 18.25 29.109 1 92.25 120 MET B C 1
ATOM 3257 O O . MET B 1 120 ? 4.109 18.812 30.203 1 92.25 120 MET B O 1
ATOM 3261 N N . GLU B 1 121 ? 4.473 17.031 28.953 1 91.19 121 GLU B N 1
ATOM 3262 C CA . GLU B 1 121 ? 4.719 16.188 30.125 1 91.19 121 GLU B CA 1
ATOM 3263 C C . GLU B 1 121 ? 5.973 16.641 30.875 1 91.19 121 GLU B C 1
ATOM 3265 O O . GLU B 1 121 ? 6 16.641 32.094 1 91.19 121 GLU B O 1
ATOM 3270 N N . CYS B 1 122 ? 6.949 17.047 30.094 1 91.94 122 CYS B N 1
ATOM 3271 C CA . CYS B 1 122 ? 8.219 17.422 30.703 1 91.94 122 CYS B CA 1
ATOM 3272 C C . CYS B 1 122 ? 8.281 18.922 30.953 1 91.94 122 CYS B C 1
ATOM 3274 O O . CYS B 1 122 ? 9.242 19.422 31.547 1 91.94 122 CYS B O 1
ATOM 3276 N N . ASN B 1 123 ? 7.273 19.609 30.516 1 88.81 123 ASN B N 1
ATOM 3277 C CA . ASN B 1 123 ? 7.285 21.062 30.562 1 88.81 123 ASN B CA 1
ATOM 3278 C C . ASN B 1 123 ? 8.594 21.641 30.016 1 88.81 123 ASN B C 1
ATOM 3280 O O . ASN B 1 123 ? 9.234 22.453 30.656 1 88.81 123 ASN B O 1
ATOM 3284 N N . ALA B 1 124 ? 8.984 21.078 28.891 1 85.44 124 ALA B N 1
ATOM 3285 C CA . ALA B 1 124 ? 10.266 21.391 28.281 1 85.44 124 ALA B CA 1
ATOM 3286 C C . ALA B 1 124 ? 10.219 22.75 27.578 1 85.44 124 ALA B C 1
ATOM 3288 O O . ALA B 1 124 ? 10.141 22.797 26.344 1 85.44 124 ALA B O 1
ATOM 3289 N N . CYS B 1 125 ? 10.258 23.828 28.297 1 90.94 125 CYS B N 1
ATOM 3290 C CA . CYS B 1 125 ? 10.203 25.172 27.734 1 90.94 125 CYS B CA 1
ATOM 3291 C C . CYS B 1 125 ? 11.492 25.938 28.016 1 90.94 125 CYS B C 1
ATOM 3293 O O . CYS B 1 125 ? 11.461 27.125 28.328 1 90.94 125 CYS B O 1
ATOM 3295 N N . GLN B 1 126 ? 12.562 25.234 27.938 1 93.5 126 GLN B N 1
ATOM 3296 C CA . GLN B 1 126 ? 13.867 25.875 28.094 1 93.5 126 GLN B CA 1
ATOM 3297 C C . GLN B 1 126 ? 14.477 26.25 26.75 1 93.5 126 GLN B C 1
ATOM 3299 O O . GLN B 1 126 ? 14.297 25.531 25.766 1 93.5 126 GLN B O 1
ATOM 3304 N N . VAL B 1 127 ? 15.133 27.406 26.828 1 97 127 VAL B N 1
ATOM 3305 C CA . VAL B 1 127 ? 15.828 27.844 25.625 1 97 127 VAL B CA 1
ATOM 3306 C C . VAL B 1 127 ? 17.062 26.969 25.391 1 97 127 VAL B C 1
ATOM 3308 O O . VAL B 1 127 ? 17.766 26.641 26.344 1 97 127 VAL B O 1
ATOM 3311 N N . GLY B 1 128 ? 17.266 26.531 24.172 1 95 128 GLY B N 1
ATOM 3312 C CA . GLY B 1 128 ? 18.438 25.734 23.844 1 95 128 GLY B CA 1
ATOM 3313 C C . GLY B 1 128 ? 18.938 25.953 22.422 1 95 128 GLY B C 1
ATOM 3314 O O . GLY B 1 128 ? 18.297 26.641 21.625 1 95 128 GLY B O 1
ATOM 3315 N N . VAL B 1 129 ? 20.156 25.438 22.188 1 96.19 129 VAL B N 1
ATOM 3316 C CA . VAL B 1 129 ? 20.781 25.516 20.875 1 96.19 129 VAL B CA 1
ATOM 3317 C C . VAL B 1 129 ? 20.781 24.141 20.203 1 96.19 129 VAL B C 1
ATOM 3319 O O . VAL B 1 129 ? 21.047 23.125 20.859 1 96.19 129 VAL B O 1
ATOM 3322 N N . LYS B 1 130 ? 20.438 24.125 18.906 1 95.94 130 LYS B N 1
ATOM 3323 C CA . LYS B 1 130 ? 20.469 22.859 18.172 1 95.94 130 LYS B CA 1
ATOM 3324 C C . LYS B 1 130 ? 20.719 23.109 16.688 1 95.94 130 LYS B C 1
ATOM 3326 O O . LYS B 1 130 ? 20.656 24.234 16.219 1 95.94 130 LYS B O 1
ATOM 3331 N N . TYR B 1 131 ? 21.078 22.047 15.984 1 95.81 131 TYR B N 1
ATOM 3332 C CA . TYR B 1 131 ? 21.219 22.078 14.539 1 95.81 131 TYR B CA 1
ATOM 3333 C C . TYR B 1 131 ? 19.938 21.609 13.844 1 95.81 131 TYR B C 1
ATOM 3335 O O . TYR B 1 131 ? 19.328 20.641 14.273 1 95.81 131 TYR B O 1
ATOM 3343 N N . ILE B 1 132 ? 19.5 22.312 12.852 1 96.31 132 ILE B N 1
ATOM 3344 C CA . ILE B 1 132 ? 18.375 21.891 12.016 1 96.31 132 ILE B CA 1
ATOM 3345 C C . ILE B 1 132 ? 18.891 21.531 10.625 1 96.31 132 ILE B C 1
ATOM 3347 O O . ILE B 1 132 ? 19.562 22.328 9.969 1 96.31 132 ILE B O 1
ATOM 3351 N N . GLU B 1 133 ? 18.609 20.359 10.203 1 94.81 133 GLU B N 1
ATOM 3352 C CA . GLU B 1 133 ? 19.016 19.906 8.867 1 94.81 133 GLU B CA 1
ATOM 3353 C C . GLU B 1 133 ? 18.297 20.703 7.781 1 94.81 133 GLU B C 1
ATOM 3355 O O . GLU B 1 133 ? 17.156 21.109 7.961 1 94.81 133 GLU B O 1
ATOM 3360 N N . LYS B 1 134 ? 19.016 20.734 6.711 1 95.62 134 LYS B N 1
ATOM 3361 C CA . LYS B 1 134 ? 18.453 21.438 5.562 1 95.62 134 LYS B CA 1
ATOM 3362 C C . LYS B 1 134 ? 17.328 20.625 4.914 1 95.62 134 LYS B C 1
ATOM 3364 O O . LYS B 1 134 ? 17.469 19.406 4.707 1 95.62 134 LYS B O 1
ATOM 3369 N N . LYS B 1 135 ? 16.266 21.359 4.672 1 94.88 135 LYS B N 1
ATOM 3370 C CA . LYS B 1 135 ? 15.141 20.734 3.967 1 94.88 135 LYS B CA 1
ATOM 3371 C C . LYS B 1 135 ? 14.562 21.688 2.924 1 94.88 135 LYS B C 1
ATOM 3373 O O . LYS B 1 135 ? 14.68 22.906 3.059 1 94.88 135 LYS B O 1
ATOM 3378 N N . GLU B 1 136 ? 13.984 21.078 1.922 1 94.25 136 GLU B N 1
ATOM 3379 C CA . GLU B 1 136 ? 13.242 21.859 0.939 1 94.25 136 GLU B CA 1
ATOM 3380 C C . GLU B 1 136 ? 11.742 21.812 1.216 1 94.25 136 GLU B C 1
ATOM 3382 O O . GLU B 1 136 ? 11.172 20.75 1.398 1 94.25 136 GLU B O 1
ATOM 3387 N N . MET B 1 137 ? 11.156 23.016 1.266 1 96 137 MET B N 1
ATOM 3388 C CA . MET B 1 137 ? 9.742 23.125 1.604 1 96 137 MET B CA 1
ATOM 3389 C C . MET B 1 137 ? 9 23.938 0.552 1 96 137 MET B C 1
ATOM 3391 O O . MET B 1 137 ? 9.555 24.875 -0.027 1 96 137 MET B O 1
ATOM 3395 N N . ILE B 1 138 ? 7.773 23.578 0.267 1 96.56 138 ILE B N 1
ATOM 3396 C CA . ILE B 1 138 ? 6.898 24.453 -0.499 1 96.56 138 ILE B CA 1
ATOM 3397 C C . ILE B 1 138 ? 6.465 25.641 0.369 1 96.56 138 ILE B C 1
ATOM 3399 O O . ILE B 1 138 ? 6.336 25.5 1.588 1 96.56 138 ILE B O 1
ATOM 3403 N N . PHE B 1 139 ? 6.25 26.812 -0.267 1 97.25 139 PHE B N 1
ATOM 3404 C CA . PHE B 1 139 ? 5.965 28 0.543 1 97.25 139 PHE B CA 1
ATOM 3405 C C . PHE B 1 139 ? 4.977 28.922 -0.166 1 97.25 139 PHE B C 1
ATOM 3407 O O . PHE B 1 139 ? 4.715 28.75 -1.359 1 97.25 139 PHE B O 1
ATOM 3414 N N . LEU B 1 140 ? 4.418 29.781 0.54 1 97.44 140 LEU B N 1
ATOM 3415 C CA . LEU B 1 140 ? 3.586 30.875 0.041 1 97.44 140 LEU B CA 1
ATOM 3416 C C . LEU B 1 140 ? 3.768 32.125 0.891 1 97.44 140 LEU B C 1
ATOM 3418 O O . LEU B 1 140 ? 3.609 32.094 2.113 1 97.44 140 LEU B O 1
ATOM 3422 N N . ASP B 1 141 ? 4.145 33.25 0.253 1 97.69 141 ASP B N 1
ATOM 3423 C CA . ASP B 1 141 ? 4.23 34.531 0.93 1 97.69 141 ASP B CA 1
ATOM 3424 C C . ASP B 1 141 ? 2.861 35.188 1.026 1 97.69 141 ASP B C 1
ATOM 3426 O O . ASP B 1 141 ? 2.098 35.188 0.059 1 97.69 141 ASP B O 1
ATOM 3430 N N . GLN B 1 142 ? 2.596 35.688 2.215 1 97.88 142 GLN B N 1
ATOM 3431 C CA . GLN B 1 142 ? 1.271 36.25 2.447 1 97.88 142 GLN B CA 1
ATOM 3432 C C . GLN B 1 142 ? 1.338 37.406 3.416 1 97.88 142 GLN B C 1
ATOM 3434 O O . GLN B 1 142 ? 2.379 37.656 4.027 1 97.88 142 GLN B O 1
ATOM 3439 N N . ASP B 1 143 ? 0.209 38.125 3.475 1 97.5 143 ASP B N 1
ATOM 3440 C CA . ASP B 1 143 ? 0.064 39.156 4.512 1 97.5 143 ASP B CA 1
ATOM 3441 C C . ASP B 1 143 ? -0.247 38.5 5.863 1 97.5 143 ASP B C 1
ATOM 3443 O O . ASP B 1 143 ? -0.863 37.438 5.926 1 97.5 143 ASP B O 1
ATOM 3447 N N . PHE B 1 144 ? 0.235 39.156 6.848 1 97.25 144 PHE B N 1
ATOM 3448 C CA . PHE B 1 144 ? 0.015 38.688 8.211 1 97.25 144 PHE B CA 1
ATOM 3449 C C . PHE B 1 144 ? -0.737 39.719 9.031 1 97.25 144 PHE B C 1
ATOM 3451 O O . PHE B 1 144 ? -0.358 40.906 9.047 1 97.25 144 PHE B O 1
ATOM 3458 N N . LYS B 1 145 ? -1.818 39.375 9.664 1 95 145 LYS B N 1
ATOM 3459 C CA . LYS B 1 145 ? -2.654 40.281 10.43 1 95 145 LYS B CA 1
ATOM 3460 C C . LYS B 1 145 ? -2.873 39.781 11.852 1 95 145 LYS B C 1
ATOM 3462 O O . LYS B 1 145 ? -3.934 40 12.438 1 95 145 LYS B O 1
ATOM 3467 N N . TYR B 1 146 ? -2.014 38.906 12.383 1 95.5 146 TYR B N 1
ATOM 3468 C CA . TYR B 1 146 ? -2.008 38.375 13.734 1 95.5 146 TYR B CA 1
ATOM 3469 C C . TYR B 1 146 ? -3.262 37.562 14 1 95.5 146 TYR B C 1
ATOM 3471 O O . TYR B 1 146 ? -3.752 37.5 15.133 1 95.5 146 TYR B O 1
ATOM 3479 N N . ASP B 1 147 ? -3.893 37.062 12.938 1 94 147 ASP B N 1
ATOM 3480 C CA . ASP B 1 147 ? -4.887 36 13.031 1 94 147 ASP B CA 1
ATOM 3481 C C . ASP B 1 147 ? -4.238 34.625 12.883 1 94 147 ASP B C 1
ATOM 3483 O O . ASP B 1 147 ? -4.113 34.125 11.773 1 94 147 ASP B O 1
ATOM 3487 N N . TYR B 1 148 ? -3.908 34.062 13.977 1 95.19 148 TYR B N 1
ATOM 3488 C CA . TYR B 1 148 ? -3.094 32.844 13.992 1 95.19 148 TYR B CA 1
ATOM 3489 C C . TYR B 1 148 ? -3.859 31.656 13.398 1 95.19 148 TYR B C 1
ATOM 3491 O O . TYR B 1 148 ? -3.301 30.875 12.625 1 95.19 148 TYR B O 1
ATOM 3499 N N . MET B 1 149 ? -5.082 31.516 13.781 1 93.56 149 MET B N 1
ATOM 3500 C CA . MET B 1 149 ? -5.859 30.406 13.25 1 93.56 149 MET B CA 1
ATOM 3501 C C . MET B 1 149 ? -5.902 30.438 11.727 1 93.56 149 MET B C 1
ATOM 3503 O O . MET B 1 149 ? -5.648 29.438 11.07 1 93.56 149 MET B O 1
ATOM 3507 N N . ASP B 1 150 ? -6.188 31.594 11.203 1 93.88 150 ASP B N 1
ATOM 3508 C CA . ASP B 1 150 ? -6.238 31.812 9.758 1 93.88 150 ASP B CA 1
ATOM 3509 C C . ASP B 1 150 ? -4.875 31.547 9.117 1 93.88 150 ASP B C 1
ATOM 3511 O O . ASP B 1 150 ? -4.797 30.984 8.023 1 93.88 150 ASP B O 1
ATOM 3515 N N . SER B 1 151 ? -3.824 31.969 9.766 1 96.31 151 SER B N 1
ATOM 3516 C CA . SER B 1 151 ? -2.471 31.844 9.234 1 96.31 151 SER B CA 1
ATOM 3517 C C . SER B 1 151 ? -1.999 30.406 9.242 1 96.31 151 SER B C 1
ATOM 3519 O O . SER B 1 151 ? -1.282 29.969 8.336 1 96.31 151 SER B O 1
ATOM 3521 N N . ILE B 1 152 ? -2.4 29.656 10.234 1 95.81 152 ILE B N 1
ATOM 3522 C CA . ILE B 1 152 ? -1.899 28.297 10.438 1 95.81 152 ILE B CA 1
ATOM 3523 C C . ILE B 1 152 ? -2.709 27.312 9.586 1 95.81 152 ILE B C 1
ATOM 3525 O O . ILE B 1 152 ? -2.139 26.484 8.875 1 95.81 152 ILE B O 1
ATOM 3529 N N . ILE B 1 153 ? -3.955 27.281 9.633 1 94.31 153 ILE B N 1
ATOM 3530 C CA . ILE B 1 153 ? -4.801 26.422 8.812 1 94.31 153 ILE B CA 1
ATOM 3531 C C . ILE B 1 153 ? -4.707 26.844 7.348 1 94.31 153 ILE B C 1
ATOM 3533 O O . ILE B 1 153 ? -4.457 26.016 6.469 1 94.31 153 ILE B O 1
ATOM 3537 N N . ASN B 1 154 ? -4.859 28.125 7.105 1 94.81 154 ASN B N 1
ATOM 3538 C CA . ASN B 1 154 ? -4.508 28.844 5.883 1 94.81 154 ASN B CA 1
ATOM 3539 C C . ASN B 1 154 ? -5.18 28.234 4.66 1 94.81 154 ASN B C 1
ATOM 3541 O O . ASN B 1 154 ? -4.594 27.391 3.984 1 94.81 154 ASN B O 1
ATOM 3545 N N . ILE B 1 155 ? -6.281 28.641 4.324 1 94.5 155 ILE B N 1
ATOM 3546 C CA . ILE B 1 155 ? -7.082 28.141 3.211 1 94.5 155 ILE B CA 1
ATOM 3547 C C . ILE B 1 155 ? -6.367 28.422 1.894 1 94.5 155 ILE B C 1
ATOM 3549 O O . ILE B 1 155 ? -6.312 27.562 1.011 1 94.5 155 ILE B O 1
ATOM 3553 N N . GLU B 1 156 ? -5.785 29.594 1.87 1 94.88 156 GLU B N 1
ATOM 3554 C CA . GLU B 1 156 ? -5.07 29.969 0.657 1 94.88 156 GLU B CA 1
ATOM 3555 C C . GLU B 1 156 ? -3.916 29.016 0.37 1 94.88 156 GLU B C 1
ATOM 3557 O O . GLU B 1 156 ? -3.719 28.594 -0.772 1 94.88 156 GLU B O 1
ATOM 3562 N N . PHE B 1 157 ? -3.195 28.719 1.343 1 96.12 157 PHE B N 1
ATOM 3563 C CA . PHE B 1 157 ? -2.07 27.797 1.194 1 96.12 157 PHE B CA 1
ATOM 3564 C C . PHE B 1 157 ? -2.551 26.406 0.798 1 96.12 157 PHE B C 1
ATOM 3566 O O . PHE B 1 157 ? -1.954 25.766 -0.066 1 96.12 157 PHE B O 1
ATOM 3573 N N . THR B 1 158 ? -3.588 25.953 1.376 1 95 158 THR B N 1
ATOM 3574 C CA . THR B 1 158 ? -4.172 24.656 1.046 1 95 158 THR B CA 1
ATOM 3575 C C . THR B 1 158 ? -4.586 24.609 -0.422 1 95 158 THR B C 1
ATOM 3577 O O . THR B 1 158 ? -4.297 23.625 -1.122 1 95 158 THR B O 1
ATOM 3580 N N . ASN B 1 159 ? -5.246 25.641 -0.834 1 95.06 159 ASN B N 1
ATOM 3581 C CA . ASN B 1 159 ? -5.645 25.734 -2.234 1 95.06 159 ASN B CA 1
ATOM 3582 C C . ASN B 1 159 ? -4.434 25.734 -3.164 1 95.06 159 ASN B C 1
ATOM 3584 O O . ASN B 1 159 ? -4.469 25.125 -4.234 1 95.06 159 ASN B O 1
ATOM 3588 N N . TYR B 1 160 ? -3.455 26.469 -2.707 1 95.5 160 TYR B N 1
ATOM 3589 C CA . TYR B 1 160 ? -2.225 26.531 -3.488 1 95.5 160 TYR B CA 1
ATOM 3590 C C . TYR B 1 160 ? -1.612 25.156 -3.674 1 95.5 160 TYR B C 1
ATOM 3592 O O . TYR B 1 160 ? -1.255 24.766 -4.789 1 95.5 160 TYR B O 1
ATOM 3600 N N . ILE B 1 161 ? -1.513 24.391 -2.684 1 94.31 161 ILE B N 1
ATOM 3601 C CA . ILE B 1 161 ? -0.957 23.047 -2.719 1 94.31 161 ILE B CA 1
ATOM 3602 C C . ILE B 1 161 ? -1.776 22.172 -3.666 1 94.31 161 ILE B C 1
ATOM 3604 O O . ILE B 1 161 ? -1.218 21.438 -4.48 1 94.31 161 ILE B O 1
ATOM 3608 N N . GLU B 1 162 ? -3.078 22.219 -3.547 1 92.69 162 GLU B N 1
ATOM 3609 C CA . GLU B 1 162 ? -3.971 21.438 -4.395 1 92.69 162 GLU B CA 1
ATOM 3610 C C . GLU B 1 162 ? -3.787 21.797 -5.867 1 92.69 162 GLU B C 1
ATOM 3612 O O . GLU B 1 162 ? -3.84 20.922 -6.734 1 92.69 162 GLU B O 1
ATOM 3617 N N . SER B 1 163 ? -3.621 23.062 -6.098 1 93.38 163 SER B N 1
ATOM 3618 C CA . SER B 1 163 ? -3.43 23.531 -7.469 1 93.38 163 SER B CA 1
ATOM 3619 C C . SER B 1 163 ? -2.146 22.953 -8.07 1 93.38 163 SER B C 1
ATOM 3621 O O . SER B 1 163 ? -2.023 22.844 -9.289 1 93.38 163 SER B O 1
ATOM 3623 N N . LYS B 1 164 ? -1.211 22.656 -7.207 1 93.25 164 LYS B N 1
ATOM 3624 C CA . LYS B 1 164 ? 0.045 22.062 -7.648 1 93.25 164 LYS B CA 1
ATOM 3625 C C . LYS B 1 164 ? -0.042 20.531 -7.652 1 93.25 164 LYS B C 1
ATOM 3627 O O . LYS B 1 164 ? 0.961 19.844 -7.867 1 93.25 164 LYS B O 1
ATOM 3632 N N . LYS B 1 165 ? -1.242 20.016 -7.363 1 91.12 165 LYS B N 1
ATOM 3633 C CA . LYS B 1 165 ? -1.506 18.578 -7.316 1 91.12 165 LYS B CA 1
ATOM 3634 C C . LYS B 1 165 ? -0.523 17.875 -6.391 1 91.12 165 LYS B C 1
ATOM 3636 O O . LYS B 1 165 ? 0.046 16.844 -6.754 1 91.12 165 LYS B O 1
ATOM 3641 N N . ASN B 1 166 ? -0.266 18.484 -5.309 1 93.69 166 ASN B N 1
ATOM 3642 C CA . ASN B 1 166 ? 0.642 17.938 -4.312 1 93.69 166 ASN B CA 1
ATOM 3643 C C . ASN B 1 166 ? -0.061 17.719 -2.975 1 93.69 166 ASN B C 1
ATOM 3645 O O . ASN B 1 166 ? -1.263 17.953 -2.854 1 93.69 166 ASN B O 1
ATOM 3649 N N . ALA B 1 167 ? 0.63 17.078 -2.084 1 93.5 167 ALA B N 1
ATOM 3650 C CA . ALA B 1 167 ? 0.165 16.844 -0.722 1 93.5 167 ALA B CA 1
ATOM 3651 C C . ALA B 1 167 ? 1.231 17.234 0.299 1 93.5 167 ALA B C 1
ATOM 3653 O O . ALA B 1 167 ? 2.426 17.031 0.063 1 93.5 167 ALA B O 1
ATOM 3654 N N . ILE B 1 168 ? 0.734 17.734 1.352 1 94.06 168 ILE B N 1
ATOM 3655 C CA . ILE B 1 168 ? 1.666 18.203 2.367 1 94.06 168 ILE B CA 1
ATOM 3656 C C . ILE B 1 168 ? 1.727 17.203 3.521 1 94.06 168 ILE B C 1
ATOM 3658 O O . ILE B 1 168 ? 0.838 16.359 3.67 1 94.06 168 ILE B O 1
ATOM 3662 N N . THR B 1 169 ? 2.75 17.359 4.309 1 95.62 169 THR B N 1
ATOM 3663 C CA . THR B 1 169 ? 2.916 16.562 5.52 1 95.62 169 THR B CA 1
ATOM 3664 C C . THR B 1 169 ? 3.777 17.312 6.539 1 95.62 169 THR B C 1
ATOM 3666 O O . THR B 1 169 ? 4.359 18.344 6.23 1 95.62 169 THR B O 1
ATOM 3669 N N . GLY B 1 170 ? 3.686 16.781 7.773 1 95.12 170 GLY B N 1
ATOM 3670 C CA . GLY B 1 170 ? 4.512 17.375 8.812 1 95.12 170 GLY B CA 1
ATOM 3671 C C . GLY B 1 170 ? 3.961 18.688 9.336 1 95.12 170 GLY B C 1
ATOM 3672 O O . GLY B 1 170 ? 2.811 19.031 9.062 1 95.12 170 GLY B O 1
ATOM 3673 N N . PRO B 1 171 ? 4.754 19.359 10.047 1 97.56 171 PRO B N 1
ATOM 3674 C CA . PRO B 1 171 ? 4.277 20.578 10.703 1 97.56 171 PRO B CA 1
ATOM 3675 C C . PRO B 1 171 ? 4.215 21.781 9.75 1 97.56 171 PRO B C 1
ATOM 3677 O O . PRO B 1 171 ? 5.02 21.875 8.82 1 97.56 171 PRO B O 1
ATOM 3680 N N . VAL B 1 172 ? 3.301 22.609 10.039 1 98 172 VAL B N 1
ATOM 3681 C CA . VAL B 1 172 ? 3.299 23.938 9.438 1 98 172 VAL B CA 1
ATOM 3682 C C . VAL B 1 172 ? 4.426 24.781 10.031 1 98 172 VAL B C 1
ATOM 3684 O O . VAL B 1 172 ? 4.609 24.797 11.258 1 98 172 VAL B O 1
ATOM 3687 N N . ILE B 1 173 ? 5.188 25.453 9.227 1 98.56 173 ILE B N 1
ATOM 3688 C CA . ILE B 1 173 ? 6.219 26.391 9.656 1 98.56 173 ILE B CA 1
ATOM 3689 C C . ILE B 1 173 ? 5.957 27.766 9.047 1 98.56 173 ILE B C 1
ATOM 3691 O O . ILE B 1 173 ? 5.699 27.875 7.848 1 98.56 173 ILE B O 1
ATOM 3695 N N . ILE B 1 174 ? 5.934 28.734 9.859 1 98.62 174 ILE B N 1
ATOM 3696 C CA . ILE B 1 174 ? 5.758 30.094 9.375 1 98.62 174 ILE B CA 1
ATOM 3697 C C . ILE B 1 174 ? 7 30.922 9.703 1 98.62 174 ILE B C 1
ATOM 3699 O O . ILE B 1 174 ? 7.5 30.875 10.828 1 98.62 174 ILE B O 1
ATOM 3703 N N . SER B 1 175 ? 7.48 31.609 8.781 1 98.31 175 SER B N 1
ATOM 3704 C CA . SER B 1 175 ? 8.586 32.531 8.984 1 98.31 175 SER B CA 1
ATOM 3705 C C . SER B 1 175 ? 8.109 34 8.977 1 98.31 175 SER B C 1
ATOM 3707 O O . SER B 1 175 ? 7.191 34.344 8.234 1 98.31 175 SER B O 1
ATOM 3709 N N . TYR B 1 176 ? 8.664 34.719 9.805 1 98.25 176 TYR B N 1
ATOM 3710 C CA . TYR B 1 176 ? 8.43 36.156 9.883 1 98.25 176 TYR B CA 1
ATOM 3711 C C . TYR B 1 176 ? 9.711 36.938 9.633 1 98.25 176 TYR B C 1
ATOM 3713 O O . TYR B 1 176 ? 10.789 36.531 10.094 1 98.25 176 TYR B O 1
ATOM 3721 N N . PRO B 1 177 ? 9.664 38.062 8.953 1 97.44 177 PRO B N 1
ATOM 3722 C CA . PRO B 1 177 ? 10.875 38.781 8.562 1 97.44 177 PRO B CA 1
ATOM 3723 C C . PRO B 1 177 ? 11.648 39.344 9.758 1 97.44 177 PRO B C 1
ATOM 3725 O O . PRO B 1 177 ? 12.867 39.531 9.68 1 97.44 177 PRO B O 1
ATOM 3728 N N . SER B 1 178 ? 10.969 39.656 10.828 1 96.94 178 SER B N 1
ATOM 3729 C CA . SER B 1 178 ? 11.617 40.25 11.992 1 96.94 178 SER B CA 1
ATOM 3730 C C . SER B 1 178 ? 10.922 39.812 13.289 1 96.94 178 SER B C 1
ATOM 3732 O O . SER B 1 178 ? 9.742 40.094 13.477 1 96.94 178 SER B O 1
ATOM 3734 N N . PHE B 1 179 ? 11.727 39.188 14.18 1 95.81 179 PHE B N 1
ATOM 3735 C CA . PHE B 1 179 ? 11.133 38.781 15.445 1 95.81 179 PHE B CA 1
ATOM 3736 C C . PHE B 1 179 ? 10.773 40 16.297 1 95.81 179 PHE B C 1
ATOM 3738 O O . PHE B 1 179 ? 9.797 39.969 17.047 1 95.81 179 PHE B O 1
ATOM 3745 N N . LYS B 1 180 ? 11.492 41.125 16.156 1 94.5 180 LYS B N 1
ATOM 3746 C CA . LYS B 1 180 ? 11.188 42.344 16.875 1 94.5 180 LYS B CA 1
ATOM 3747 C C . LYS B 1 180 ? 9.844 42.938 16.438 1 94.5 180 LYS B C 1
ATOM 3749 O O . LYS B 1 180 ? 9.008 43.25 17.281 1 94.5 180 LYS B O 1
ATOM 3754 N N . ASP B 1 181 ? 9.68 43 15.109 1 96.31 181 ASP B N 1
ATOM 3755 C CA . ASP B 1 181 ? 8.414 43.5 14.586 1 96.31 181 ASP B CA 1
ATOM 3756 C C . ASP B 1 181 ? 7.25 42.594 14.992 1 96.31 181 ASP B C 1
ATOM 3758 O O . ASP B 1 181 ? 6.164 43.094 15.312 1 96.31 181 ASP B O 1
ATOM 3762 N N . LYS B 1 182 ? 7.492 41.344 15 1 96.12 182 LYS B N 1
ATOM 3763 C CA . LYS B 1 182 ? 6.461 40.375 15.375 1 96.12 182 LYS B CA 1
ATOM 3764 C C . LYS B 1 182 ? 6.031 40.562 16.828 1 96.12 182 LYS B C 1
ATOM 3766 O O . LYS B 1 182 ? 4.836 40.625 17.125 1 96.12 182 LYS B O 1
ATOM 3771 N N . MET B 1 183 ? 6.953 40.719 17.703 1 93.88 183 MET B N 1
ATOM 3772 C CA . MET B 1 183 ? 6.684 40.875 19.125 1 93.88 183 MET B CA 1
ATOM 3773 C C . MET B 1 183 ? 5.945 42.188 19.391 1 93.88 183 MET B C 1
ATOM 3775 O O . MET B 1 183 ? 5.09 42.25 20.281 1 93.88 183 MET B O 1
ATOM 3779 N N . ASN B 1 184 ? 6.266 43.156 18.562 1 93.81 184 ASN B N 1
ATOM 3780 C CA . ASN B 1 184 ? 5.746 44.469 18.812 1 93.81 184 ASN B CA 1
ATOM 3781 C C . ASN B 1 184 ? 4.426 44.719 18.078 1 93.81 184 ASN B C 1
ATOM 3783 O O . ASN B 1 184 ? 3.869 45.812 18.125 1 93.81 184 ASN B O 1
ATOM 3787 N N . GLY B 1 185 ? 3.965 43.75 17.359 1 93.81 185 GLY B N 1
ATOM 3788 C CA . GLY B 1 185 ? 2.684 43.875 16.672 1 93.81 185 GLY B CA 1
ATOM 3789 C C . GLY B 1 185 ? 2.775 44.594 15.352 1 93.81 185 GLY B C 1
ATOM 3790 O O . GLY B 1 185 ? 1.768 45.094 14.828 1 93.81 185 GLY B O 1
ATOM 3791 N N . ASN B 1 186 ? 3.994 44.688 14.797 1 95.44 186 ASN B N 1
ATOM 3792 C CA . ASN B 1 186 ? 4.211 45.469 13.586 1 95.44 186 ASN B CA 1
ATOM 3793 C C . ASN B 1 186 ? 4.488 44.594 12.383 1 95.44 186 ASN B C 1
ATOM 3795 O O . ASN B 1 186 ? 4.781 45.094 11.297 1 95.44 186 ASN B O 1
ATOM 3799 N N . CYS B 1 187 ? 4.441 43.312 12.562 1 96.94 187 CYS B N 1
ATOM 3800 C CA . CYS B 1 187 ? 4.719 42.406 11.469 1 96.94 187 CYS B CA 1
ATOM 3801 C C . CYS B 1 187 ? 3.541 42.312 10.508 1 96.94 187 CYS B C 1
ATOM 3803 O O . CYS B 1 187 ? 2.408 42.062 10.922 1 96.94 187 CYS B O 1
ATOM 3805 N N . LYS B 1 188 ? 3.816 42.469 9.156 1 97.19 188 LYS B N 1
ATOM 3806 C CA . LYS B 1 188 ? 2.721 42.531 8.195 1 97.19 188 LYS B CA 1
ATOM 3807 C C . LYS B 1 188 ? 2.848 41.438 7.145 1 97.19 188 LYS B C 1
ATOM 3809 O O . LYS B 1 188 ? 1.95 41.25 6.32 1 97.19 188 LYS B O 1
ATOM 3814 N N . LYS B 1 189 ? 3.938 40.781 7.207 1 98.06 189 LYS B N 1
ATOM 3815 C CA . LYS B 1 189 ? 4.191 39.719 6.211 1 98.06 189 LYS B CA 1
ATOM 3816 C C . LYS B 1 189 ? 4.59 38.406 6.879 1 98.06 189 LYS B C 1
ATOM 3818 O O . LYS B 1 189 ? 5.148 38.406 7.977 1 98.06 189 LYS B O 1
ATOM 3823 N N . MET B 1 190 ? 4.309 37.344 6.23 1 98.19 190 MET B N 1
ATOM 3824 C CA . MET B 1 190 ? 4.703 36.031 6.684 1 98.19 190 MET B CA 1
ATOM 3825 C C . MET B 1 190 ? 4.91 35.094 5.496 1 98.19 190 MET B C 1
ATOM 3827 O O . MET B 1 190 ? 4.434 35.375 4.395 1 98.19 190 MET B O 1
ATOM 3831 N N . ARG B 1 191 ? 5.688 34.062 5.672 1 98.19 191 ARG B N 1
ATOM 3832 C CA . ARG B 1 191 ? 5.855 32.969 4.73 1 98.19 191 ARG B CA 1
ATOM 3833 C C . ARG B 1 191 ? 5.465 31.625 5.375 1 98.19 191 ARG B C 1
ATOM 3835 O O . ARG B 1 191 ? 6.066 31.219 6.367 1 98.19 191 ARG B O 1
ATOM 3842 N N . ILE B 1 192 ? 4.445 31.047 4.863 1 98.31 192 ILE B N 1
ATOM 3843 C CA . ILE B 1 192 ? 4.062 29.719 5.344 1 98.31 192 ILE B CA 1
ATOM 3844 C C . ILE B 1 192 ? 4.793 28.641 4.535 1 98.31 192 ILE B C 1
ATOM 3846 O O . ILE B 1 192 ? 4.926 28.766 3.316 1 98.31 192 ILE B O 1
ATOM 3850 N N . MET B 1 193 ? 5.289 27.641 5.215 1 98 193 MET B N 1
ATOM 3851 C CA . MET B 1 193 ? 6.062 26.562 4.598 1 98 193 MET B CA 1
ATOM 3852 C C . MET B 1 193 ? 5.656 25.203 5.16 1 98 193 MET B C 1
ATOM 3854 O O . MET B 1 193 ? 5.355 25.094 6.352 1 98 193 MET B O 1
ATOM 3858 N N . GLN B 1 194 ? 5.734 24.203 4.297 1 97.12 194 GLN B N 1
ATOM 3859 C CA . GLN B 1 194 ? 5.492 22.844 4.73 1 97.12 194 GLN B CA 1
ATOM 3860 C C . GLN B 1 194 ? 6.137 21.844 3.773 1 97.12 194 GLN B C 1
ATOM 3862 O O . GLN B 1 194 ? 6.434 22.172 2.625 1 97.12 194 GLN B O 1
ATOM 3867 N N . GLU B 1 195 ? 6.383 20.672 4.312 1 95.88 195 GLU B N 1
ATOM 3868 C CA . GLU B 1 195 ? 6.965 19.625 3.482 1 95.88 195 GLU B CA 1
ATOM 3869 C C . GLU B 1 195 ? 5.918 19.016 2.555 1 95.88 195 GLU B C 1
ATOM 3871 O O . GLU B 1 195 ? 4.773 18.797 2.959 1 95.88 195 GLU B O 1
ATOM 3876 N N . THR B 1 196 ? 6.355 18.719 1.334 1 94.12 196 THR B N 1
ATOM 3877 C CA . THR B 1 196 ? 5.473 18.031 0.389 1 94.12 196 THR B CA 1
ATOM 3878 C C . THR B 1 196 ? 5.766 16.547 0.349 1 94.12 196 THR B C 1
ATOM 3880 O O . THR B 1 196 ? 6.887 16.125 0.634 1 94.12 196 THR B O 1
ATOM 3883 N N . ILE B 1 197 ? 4.773 15.812 0.029 1 92.19 197 ILE B N 1
ATOM 3884 C CA . ILE B 1 197 ? 4.941 14.367 -0.083 1 92.19 197 ILE B CA 1
ATOM 3885 C C . ILE B 1 197 ? 5.418 14.016 -1.49 1 92.19 197 ILE B C 1
ATOM 3887 O O . ILE B 1 197 ? 6.348 13.219 -1.655 1 92.19 197 ILE B O 1
ATOM 3891 N N . LEU B 1 198 ? 4.801 14.617 -2.5 1 90.88 198 LEU B N 1
ATOM 3892 C CA . LEU B 1 198 ? 5.188 14.391 -3.887 1 90.88 198 LEU B CA 1
ATOM 3893 C C . LEU B 1 198 ? 6.262 15.375 -4.324 1 90.88 198 LEU B C 1
ATOM 3895 O O . LEU B 1 198 ? 6.41 16.453 -3.727 1 90.88 198 LEU B O 1
ATOM 3899 N N . LYS B 1 199 ? 6.934 14.992 -5.348 1 86 199 LYS B N 1
ATOM 3900 C CA . LYS B 1 199 ? 7.965 15.867 -5.891 1 86 199 LYS B CA 1
ATOM 3901 C C . LYS B 1 199 ? 7.363 17.156 -6.434 1 86 199 LYS B C 1
ATOM 3903 O O . LYS B 1 199 ? 6.293 17.141 -7.047 1 86 199 LYS B O 1
ATOM 3908 N N . CYS B 1 200 ? 7.965 18.203 -6.082 1 83.94 200 CYS B N 1
ATOM 3909 C CA . CYS B 1 200 ? 7.496 19.516 -6.5 1 83.94 200 CYS B CA 1
ATOM 3910 C C . CYS B 1 200 ? 8.547 20.219 -7.344 1 83.94 200 CYS B C 1
ATOM 3912 O O . CYS B 1 200 ? 9.742 19.938 -7.23 1 83.94 200 CYS B O 1
ATOM 3914 N N . ASP B 1 201 ? 8.117 21.078 -8.195 1 83.06 201 ASP B N 1
ATOM 3915 C CA . ASP B 1 201 ? 9.016 21.875 -9.023 1 83.06 201 ASP B CA 1
ATOM 3916 C C . ASP B 1 201 ? 9.906 22.766 -8.172 1 83.06 201 ASP B C 1
ATOM 3918 O O . ASP B 1 201 ? 9.484 23.266 -7.125 1 83.06 201 ASP B O 1
ATOM 3922 N N . ASP B 1 202 ? 11.047 23.062 -8.617 1 78.06 202 ASP B N 1
ATOM 3923 C CA . ASP B 1 202 ? 12.039 23.828 -7.871 1 78.06 202 ASP B CA 1
ATOM 3924 C C . ASP B 1 202 ? 11.594 25.266 -7.672 1 78.06 202 ASP B C 1
ATOM 3926 O O . ASP B 1 202 ? 11.938 25.906 -6.668 1 78.06 202 ASP B O 1
ATOM 3930 N N . GLY B 1 203 ? 10.844 25.812 -8.477 1 83.56 203 GLY B N 1
ATOM 3931 C CA . GLY B 1 203 ? 10.477 27.219 -8.422 1 83.56 203 GLY B CA 1
ATOM 3932 C C . GLY B 1 203 ? 9.516 27.531 -7.289 1 83.56 203 GLY B C 1
ATOM 3933 O O . GLY B 1 203 ? 9.289 28.703 -6.973 1 83.56 203 GLY B O 1
ATOM 3934 N N . ILE B 1 204 ? 9.008 26.625 -6.703 1 88.88 204 ILE B N 1
ATOM 3935 C CA . ILE B 1 204 ? 8.016 26.891 -5.668 1 88.88 204 ILE B CA 1
ATOM 3936 C C . ILE B 1 204 ? 8.508 26.328 -4.332 1 88.88 204 ILE B C 1
ATOM 3938 O O . ILE B 1 204 ? 7.707 26.078 -3.428 1 88.88 204 ILE B O 1
ATOM 3942 N N . LYS B 1 205 ? 9.789 26.094 -4.195 1 93.19 205 LYS B N 1
ATOM 3943 C CA . LYS B 1 205 ? 10.375 25.562 -2.973 1 93.19 205 LYS B CA 1
ATOM 3944 C C . LYS B 1 205 ? 11.336 26.562 -2.342 1 93.19 205 LYS B C 1
ATOM 3946 O O . LYS B 1 205 ? 11.883 27.422 -3.033 1 93.19 205 LYS B O 1
ATOM 3951 N N . VAL B 1 206 ? 11.547 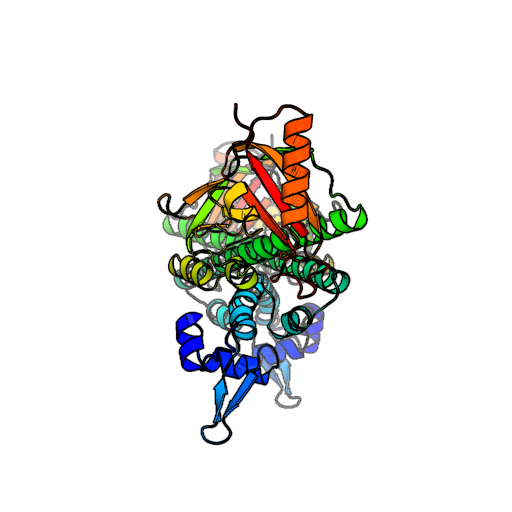26.453 -1.062 1 94.88 206 VAL B N 1
ATOM 3952 C CA . VAL B 1 206 ? 12.5 27.25 -0.298 1 94.88 206 VAL B CA 1
ATOM 3953 C C . VAL B 1 206 ? 13.266 26.359 0.671 1 94.88 206 VAL B C 1
ATOM 3955 O O . VAL B 1 206 ? 12.758 25.328 1.111 1 94.88 206 VAL B O 1
ATOM 3958 N N . GLU B 1 207 ? 14.422 26.812 0.963 1 94.06 207 GLU B N 1
ATOM 3959 C CA . GLU B 1 207 ? 15.234 26.062 1.918 1 94.06 207 GLU B CA 1
ATOM 3960 C C . GLU B 1 207 ? 14.891 26.453 3.354 1 94.06 207 GLU B C 1
ATOM 3962 O O . GLU B 1 207 ? 14.695 27.625 3.658 1 94.06 207 GLU B O 1
ATOM 3967 N N . TYR B 1 208 ? 14.711 25.484 4.172 1 95.44 208 TYR B N 1
ATOM 3968 C CA . TYR B 1 208 ? 14.523 25.625 5.609 1 95.44 208 TYR B CA 1
ATOM 3969 C C . TYR B 1 208 ? 15.594 24.859 6.379 1 95.44 208 TYR B C 1
ATOM 3971 O O . TYR B 1 208 ? 15.922 23.719 6.023 1 95.44 208 TYR B O 1
ATOM 3979 N N . GLY B 1 209 ? 16.078 25.516 7.438 1 94.94 209 GLY B N 1
ATOM 3980 C CA . GLY B 1 209 ? 17.109 24.859 8.227 1 94.94 209 GLY B CA 1
ATOM 3981 C C . GLY B 1 209 ? 18.5 25.016 7.637 1 94.94 209 GLY B C 1
ATOM 3982 O O . GLY B 1 209 ? 18.844 26.078 7.125 1 94.94 209 GLY B O 1
ATOM 3983 N N . GLY B 1 210 ? 19.406 24.109 7.883 1 93.25 210 GLY B N 1
ATOM 3984 C CA . GLY B 1 210 ? 20.781 24.156 7.398 1 93.25 210 GLY B CA 1
ATOM 3985 C C . GLY B 1 210 ? 21.688 24.984 8.273 1 93.25 210 GLY B C 1
ATOM 3986 O O . GLY B 1 210 ? 22.531 25.734 7.766 1 93.25 210 GLY B O 1
ATOM 3987 N N . GLY B 1 211 ? 21.5 24.828 9.555 1 94.06 211 GLY B N 1
ATOM 3988 C CA . GLY B 1 211 ? 22.344 25.609 10.445 1 94.06 211 GLY B CA 1
ATOM 3989 C C . GLY B 1 211 ? 21.969 25.453 11.906 1 94.06 211 GLY B C 1
ATOM 3990 O O . GLY B 1 211 ? 21.062 24.672 12.242 1 94.06 211 GLY B O 1
ATOM 3991 N N . THR B 1 212 ? 22.719 26.234 12.664 1 96.12 212 THR B N 1
ATOM 3992 C CA . THR B 1 212 ? 22.484 26.219 14.102 1 96.12 212 THR B CA 1
ATOM 3993 C C . THR B 1 212 ? 21.469 27.281 14.492 1 96.12 212 THR B C 1
ATOM 3995 O O . THR B 1 212 ? 21.5 28.406 13.977 1 96.12 212 THR B O 1
ATOM 3998 N N . VAL B 1 213 ? 20.609 26.859 15.438 1 97.88 213 VAL B N 1
ATOM 3999 C CA . VAL B 1 213 ? 19.531 27.766 15.82 1 97.88 213 VAL B CA 1
ATOM 4000 C C . VAL B 1 213 ? 19.391 27.797 17.344 1 97.88 213 VAL B C 1
ATOM 4002 O O . VAL B 1 213 ? 19.859 26.891 18.031 1 97.88 213 VAL B O 1
ATOM 4005 N N . VAL B 1 214 ? 18.859 28.875 17.812 1 97.31 214 VAL B N 1
ATOM 4006 C CA . VAL B 1 214 ? 18.297 28.922 19.156 1 97.31 214 VAL B CA 1
ATOM 4007 C C . VAL B 1 214 ? 16.797 28.625 19.109 1 97.31 214 VAL B C 1
ATOM 4009 O O . VAL B 1 214 ? 16.062 29.219 18.312 1 97.31 214 VAL B O 1
ATOM 4012 N N . SER B 1 215 ? 16.328 27.719 19.906 1 97.94 215 SER B N 1
ATOM 4013 C CA . SER B 1 215 ? 14.914 27.344 19.859 1 97.94 215 SER B CA 1
ATOM 4014 C C . SER B 1 215 ? 14.336 27.203 21.266 1 97.94 215 SER B C 1
ATOM 4016 O O . SER B 1 215 ? 15.07 27.016 22.234 1 97.94 215 SER B O 1
ATOM 4018 N N . CYS B 1 216 ? 13.062 27.359 21.344 1 98.25 216 CYS B N 1
ATOM 4019 C CA . CYS B 1 216 ? 12.312 27.234 22.578 1 98.25 216 CYS B CA 1
ATOM 4020 C C . CYS B 1 216 ? 10.852 26.875 22.297 1 98.25 216 CYS B C 1
ATOM 4022 O O . CYS B 1 216 ? 10.234 27.469 21.406 1 98.25 216 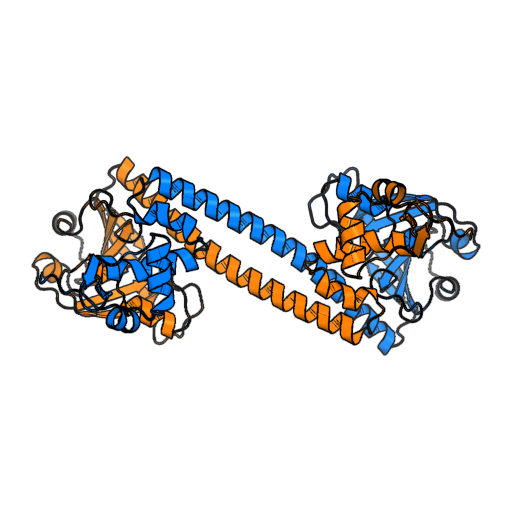CYS B O 1
ATOM 4024 N N . TYR B 1 217 ? 10.352 25.953 23.062 1 98.25 217 TYR B N 1
ATOM 4025 C CA . TYR B 1 217 ? 8.945 25.578 22.906 1 98.25 217 TYR B CA 1
ATOM 4026 C C . TYR B 1 217 ? 8.055 26.547 23.688 1 98.25 217 TYR B C 1
ATOM 4028 O O . TYR B 1 217 ? 8.398 26.969 24.797 1 98.25 217 TYR B O 1
ATOM 4036 N N . HIS B 1 218 ? 6.965 26.875 23.141 1 98.19 218 HIS B N 1
ATOM 4037 C CA . HIS B 1 218 ? 5.863 27.609 23.766 1 98.19 218 HIS B CA 1
ATOM 4038 C C . HIS B 1 218 ? 4.656 26.688 23.984 1 98.19 218 HIS B C 1
ATOM 4040 O O . HIS B 1 218 ? 4.137 26.125 23.016 1 98.19 218 HIS B O 1
ATOM 4046 N N . ILE B 1 219 ? 4.234 26.562 25.188 1 97.12 219 ILE B N 1
ATOM 4047 C CA . ILE B 1 219 ? 3.039 25.781 25.5 1 97.12 219 ILE B CA 1
ATOM 4048 C C . ILE B 1 219 ? 1.887 26.719 25.844 1 97.12 219 ILE B C 1
ATOM 4050 O O . ILE B 1 219 ? 1.995 27.516 26.781 1 97.12 219 ILE B O 1
ATOM 4054 N N . GLY B 1 220 ? 0.791 26.625 25.047 1 95.88 220 GLY B N 1
ATOM 4055 C CA . GLY B 1 220 ? -0.361 27.453 25.328 1 95.88 220 GLY B CA 1
ATOM 4056 C C . GLY B 1 220 ? -0.825 28.266 24.125 1 95.88 220 GLY B C 1
ATOM 4057 O O . GLY B 1 220 ? -0.384 28.031 23 1 95.88 220 GLY B O 1
ATOM 4058 N N . PRO B 1 221 ? -1.741 29.141 24.359 1 96.88 221 PRO B N 1
ATOM 4059 C CA . PRO B 1 221 ? -2.324 29.922 23.25 1 96.88 221 PRO B CA 1
ATOM 4060 C C . PRO B 1 221 ? -1.288 30.766 22.516 1 96.88 221 PRO B C 1
ATOM 4062 O O . PRO B 1 221 ? -0.315 31.219 23.125 1 96.88 221 PRO B O 1
ATOM 4065 N N . HIS B 1 222 ? -1.523 31.047 21.234 1 96.56 222 HIS B N 1
ATOM 4066 C CA . HIS B 1 222 ? -0.607 31.812 20.391 1 96.56 222 HIS B CA 1
ATOM 4067 C C . HIS B 1 222 ? -0.588 33.281 20.797 1 96.56 222 HIS B C 1
ATOM 4069 O O . HIS B 1 222 ? 0.389 34 20.531 1 96.56 222 HIS B O 1
ATOM 4075 N N . GLU B 1 223 ? -1.588 33.688 21.469 1 93.88 223 GLU B N 1
ATOM 4076 C CA . GLU B 1 223 ? -1.683 35.094 21.922 1 93.88 223 GLU B CA 1
ATOM 4077 C C . GLU B 1 223 ? -0.605 35.406 22.953 1 93.88 223 GLU B C 1
ATOM 4079 O O . GLU B 1 223 ? -0.235 36.562 23.125 1 93.88 223 GLU B O 1
ATOM 4084 N N . THR B 1 224 ? -0.117 34.406 23.641 1 96.06 224 THR B N 1
ATOM 4085 C CA . THR B 1 224 ? 0.876 34.625 24.688 1 96.06 224 THR B CA 1
ATOM 4086 C C . THR B 1 224 ? 2.271 34.25 24.188 1 96.06 224 THR B C 1
ATOM 4088 O O . THR B 1 224 ? 3.219 34.188 24.984 1 96.06 224 THR B O 1
ATOM 4091 N N . ILE B 1 225 ? 2.42 34.031 22.953 1 97.12 225 ILE B N 1
ATOM 4092 C CA . ILE B 1 225 ? 3.66 33.469 22.406 1 97.12 225 ILE B CA 1
ATOM 4093 C C . ILE B 1 225 ? 4.785 34.5 22.578 1 97.12 225 ILE B C 1
ATOM 4095 O O . ILE B 1 225 ? 5.965 34.125 22.578 1 97.12 225 ILE B O 1
ATOM 4099 N N . ASN B 1 226 ? 4.492 35.781 22.719 1 96.56 226 ASN B N 1
ATOM 4100 C CA . ASN B 1 226 ? 5.48 36.844 22.906 1 96.56 226 ASN B CA 1
ATOM 4101 C C . ASN B 1 226 ? 6.312 36.594 24.172 1 96.56 226 ASN B C 1
ATOM 4103 O O . ASN B 1 226 ? 7.469 37.031 24.234 1 96.56 226 ASN B O 1
ATOM 4107 N N . GLU B 1 227 ? 5.723 35.938 25.125 1 96.62 227 GLU B N 1
ATOM 4108 C CA . GLU B 1 227 ? 6.477 35.625 26.328 1 96.62 227 GLU B CA 1
ATOM 4109 C C . GLU B 1 227 ? 7.699 34.781 26.016 1 96.62 227 GLU B C 1
ATOM 4111 O O . GLU B 1 227 ? 8.766 34.969 26.609 1 96.62 227 GLU B O 1
ATOM 4116 N N . THR B 1 228 ? 7.512 33.875 25.141 1 97.38 228 THR B N 1
ATOM 4117 C CA . THR B 1 228 ? 8.602 33 24.734 1 97.38 228 THR B CA 1
ATOM 4118 C C . THR B 1 228 ? 9.648 33.781 23.938 1 97.38 228 THR B C 1
ATOM 4120 O O . THR B 1 228 ? 10.852 33.594 24.125 1 97.38 228 THR B O 1
ATOM 4123 N N . TYR B 1 229 ? 9.203 34.656 23.047 1 97.25 229 TYR B N 1
ATOM 4124 C CA . TYR B 1 229 ? 10.117 35.5 22.297 1 97.25 229 TYR B CA 1
ATOM 4125 C C . TYR B 1 229 ? 10.992 36.344 23.234 1 97.25 229 TYR B C 1
ATOM 4127 O O . TYR B 1 229 ? 12.203 36.438 23.031 1 97.25 229 TYR B O 1
ATOM 4135 N N . LYS B 1 230 ? 10.367 36.906 24.203 1 96.31 230 LYS B N 1
ATOM 4136 C CA . LYS B 1 230 ? 11.094 37.719 25.188 1 96.31 230 LYS B CA 1
ATOM 4137 C C . LYS B 1 230 ? 12.109 36.875 25.938 1 96.31 230 LYS B C 1
ATOM 4139 O O . LYS B 1 230 ? 13.258 37.281 26.125 1 96.31 230 LYS B O 1
ATOM 4144 N N . LYS B 1 231 ? 11.633 35.75 26.359 1 97.12 231 LYS B N 1
ATOM 4145 C CA . LYS B 1 231 ? 12.508 34.812 27.062 1 97.12 231 LYS B CA 1
ATOM 4146 C C . LYS B 1 231 ? 13.742 34.469 26.219 1 97.12 231 LYS B C 1
ATOM 4148 O O . LYS B 1 231 ? 14.867 34.469 26.719 1 97.12 231 LYS B O 1
ATOM 4153 N N . MET B 1 232 ? 13.523 34.188 25 1 97.19 232 MET B N 1
ATOM 4154 C CA . MET B 1 232 ? 14.609 33.844 24.094 1 97.19 232 MET B CA 1
ATOM 4155 C C . MET B 1 232 ? 15.555 35.031 23.891 1 97.19 232 MET B C 1
ATOM 4157 O O . MET B 1 232 ? 16.766 34.875 23.875 1 97.19 232 MET B O 1
ATOM 4161 N N . SER B 1 233 ? 15.031 36.156 23.703 1 95.12 233 SER B N 1
ATOM 4162 C CA . SER B 1 233 ? 15.836 37.375 23.484 1 95.12 233 SER B CA 1
ATOM 4163 C C . SER B 1 233 ? 16.75 37.625 24.672 1 95.12 233 SER B C 1
ATOM 4165 O O . SER B 1 233 ? 17.922 37.969 24.5 1 95.12 233 SER B O 1
ATOM 4167 N N . GLU B 1 234 ? 16.203 37.531 25.844 1 95.69 234 GLU B N 1
ATOM 4168 C CA . GLU B 1 234 ? 17 37.719 27.062 1 95.69 234 GLU B CA 1
ATOM 4169 C C . GLU B 1 234 ? 18.109 36.688 27.172 1 95.69 234 GLU B C 1
ATOM 4171 O O . GLU B 1 234 ? 19.234 37 27.531 1 95.69 234 GLU B O 1
ATOM 4176 N N . TRP B 1 235 ? 17.719 35.469 26.922 1 96.62 235 TRP B N 1
ATOM 4177 C CA . TRP B 1 235 ? 18.688 34.375 26.984 1 96.62 235 TRP B CA 1
ATOM 4178 C C . TRP B 1 235 ? 19.828 34.594 26 1 96.62 235 TRP B C 1
ATOM 4180 O O . TRP B 1 235 ? 21 34.375 26.344 1 96.62 235 TRP B O 1
ATOM 4190 N N . ILE B 1 236 ? 19.516 34.969 24.812 1 95.44 236 ILE B N 1
ATOM 4191 C CA . ILE B 1 236 ? 20.5 35.219 23.766 1 95.44 236 ILE B CA 1
ATOM 4192 C C . ILE B 1 236 ? 21.484 36.312 24.203 1 95.44 236 ILE B C 1
ATOM 4194 O O . ILE B 1 236 ? 22.688 36.156 24.047 1 95.44 236 ILE B O 1
ATOM 4198 N N . LYS B 1 237 ? 20.938 37.375 24.703 1 94.12 237 LYS B N 1
ATOM 4199 C CA . LYS B 1 237 ? 21.75 38.469 25.203 1 94.12 237 LYS B CA 1
ATOM 4200 C C . LYS B 1 237 ? 22.688 38 26.328 1 94.12 237 LYS B C 1
ATOM 4202 O O . LYS B 1 237 ? 23.875 38.312 26.328 1 94.12 237 LYS B O 1
ATOM 4207 N N . LYS B 1 238 ? 22.172 37.344 27.219 1 96.06 238 LYS B N 1
ATOM 4208 C CA . LYS B 1 238 ? 22.922 36.844 28.375 1 96.06 238 LYS B CA 1
ATOM 4209 C C . LYS B 1 238 ? 24.062 35.938 27.938 1 96.06 238 LYS B C 1
ATOM 4211 O O . LYS B 1 238 ? 25.125 35.906 28.562 1 96.06 238 LYS B O 1
ATOM 4216 N N . HIS B 1 239 ? 23.859 35.156 26.922 1 95.44 239 HIS B N 1
ATOM 4217 C CA . HIS B 1 239 ? 24.828 34.156 26.531 1 95.44 239 HIS B CA 1
ATOM 4218 C C . HIS B 1 239 ? 25.703 34.625 25.375 1 95.44 239 HIS B C 1
ATOM 4220 O O . HIS B 1 239 ? 26.594 33.906 24.922 1 95.44 239 HIS B O 1
ATOM 4226 N N . GLY B 1 240 ? 25.422 35.719 24.766 1 93.25 240 GLY B N 1
ATOM 4227 C CA . GLY B 1 240 ? 26.281 36.406 23.812 1 93.25 240 GLY B CA 1
ATOM 4228 C C . GLY B 1 240 ? 26.125 35.906 22.391 1 93.25 240 GLY B C 1
ATOM 4229 O O . GLY B 1 240 ? 27.078 35.875 21.609 1 93.25 240 GLY B O 1
ATOM 4230 N N . TYR B 1 241 ? 24.984 35.344 22.062 1 93.75 241 TYR B N 1
ATOM 4231 C CA . TYR B 1 241 ? 24.734 34.906 20.703 1 93.75 241 TYR B CA 1
ATOM 4232 C C . TYR B 1 241 ? 24.203 36.062 19.859 1 93.75 241 TYR B C 1
ATOM 4234 O O . TYR B 1 241 ? 23.641 37.031 20.391 1 93.75 241 TYR B O 1
ATOM 4242 N N . THR B 1 242 ? 24.484 35.969 18.516 1 94.44 242 THR B N 1
ATOM 4243 C CA . THR B 1 242 ? 23.891 36.844 17.547 1 94.44 242 THR B CA 1
ATOM 4244 C C . THR B 1 242 ? 22.984 36.094 16.578 1 94.44 242 THR B C 1
ATOM 4246 O O . THR B 1 242 ? 23.406 35.094 15.977 1 94.44 242 THR B O 1
ATOM 4249 N N . CYS B 1 243 ? 21.719 36.562 16.453 1 94.44 243 CYS B N 1
ATOM 4250 C CA . CYS B 1 243 ? 20.75 35.844 15.641 1 94.44 243 CYS B CA 1
ATOM 4251 C C . CYS B 1 243 ? 20.25 36.719 14.5 1 94.44 243 CYS B C 1
ATOM 4253 O O . CYS B 1 243 ? 20.359 37.969 14.562 1 94.44 243 CYS B O 1
ATOM 4255 N N . GLU B 1 244 ? 19.812 36.094 13.492 1 94.81 244 GLU B N 1
ATOM 4256 C CA . GLU B 1 244 ? 19.156 36.781 12.398 1 94.81 244 GLU B CA 1
ATOM 4257 C C . GLU B 1 244 ? 17.828 37.406 12.844 1 94.81 244 GLU B C 1
ATOM 4259 O O . GLU B 1 244 ? 17.25 36.969 13.844 1 94.81 244 GLU B O 1
ATOM 4264 N N . ASP B 1 245 ? 17.375 38.375 12.07 1 95.06 245 ASP B N 1
ATOM 4265 C CA . ASP B 1 245 ? 16.109 39.031 12.391 1 95.06 245 ASP B CA 1
ATOM 4266 C C . ASP B 1 245 ? 14.938 38.094 12.078 1 95.06 245 ASP B C 1
ATOM 4268 O O . ASP B 1 245 ? 13.922 38.125 12.781 1 95.06 245 ASP B O 1
ATOM 4272 N N . GLU B 1 246 ? 15.117 37.375 11.031 1 96.25 246 GLU B N 1
ATOM 4273 C CA . GLU B 1 246 ? 14.07 36.438 10.633 1 96.25 246 GLU B CA 1
ATOM 4274 C C . GLU B 1 246 ? 13.867 35.375 11.703 1 96.25 246 GLU B C 1
ATOM 4276 O O . GLU B 1 246 ? 14.828 34.875 12.297 1 96.25 246 GLU B O 1
ATOM 4281 N N . CYS B 1 247 ? 12.641 35.062 11.977 1 97.31 247 CYS B N 1
ATOM 4282 C CA . CYS B 1 247 ? 12.328 34 12.953 1 97.31 247 CYS B CA 1
ATOM 4283 C C . CYS B 1 247 ? 11.312 33.031 12.391 1 97.31 247 CYS B C 1
ATOM 4285 O O . CYS B 1 247 ? 10.664 33.312 11.383 1 97.31 247 CYS B O 1
ATOM 4287 N N . TYR B 1 248 ? 11.25 31.891 13.023 1 98.25 248 TYR B N 1
ATOM 4288 C CA . TYR B 1 248 ? 10.359 30.812 12.578 1 98.25 248 TYR B CA 1
ATOM 4289 C C . TYR B 1 248 ? 9.508 30.297 13.734 1 98.25 248 TYR B C 1
ATOM 4291 O O . TYR B 1 248 ? 9.969 30.25 14.875 1 98.25 248 TYR B O 1
ATOM 4299 N N . GLU B 1 249 ? 8.352 30 13.453 1 98.62 249 GLU B N 1
ATOM 4300 C CA . GLU B 1 249 ? 7.48 29.234 14.336 1 98.62 249 GLU B CA 1
ATOM 4301 C C . GLU B 1 249 ? 7.094 27.891 13.719 1 98.62 249 GLU B C 1
ATOM 4303 O O . GLU B 1 249 ? 6.551 27.844 12.609 1 98.62 249 GLU B O 1
ATOM 4308 N N . ARG B 1 250 ? 7.473 26.828 14.32 1 98.56 250 ARG B N 1
ATOM 4309 C CA . ARG B 1 250 ? 7.086 25.469 13.953 1 98.56 250 ARG B CA 1
ATOM 4310 C C . ARG B 1 250 ? 5.91 24.984 14.797 1 98.56 250 ARG B C 1
ATOM 4312 O O . ARG B 1 250 ? 6.039 24.828 16.016 1 98.56 250 ARG B O 1
ATOM 4319 N N . TYR B 1 251 ? 4.828 24.797 14.172 1 98.38 251 TYR B N 1
ATOM 4320 C CA . TYR B 1 251 ? 3.615 24.438 14.906 1 98.38 251 TYR B CA 1
ATOM 4321 C C . TYR B 1 251 ? 3.512 22.922 15.086 1 98.38 251 TYR B C 1
ATOM 4323 O O . TYR B 1 251 ? 3.133 22.203 14.156 1 98.38 251 TYR B O 1
ATOM 4331 N N . VAL B 1 252 ? 3.758 22.469 16.281 1 97.25 252 VAL B N 1
ATOM 4332 C CA . VAL B 1 252 ? 3.779 21.047 16.625 1 97.25 252 VAL B CA 1
ATOM 4333 C C . VAL B 1 252 ? 2.352 20.547 16.812 1 97.25 252 VAL B C 1
ATOM 4335 O O . VAL B 1 252 ? 1.896 19.656 16.078 1 97.25 252 VAL B O 1
ATOM 4338 N N . THR B 1 253 ? 1.627 21.094 17.719 1 94.75 253 THR B N 1
ATOM 4339 C CA . THR B 1 253 ? 0.181 20.938 17.828 1 94.75 253 THR B CA 1
ATOM 4340 C C . THR B 1 253 ? -0.509 22.297 17.891 1 94.75 253 THR B C 1
ATOM 4342 O O . THR B 1 253 ? -0.008 23.219 18.531 1 94.75 253 THR B O 1
ATOM 4345 N N . ASP B 1 254 ? -1.551 22.391 17.219 1 94.31 254 ASP B N 1
ATOM 4346 C CA . ASP B 1 254 ? -2.291 23.641 17.062 1 94.31 254 ASP B CA 1
ATOM 4347 C C . ASP B 1 254 ? -3.732 23.375 16.641 1 94.31 254 ASP B C 1
ATOM 4349 O O . ASP B 1 254 ? -4.336 22.375 17.047 1 94.31 254 ASP B O 1
ATOM 4353 N N . TYR B 1 255 ? -4.305 24.297 15.883 1 90.25 255 TYR B N 1
ATOM 4354 C CA . TYR B 1 255 ? -5.699 24.219 15.469 1 90.25 255 TYR B CA 1
ATOM 4355 C C . TYR B 1 255 ? -5.953 22.984 14.617 1 90.25 255 TYR B C 1
ATOM 4357 O O . TYR B 1 255 ? -7.098 22.547 14.477 1 90.25 255 TYR B O 1
ATOM 4365 N N . TRP B 1 256 ? -4.926 22.469 14.086 1 90.12 256 TRP B N 1
ATOM 4366 C CA . TRP B 1 256 ? -5.043 21.266 13.273 1 90.12 256 TRP B CA 1
ATOM 4367 C C . TRP B 1 256 ? -5.324 20.047 14.148 1 90.12 256 TRP B C 1
ATOM 4369 O O . TRP B 1 256 ? -5.984 19.094 13.711 1 90.12 256 TRP B O 1
ATOM 4379 N N . THR B 1 257 ? -4.855 20.047 15.297 1 88.88 257 THR B N 1
ATOM 4380 C CA . THR B 1 257 ? -4.848 18.844 16.141 1 88.88 257 THR B CA 1
ATOM 4381 C C . THR B 1 257 ? -5.898 18.953 17.234 1 88.88 257 THR B C 1
ATOM 4383 O O . THR B 1 257 ? -6.578 17.969 17.547 1 88.88 257 THR B O 1
ATOM 4386 N N . THR B 1 258 ? -5.996 20.141 17.766 1 86.56 258 THR B N 1
ATOM 4387 C CA . THR B 1 258 ? -6.887 20.297 18.906 1 86.56 258 THR B CA 1
ATOM 4388 C C . THR B 1 258 ? -7.5 21.703 18.922 1 86.56 258 THR B C 1
ATOM 4390 O O . THR B 1 258 ? -6.969 22.625 18.297 1 86.56 258 THR B O 1
ATOM 4393 N N . GLN B 1 259 ? -8.586 21.812 19.656 1 82.38 259 GLN B N 1
ATOM 4394 C CA . GLN B 1 259 ? -9.25 23.094 19.797 1 82.38 259 GLN B CA 1
ATOM 4395 C C . GLN B 1 259 ? -9.023 23.688 21.203 1 82.38 259 GLN B C 1
ATOM 4397 O O . GLN B 1 259 ? -9.664 24.672 21.578 1 82.38 259 GLN B O 1
ATOM 4402 N N . VAL B 1 260 ? -8.164 23.094 21.875 1 88.31 260 VAL B N 1
ATOM 4403 C CA . VAL B 1 260 ? -7.828 23.547 23.219 1 88.31 260 VAL B CA 1
ATOM 4404 C C . VAL B 1 260 ? -6.5 24.312 23.203 1 88.31 260 VAL B C 1
ATOM 4406 O O . VAL B 1 260 ? -5.43 23.703 23.266 1 88.31 260 VAL B O 1
ATOM 4409 N N . PRO B 1 261 ? -6.586 25.594 23.234 1 92.06 261 PRO B N 1
ATOM 4410 C CA . PRO B 1 261 ? -5.383 26.406 23.062 1 92.06 261 PRO B CA 1
ATOM 4411 C C . PRO B 1 261 ? -4.309 26.094 24.109 1 92.06 261 PRO B C 1
ATOM 4413 O O . PRO B 1 261 ? -3.115 26.188 23.812 1 92.06 261 PRO B O 1
ATOM 4416 N N . GLU B 1 262 ? -4.707 25.672 25.281 1 92.38 262 GLU B N 1
ATOM 4417 C CA . GLU B 1 262 ? -3.758 25.391 26.344 1 92.38 262 GLU B CA 1
ATOM 4418 C C . GLU B 1 262 ? -2.883 24.188 26 1 92.38 262 GLU B C 1
ATOM 4420 O O . GLU B 1 262 ? -1.851 23.953 26.625 1 92.38 262 GLU B O 1
ATOM 4425 N N . LYS B 1 263 ? -3.303 23.531 24.969 1 91.44 263 LYS B N 1
ATOM 4426 C CA . LYS B 1 263 ? -2.568 22.328 24.578 1 91.44 263 LYS B CA 1
ATOM 4427 C C . LYS B 1 263 ? -1.762 22.562 23.312 1 91.44 263 LYS B C 1
ATOM 4429 O O . LYS B 1 263 ? -1.211 21.609 22.734 1 91.44 263 LYS B O 1
ATOM 4434 N N . PHE B 1 264 ? -1.726 23.766 22.891 1 95.31 264 PHE B N 1
ATOM 4435 C CA . PHE B 1 264 ? -0.892 24.094 21.734 1 95.31 264 PHE B CA 1
ATOM 4436 C C . PHE B 1 264 ? 0.586 24.031 22.109 1 95.31 264 PHE B C 1
ATOM 4438 O O . PHE B 1 264 ? 0.978 24.438 23.203 1 95.31 264 PHE B O 1
ATOM 4445 N N . VAL B 1 265 ? 1.32 23.438 21.281 1 96.94 265 VAL B N 1
ATOM 4446 C CA . VAL B 1 265 ? 2.775 23.422 21.406 1 96.94 265 VAL B CA 1
ATOM 4447 C C . VAL B 1 265 ? 3.402 24.016 20.141 1 96.94 265 VAL B C 1
ATOM 4449 O O . VAL B 1 265 ? 3.162 23.516 19.031 1 96.94 265 VAL B O 1
ATOM 4452 N N . THR B 1 266 ? 4.137 25.062 20.266 1 98.5 266 THR B N 1
ATOM 4453 C CA . THR B 1 266 ? 4.816 25.75 19.156 1 98.5 266 THR B CA 1
ATOM 4454 C C . THR B 1 266 ? 6.305 25.906 19.469 1 98.5 266 THR B C 1
ATOM 4456 O O . THR B 1 266 ? 6.68 26.234 20.594 1 98.5 266 THR B O 1
ATOM 4459 N N . GLU B 1 267 ? 7.117 25.641 18.547 1 98.5 267 GLU B N 1
ATOM 4460 C CA . GLU B 1 267 ? 8.555 25.875 18.703 1 98.5 267 GLU B CA 1
ATOM 4461 C C . GLU B 1 267 ? 8.977 27.172 18.016 1 98.5 267 GLU B C 1
ATOM 4463 O O . GLU B 1 267 ? 8.789 27.312 16.797 1 98.5 267 GLU B O 1
ATOM 4468 N N . VAL B 1 268 ? 9.484 28.047 18.766 1 98.5 268 VAL B N 1
ATOM 4469 C CA . VAL B 1 268 ? 10.031 29.297 18.219 1 98.5 268 VAL B CA 1
ATOM 4470 C C . VAL B 1 268 ? 11.508 29.125 17.906 1 98.5 268 VAL B C 1
ATOM 4472 O O . VAL B 1 268 ? 12.266 28.578 18.703 1 98.5 268 VAL B O 1
ATOM 4475 N N . ILE B 1 269 ? 11.93 29.625 16.734 1 98.25 269 ILE B N 1
ATOM 4476 C CA . ILE B 1 269 ? 13.281 29.328 16.266 1 98.25 269 ILE B CA 1
ATOM 4477 C C . ILE B 1 269 ? 13.93 30.594 15.711 1 98.25 269 ILE B C 1
ATOM 4479 O O . ILE B 1 269 ? 13.352 31.281 14.875 1 98.25 269 ILE B O 1
ATOM 4483 N N . PHE B 1 270 ? 15.133 30.906 16.188 1 97.19 270 PHE B N 1
ATOM 4484 C CA . PHE B 1 270 ? 15.984 31.969 15.672 1 97.19 270 PHE B CA 1
ATOM 4485 C C . PHE B 1 270 ? 17.266 31.391 15.07 1 97.19 270 PHE B C 1
ATOM 4487 O O . PHE B 1 270 ? 17.969 30.625 15.734 1 97.19 270 PHE B O 1
ATOM 4494 N N . LYS B 1 271 ? 17.578 31.766 13.906 1 95.81 271 LYS B N 1
ATOM 4495 C CA . LYS B 1 271 ? 18.844 31.312 13.312 1 95.81 271 LYS B CA 1
ATOM 4496 C C . LYS B 1 271 ? 20.016 32.094 13.891 1 95.81 271 LYS B C 1
ATOM 4498 O O . LYS B 1 271 ? 20 33.312 13.938 1 95.81 271 LYS B O 1
ATOM 4503 N N . ILE B 1 272 ? 21.047 31.422 14.352 1 93.88 272 ILE B N 1
ATOM 4504 C CA . ILE B 1 272 ? 22.25 32.062 14.875 1 93.88 272 ILE B CA 1
ATOM 4505 C C . ILE B 1 272 ? 23.125 32.531 13.727 1 93.88 272 ILE B C 1
ATOM 4507 O O . ILE B 1 272 ? 23.312 31.828 12.734 1 93.88 272 ILE B O 1
ATOM 4511 N N . LYS B 1 273 ? 23.5 33.75 13.836 1 87 273 LYS B N 1
ATOM 4512 C CA . LYS B 1 273 ? 24.422 34.312 12.859 1 87 273 LYS B CA 1
ATOM 4513 C C . LYS B 1 273 ? 25.844 33.812 13.078 1 87 273 LYS B C 1
ATOM 4515 O O . LYS B 1 273 ? 26.297 33.656 14.227 1 87 273 LYS B O 1
ATOM 4520 N N . LYS B 1 274 ? 26.516 33.344 11.883 1 67.19 274 LYS B N 1
ATOM 4521 C CA . LYS B 1 274 ? 27.938 33 11.938 1 67.19 274 LYS B CA 1
ATOM 4522 C C . LYS B 1 274 ? 28.781 34.219 12.266 1 67.19 274 LYS B C 1
ATOM 4524 O O . LYS B 1 274 ? 28.453 35.344 11.867 1 67.19 274 LYS B O 1
#

Solvent-accessible surface area (backbone atoms only — not comparable to full-atom values): 29467 Å² total; per-residue (Å²): 126,81,84,56,63,35,43,52,70,52,44,24,65,66,66,70,45,55,62,69,55,50,52,49,31,33,75,73,64,69,45,63,63,73,41,63,40,86,88,77,60,46,43,24,27,38,61,69,58,56,57,44,50,62,50,52,54,48,41,44,57,33,63,48,51,73,78,64,46,41,60,46,76,74,56,46,51,68,66,56,49,50,51,50,45,51,52,48,49,52,51,51,50,53,50,49,52,52,50,49,51,13,47,52,29,42,49,38,47,44,50,28,50,51,50,36,52,52,36,63,75,64,62,57,58,59,75,45,76,48,75,37,70,66,39,73,21,39,61,51,80,42,79,35,81,88,48,58,70,58,66,67,68,22,57,69,59,52,51,51,38,52,74,65,72,46,46,69,34,59,52,51,31,37,35,31,74,33,49,66,36,49,65,70,72,64,44,52,50,33,34,44,32,33,34,56,73,52,92,70,67,72,89,52,47,43,81,41,69,61,45,51,25,40,36,33,43,38,78,26,45,76,88,58,45,53,58,50,54,51,52,47,52,52,50,32,60,75,70,68,61,50,61,49,52,40,27,35,39,38,41,50,31,39,82,85,65,36,81,50,46,74,67,14,25,32,35,40,36,32,41,50,53,133,127,80,84,55,64,35,42,53,68,53,46,21,66,66,66,71,44,55,62,68,55,50,51,50,31,33,76,74,64,66,45,61,63,75,42,63,41,85,86,77,62,47,43,25,27,38,61,70,59,54,56,44,51,61,50,52,52,49,42,44,57,34,63,49,51,74,78,64,46,40,59,46,76,73,55,46,51,68,67,58,48,51,52,50,48,51,51,50,50,52,51,51,50,54,51,48,52,53,49,50,50,14,48,52,28,42,49,39,48,45,51,26,52,50,50,38,52,51,36,62,75,64,61,56,58,59,76,46,75,48,76,38,70,68,41,74,22,39,60,50,80,44,80,36,81,88,49,59,66,58,65,68,68,23,56,66,58,53,51,51,39,52,75,66,73,47,44,68,34,58,52,51,30,38,35,33,73,32,48,67,37,49,66,69,72,65,45,53,48,32,35,44,32,33,35,56,73,51,91,71,66,73,90,52,47,43,82,42,69,60,44,50,28,41,35,31,43,38,77,24,45,76,88,57,44,53,59,48,53,51,52,46,53,52,49,33,60,77,71,68,61,51,60,49,53,40,27,35,40,39,40,49,28,39,82,86,66,38,81,51,46,74,66,16,25,33,35,39,37,32,41,49,54,132